Protein AF-0000000068162517 (afdb_homodimer)

Solvent-accessible surface area (backbone atoms only — not comparable to full-atom values): 22727 Å² total; per-residue (Å²): 130,90,80,78,72,78,69,63,31,34,39,36,36,57,84,53,38,77,74,45,39,48,43,52,46,46,35,34,64,70,62,58,68,65,45,76,45,69,50,83,76,88,74,73,44,84,74,35,71,75,41,41,75,31,36,40,37,52,75,92,36,75,35,35,45,42,68,21,42,40,51,46,51,19,59,75,68,69,21,42,52,92,45,73,56,40,34,35,50,40,37,30,50,44,53,53,53,47,53,54,49,50,52,61,63,67,60,48,55,70,66,92,43,52,71,66,54,24,53,50,48,50,50,50,44,41,72,70,44,48,53,60,53,51,50,34,49,51,56,55,41,65,70,35,93,41,95,29,74,51,70,89,46,79,38,56,52,50,48,41,50,38,50,47,52,52,50,44,46,72,77,35,73,66,71,56,70,86,33,63,68,58,51,50,49,41,55,54,55,46,59,36,66,48,40,34,51,41,67,68,61,72,72,58,91,128,89,79,78,74,78,67,64,31,34,39,36,36,56,85,53,38,78,74,45,39,47,42,54,47,46,36,34,64,71,62,59,67,64,45,76,44,69,51,81,73,88,73,70,46,77,84,37,72,74,41,41,74,32,36,39,36,52,76,92,37,74,35,33,44,44,68,23,41,40,51,47,52,18,60,74,67,69,20,43,53,92,44,75,58,39,33,35,51,40,38,30,49,45,54,53,53,48,52,54,48,50,51,61,62,68,62,49,55,69,64,93,45,51,71,66,54,22,52,50,48,48,49,49,44,39,72,71,44,50,51,61,54,51,50,34,49,50,56,56,42,64,71,34,91,41,96,29,74,52,69,88,47,79,38,56,51,51,47,40,50,40,50,49,52,53,50,44,46,70,76,36,73,66,70,56,70,86,35,61,69,57,50,50,50,39,53,52,55,46,60,36,67,46,40,34,51,42,67,68,62,73,73,58,92

Nearest PDB structures (foldseek):
  8bhc-assembly1_D  TM=8.665E-01  e=5.361E-14  Homo sapiens
  1gsd-assembly1_A  TM=8.645E-01  e=1.883E-13  Homo sapiens
  2vct-assembly1_B  TM=8.564E-01  e=2.203E-13  Homo sapiens
  1gse-assembly1_B  TM=8.628E-01  e=1.059E-12  Homo sapiens
  1tw9-assembly3_F  TM=9.022E-01  e=2.578E-11  Heligmosomoides polygyrus

Structure (mmCIF, N/CA/C/O backbone):
data_AF-0000000068162517-model_v1
#
loop_
_entity.id
_entity.type
_entity.pdbx_description
1 polymer 'glutathione transferase'
#
loop_
_atom_site.group_PDB
_atom_site.id
_atom_site.type_symbol
_atom_site.label_atom_id
_atom_site.label_alt_id
_atom_site.label_comp_id
_atom_site.label_asym_id
_atom_site.label_entity_id
_atom_site.label_seq_id
_atom_site.pdbx_PDB_ins_code
_atom_site.Cartn_x
_atom_site.Cartn_y
_atom_site.Cartn_z
_atom_site.occupancy
_atom_site.B_iso_or_equiv
_atom_site.auth_seq_id
_atom_site.auth_comp_id
_atom_site.auth_asym_id
_atom_site.auth_atom_id
_atom_site.pdbx_PDB_model_num
ATOM 1 N N . MET A 1 1 ? -29.281 -5.52 31.781 1 26.06 1 MET A N 1
ATOM 2 C CA . MET A 1 1 ? -28.938 -5.926 30.422 1 26.06 1 MET A CA 1
ATOM 3 C C . MET A 1 1 ? -27.469 -5.688 30.125 1 26.06 1 MET A C 1
ATOM 5 O O . MET A 1 1 ? -26.953 -4.594 30.375 1 26.06 1 MET A O 1
ATOM 9 N N . GLN A 1 2 ? -26.484 -6.551 30.25 1 29.05 2 GLN A N 1
ATOM 10 C CA . GLN A 1 2 ? -25.031 -6.344 30.297 1 29.05 2 GLN A CA 1
ATOM 11 C C . GLN A 1 2 ? -24.547 -5.516 29.125 1 29.05 2 GLN A C 1
ATOM 13 O O . GLN A 1 2 ? -25 -5.715 27.984 1 29.05 2 GLN A O 1
ATOM 18 N N . ASP A 1 3 ? -24.156 -4.09 29.094 1 32.5 3 ASP A N 1
ATOM 19 C CA . ASP A 1 3 ? -23.406 -2.986 28.484 1 32.5 3 ASP A CA 1
ATOM 20 C C . ASP A 1 3 ? -22.141 -3.488 27.797 1 32.5 3 ASP A C 1
ATOM 22 O O . ASP A 1 3 ? -21.219 -3.957 28.453 1 32.5 3 ASP A O 1
ATOM 26 N N . ALA A 1 4 ? -22.125 -4.363 26.781 1 37.72 4 ALA A N 1
ATOM 27 C CA . ALA A 1 4 ? -21.125 -5.172 26.109 1 37.72 4 ALA A CA 1
ATOM 28 C C . ALA A 1 4 ? -19.797 -4.426 26.016 1 37.72 4 ALA A C 1
ATOM 30 O O . ALA A 1 4 ? -19.719 -3.35 25.422 1 37.72 4 ALA A O 1
ATOM 31 N N . GLY A 1 5 ? -18.828 -4.164 26.812 1 41.91 5 GLY A N 1
ATOM 32 C CA . GLY A 1 5 ? -17.625 -3.395 27.125 1 41.91 5 GLY A CA 1
ATOM 33 C C . GLY A 1 5 ? -16.781 -3.1 25.906 1 41.91 5 GLY A C 1
ATOM 34 O O . GLY A 1 5 ? -16.234 -4.016 25.281 1 41.91 5 GLY A O 1
ATOM 35 N N . GLN A 1 6 ? -17.016 -2.16 25.078 1 51.78 6 GLN A N 1
ATOM 36 C CA . GLN A 1 6 ? -16.438 -1.765 23.797 1 51.78 6 GLN A CA 1
ATOM 37 C C . GLN A 1 6 ? -14.922 -1.969 23.797 1 51.78 6 GLN A C 1
ATOM 39 O O . GLN A 1 6 ? -14.211 -1.392 24.625 1 51.78 6 GLN A O 1
ATOM 44 N N . GLN A 1 7 ? -14.398 -3.17 23.578 1 67.06 7 GLN A N 1
ATOM 45 C CA . GLN A 1 7 ? -12.984 -3.52 23.656 1 67.06 7 GLN A CA 1
ATOM 46 C C . GLN A 1 7 ? -12.109 -2.42 23.047 1 67.06 7 GLN A C 1
ATOM 48 O O . GLN A 1 7 ? -12.414 -1.896 21.984 1 67.06 7 GLN A O 1
ATOM 53 N N . VAL A 1 8 ? -11.328 -1.659 23.859 1 87.19 8 VAL A N 1
ATOM 54 C CA . VAL A 1 8 ? -10.383 -0.577 23.594 1 87.19 8 VAL A CA 1
ATOM 55 C C . VAL A 1 8 ? -9.312 -1.052 22.609 1 87.19 8 VAL A C 1
ATOM 57 O O . VAL A 1 8 ? -8.766 -2.145 22.766 1 87.19 8 VAL A O 1
ATOM 60 N N . LEU A 1 9 ? -9.18 -0.346 21.531 1 97.5 9 LEU A N 1
ATOM 61 C CA . LEU A 1 9 ? -8.086 -0.586 20.594 1 97.5 9 LEU A CA 1
ATOM 62 C C . LEU A 1 9 ? -6.746 -0.616 21.312 1 97.5 9 LEU A C 1
ATOM 64 O O . LEU A 1 9 ? -6.523 0.155 22.25 1 97.5 9 LEU A O 1
ATOM 68 N N . GLN A 1 10 ? -5.93 -1.552 20.922 1 97.75 10 GLN A N 1
ATOM 69 C CA . GLN A 1 10 ? -4.559 -1.58 21.422 1 97.75 10 GLN A CA 1
ATOM 70 C C . GLN A 1 10 ? -3.555 -1.455 20.281 1 97.75 10 GLN A C 1
ATOM 72 O O . GLN A 1 10 ? -3.613 -2.215 19.312 1 97.75 10 GLN A O 1
ATOM 77 N N . LEU A 1 11 ? -2.725 -0.487 20.406 1 97.38 11 LEU A N 1
ATOM 78 C CA . LEU A 1 11 ? -1.686 -0.233 19.422 1 97.38 11 LEU A CA 1
ATOM 79 C C . LEU A 1 11 ? -0.302 -0.507 20 1 97.38 11 LEU A C 1
ATOM 81 O O . LEU A 1 11 ? 0.066 0.059 21.031 1 97.38 11 LEU A O 1
ATOM 85 N N . THR A 1 12 ? 0.468 -1.416 19.375 1 96.12 12 THR A N 1
ATOM 86 C CA . THR A 1 12 ? 1.81 -1.769 19.828 1 96.12 12 THR A CA 1
ATOM 87 C C . THR A 1 12 ? 2.857 -1.305 18.812 1 96.12 12 THR A C 1
ATOM 89 O O . THR A 1 12 ? 2.797 -1.663 17.641 1 96.12 12 THR A O 1
ATOM 92 N N . TYR A 1 13 ? 3.766 -0.509 19.266 1 95.31 13 TYR A N 1
ATOM 93 C CA . TYR A 1 13 ? 4.852 -0.036 18.406 1 95.31 13 TYR A CA 1
ATOM 94 C C . TYR A 1 13 ? 6.016 0.475 19.25 1 95.31 13 TYR A C 1
ATOM 96 O O . TYR A 1 13 ? 6.012 0.345 20.469 1 95.31 13 TYR A O 1
ATOM 104 N N . PHE A 1 14 ? 7.074 0.948 18.594 1 93.75 14 PHE A N 1
ATOM 105 C CA . PHE A 1 14 ? 8.227 1.542 19.25 1 93.75 14 PHE A CA 1
ATOM 106 C C . PHE A 1 14 ? 7.945 2.988 19.641 1 93.75 14 PHE A C 1
ATOM 108 O O . PHE A 1 14 ? 7.016 3.607 19.125 1 93.75 14 PHE A O 1
ATOM 115 N N . GLY A 1 15 ? 8.758 3.469 20.469 1 93.25 15 GLY A N 1
ATOM 116 C CA . GLY A 1 15 ? 8.625 4.859 20.891 1 93.25 15 GLY A CA 1
ATOM 117 C C . GLY A 1 15 ? 9.211 5.836 19.891 1 93.25 15 GLY A C 1
ATOM 118 O O . GLY A 1 15 ? 10.07 6.652 20.234 1 93.25 15 GLY A O 1
ATOM 119 N N . VAL A 1 16 ? 8.773 5.785 18.703 1 93.75 16 VAL A N 1
ATOM 120 C CA . VAL A 1 16 ? 9.172 6.664 17.609 1 93.75 16 VAL A CA 1
ATOM 121 C C . VAL A 1 16 ? 7.977 6.945 16.703 1 93.75 16 VAL A C 1
ATOM 123 O O . VAL A 1 16 ? 6.957 6.258 16.781 1 93.75 16 VAL A O 1
ATOM 126 N N . ARG A 1 17 ? 7.977 7.926 15.859 1 94.25 17 ARG A N 1
ATOM 127 C CA . ARG A 1 17 ? 6.926 8.164 14.875 1 94.25 17 ARG A CA 1
ATOM 128 C C . ARG A 1 17 ? 6.875 7.047 13.836 1 94.25 17 ARG A C 1
ATOM 130 O O . ARG A 1 17 ? 5.934 6.254 13.82 1 94.25 17 ARG A O 1
ATOM 137 N N . GLY A 1 18 ? 8.062 6.887 13.102 1 93.31 18 GLY A N 1
ATOM 138 C CA . GLY A 1 18 ? 8.18 5.816 12.125 1 93.31 18 GLY A CA 1
ATOM 139 C C . GLY A 1 18 ? 6.914 5.613 11.312 1 93.31 18 GLY A C 1
ATOM 140 O O . GLY A 1 18 ? 6.18 6.566 11.039 1 93.31 18 GLY A O 1
ATOM 141 N N . SER A 1 19 ? 6.66 4.371 10.938 1 95.5 19 SER A N 1
ATOM 142 C CA . SER A 1 19 ? 5.523 4.039 10.086 1 95.5 19 SER A CA 1
ATOM 143 C C . SER A 1 19 ? 4.211 4.133 10.859 1 95.5 19 SER A C 1
ATOM 145 O O . SER A 1 19 ? 3.133 4.137 10.266 1 95.5 19 SER A O 1
ATOM 147 N N . CYS A 1 20 ? 4.281 4.309 12.125 1 97.12 20 CYS A N 1
ATOM 148 C CA . CYS A 1 20 ? 3.09 4.293 12.961 1 97.12 20 CYS A CA 1
ATOM 149 C C . CYS A 1 20 ? 2.512 5.695 13.109 1 97.12 20 CYS A C 1
ATOM 151 O O . CYS A 1 20 ? 1.407 5.863 13.633 1 97.12 20 CYS A O 1
ATOM 153 N N . ASP A 1 21 ? 3.227 6.711 12.703 1 98.06 21 ASP A N 1
ATOM 154 C CA . ASP A 1 21 ? 2.76 8.086 12.867 1 98.06 21 ASP A CA 1
ATOM 155 C C . ASP A 1 21 ? 1.421 8.297 12.156 1 98.06 21 ASP A C 1
ATOM 157 O O . ASP A 1 21 ? 0.535 8.969 12.688 1 98.06 21 ASP A O 1
ATOM 161 N N . LYS A 1 22 ? 1.293 7.727 11.008 1 98.31 22 LYS A N 1
ATOM 162 C CA . LYS A 1 22 ? 0.046 7.871 10.266 1 98.31 22 LYS A CA 1
ATOM 163 C C . LYS A 1 22 ? -1.114 7.203 10.992 1 98.31 22 LYS A C 1
ATOM 165 O O . LYS A 1 22 ? -2.254 7.664 10.914 1 98.31 22 LYS A O 1
ATOM 170 N N . VAL A 1 23 ? -0.884 6.145 11.68 1 98.62 23 VAL A N 1
ATOM 171 C CA . VAL A 1 23 ? -1.904 5.461 12.469 1 98.62 23 VAL A CA 1
ATOM 172 C C . VAL A 1 23 ? -2.318 6.332 13.648 1 98.62 23 VAL A C 1
ATOM 174 O O . VAL A 1 23 ? -3.51 6.562 13.875 1 98.62 23 VAL A O 1
ATOM 177 N N . ARG A 1 24 ? -1.323 6.859 14.344 1 98.5 24 ARG A N 1
ATOM 178 C CA . ARG A 1 24 ? -1.577 7.699 15.516 1 98.5 24 ARG A CA 1
ATOM 179 C C . ARG A 1 24 ? -2.354 8.953 15.133 1 98.5 24 ARG A C 1
ATOM 181 O O . ARG A 1 24 ? -3.273 9.359 15.844 1 98.5 24 ARG A O 1
ATOM 188 N N . LEU A 1 25 ? -1.968 9.523 14.078 1 98.62 25 LEU A N 1
ATOM 189 C CA . LEU A 1 25 ? -2.635 10.742 13.625 1 98.62 25 LEU A CA 1
ATOM 190 C C . LEU A 1 25 ? -4.082 10.461 13.242 1 98.62 25 LEU A C 1
ATOM 192 O O . LEU A 1 25 ? -4.969 11.281 13.492 1 98.62 25 LEU A O 1
ATOM 196 N N . LEU A 1 26 ? -4.328 9.305 12.602 1 98.62 26 LEU A N 1
ATOM 197 C CA . LEU A 1 26 ? -5.699 8.953 12.258 1 98.62 26 LEU A CA 1
ATOM 198 C C . LEU A 1 26 ? -6.523 8.695 13.516 1 98.62 26 LEU A C 1
ATOM 200 O O . LEU A 1 26 ? -7.688 9.094 13.594 1 98.62 26 LEU A O 1
ATOM 204 N N . LEU A 1 27 ? -5.945 8.039 14.484 1 98.19 27 LEU A N 1
ATOM 205 C CA . LEU A 1 27 ? -6.621 7.824 15.758 1 98.19 27 LEU A CA 1
ATOM 206 C C . LEU A 1 27 ? -6.957 9.156 16.422 1 98.19 27 LEU A C 1
ATOM 208 O O . LEU A 1 27 ? -8.055 9.32 16.969 1 98.19 27 LEU A O 1
ATOM 212 N N . ALA A 1 28 ? -6.027 10.07 16.359 1 98.06 28 ALA A N 1
ATOM 213 C CA . ALA A 1 28 ? -6.273 11.406 16.891 1 98.06 28 ALA A CA 1
ATOM 214 C C . ALA A 1 28 ? -7.418 12.094 16.156 1 98.06 28 ALA A C 1
ATOM 216 O O . ALA A 1 28 ? -8.336 12.625 16.766 1 98.06 28 ALA A O 1
ATOM 217 N N . LEU A 1 29 ? -7.375 12.039 14.828 1 97.31 29 LEU A N 1
ATOM 218 C CA . LEU A 1 29 ? -8.375 12.688 13.992 1 97.31 29 LEU A CA 1
ATOM 219 C C . LEU A 1 29 ? -9.773 12.164 14.32 1 97.31 29 LEU A C 1
ATOM 221 O O . LEU A 1 29 ? -10.727 12.945 14.406 1 97.31 29 LEU A O 1
ATOM 225 N N . THR A 1 30 ? -9.922 10.883 14.531 1 97.06 30 THR A N 1
ATOM 226 C CA . THR A 1 30 ? -11.227 10.234 14.648 1 97.06 30 THR A CA 1
ATOM 227 C C . THR A 1 30 ? -11.688 10.211 16.094 1 97.06 30 THR A C 1
ATOM 229 O O . THR A 1 30 ? -12.859 9.945 16.375 1 97.06 30 THR A O 1
ATOM 232 N N . GLY A 1 31 ? -10.773 10.391 16.969 1 96.19 31 GLY A N 1
ATOM 233 C CA . GLY A 1 31 ? -11.117 10.43 18.391 1 96.19 31 GLY A CA 1
ATOM 234 C C . GLY A 1 31 ? -11.312 9.062 19 1 96.19 31 GLY A C 1
ATOM 235 O O . GLY A 1 31 ? -11.836 8.938 20.109 1 96.19 31 GLY A O 1
ATOM 236 N N . LEU A 1 32 ? -10.906 8.055 18.312 1 96.31 32 LEU A N 1
ATOM 237 C CA . LEU A 1 32 ? -11.008 6.699 18.844 1 96.31 32 LEU A CA 1
ATOM 238 C C . LEU A 1 32 ? -10.078 6.523 20.047 1 96.31 32 LEU A C 1
ATOM 240 O O . LEU A 1 32 ? -8.906 6.922 20 1 96.31 32 LEU A O 1
ATOM 244 N N . GLU A 1 33 ? -10.648 5.965 21.047 1 96 33 GLU A N 1
ATOM 245 C CA . GLU A 1 33 ? -9.828 5.641 22.203 1 96 33 GLU A CA 1
ATOM 246 C C . GLU A 1 33 ? -8.984 4.395 21.953 1 96 33 GLU A C 1
ATOM 248 O O . GLU A 1 33 ? -9.453 3.438 21.328 1 96 33 GLU A O 1
ATOM 253 N N . TYR A 1 34 ? -7.758 4.5 22.453 1 97.12 34 TYR A N 1
ATOM 254 C CA . TYR A 1 34 ? -6.879 3.344 22.328 1 97.12 34 TYR A CA 1
ATOM 255 C C . TYR A 1 34 ? -5.812 3.334 23.406 1 97.12 34 TYR A C 1
ATOM 257 O O . TYR A 1 34 ? -5.5 4.379 23.984 1 97.12 34 TYR A O 1
ATOM 265 N N . ARG A 1 35 ? -5.332 2.146 23.656 1 96.81 35 ARG A N 1
ATOM 266 C CA . ARG A 1 35 ? -4.16 1.954 24.5 1 96.81 35 ARG A CA 1
ATOM 267 C C . ARG A 1 35 ? -2.912 1.698 23.656 1 96.81 35 ARG A C 1
ATOM 269 O O . ARG A 1 35 ? -2.938 0.888 22.734 1 96.81 35 ARG A O 1
ATOM 276 N N . GLU A 1 36 ? -1.86 2.363 24.016 1 96 36 GLU A N 1
ATOM 277 C CA . GLU A 1 36 ? -0.614 2.15 23.281 1 96 36 GLU A CA 1
ATOM 278 C C . GLU A 1 36 ? 0.398 1.385 24.125 1 96 36 GLU A C 1
ATOM 280 O O . GLU A 1 36 ? 0.609 1.71 25.297 1 96 36 GLU A O 1
ATOM 285 N N . ILE A 1 37 ? 0.94 0.38 23.594 1 94.56 37 ILE A N 1
ATOM 286 C CA . ILE A 1 37 ? 2.045 -0.368 24.188 1 94.56 37 ILE A CA 1
ATOM 287 C C . ILE A 1 37 ? 3.344 -0.03 23.453 1 94.56 37 ILE A C 1
ATOM 289 O O . ILE A 1 37 ? 3.502 -0.349 22.281 1 94.56 37 ILE A O 1
ATOM 293 N N . VAL A 1 38 ? 4.215 0.605 24.141 1 94 38 VAL A N 1
ATOM 294 C CA . VAL A 1 38 ? 5.5 0.978 23.562 1 94 38 VAL A CA 1
ATOM 295 C C . VAL A 1 38 ? 6.535 -0.104 23.859 1 94 38 VAL A C 1
ATOM 297 O O . VAL A 1 38 ? 6.816 -0.399 25.031 1 94 38 VAL A O 1
ATOM 300 N N . VAL A 1 39 ? 6.938 -0.693 22.797 1 90.56 39 VAL A N 1
ATOM 301 C CA . VAL A 1 39 ? 7.914 -1.763 22.969 1 90.56 39 VAL A CA 1
ATOM 302 C C . VAL A 1 39 ? 9.328 -1.188 22.906 1 90.56 39 VAL A C 1
ATOM 304 O O . VAL A 1 39 ? 9.586 -0.241 22.156 1 90.56 39 VAL A O 1
ATOM 307 N N . GLN A 1 40 ? 10.18 -1.869 23.844 1 82.94 40 GLN A N 1
ATOM 308 C CA . GLN A 1 40 ? 11.586 -1.5 23.859 1 82.94 40 GLN A CA 1
ATOM 309 C C . GLN A 1 40 ? 12.438 -2.541 23.141 1 82.94 40 GLN A C 1
ATOM 311 O O . GLN A 1 40 ? 12.125 -3.732 23.156 1 82.94 40 GLN A O 1
ATOM 316 N N . GLY A 1 41 ? 13.297 -2.25 22.391 1 69.56 41 GLY A N 1
ATOM 317 C CA . GLY A 1 41 ? 14.281 -3.133 21.797 1 69.56 41 GLY A CA 1
ATOM 318 C C . GLY A 1 41 ? 13.914 -3.551 20.375 1 69.56 41 GLY A C 1
ATOM 319 O O . GLY A 1 41 ? 12.781 -3.348 19.938 1 69.56 41 GLY A O 1
ATOM 320 N N . ARG A 1 42 ? 14.766 -3.883 19.531 1 61.06 42 ARG A N 1
ATOM 321 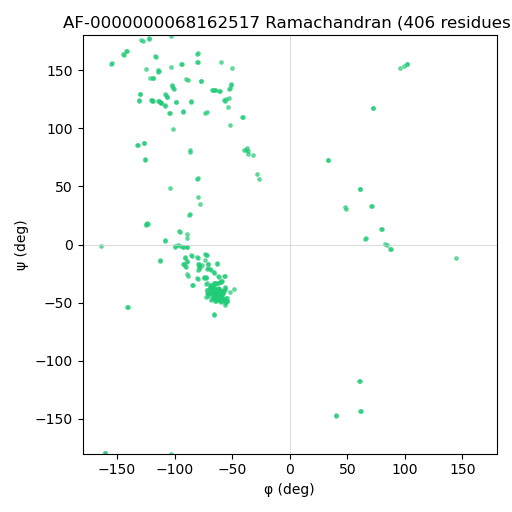C CA . ARG A 1 42 ? 14.633 -4.195 18.109 1 61.06 42 ARG A CA 1
ATOM 322 C C . ARG A 1 42 ? 14.109 -5.613 17.906 1 61.06 42 ARG A C 1
ATOM 324 O O . ARG A 1 42 ? 13.672 -5.973 16.812 1 61.06 42 ARG A O 1
ATOM 331 N N . GLY A 1 43 ? 14.172 -6.512 18.859 1 53.75 43 GLY A N 1
ATOM 332 C CA . GLY A 1 43 ? 14.148 -7.945 18.609 1 53.75 43 GLY A CA 1
ATOM 333 C C . GLY A 1 43 ? 12.742 -8.523 18.594 1 53.75 43 GLY A C 1
ATOM 334 O O . GLY A 1 43 ? 12.57 -9.742 18.688 1 53.75 43 GLY A O 1
ATOM 335 N N . LEU A 1 44 ? 11.711 -7.848 18.609 1 55.88 44 LEU A N 1
ATOM 336 C CA . LEU A 1 44 ? 10.414 -8.461 18.875 1 55.88 44 LEU A CA 1
ATOM 337 C C . LEU A 1 44 ? 9.867 -9.148 17.625 1 55.88 44 LEU A C 1
ATOM 339 O O . LEU A 1 44 ? 8.656 -9.32 17.5 1 55.88 44 LEU A O 1
ATOM 343 N N . LYS A 1 45 ? 10.797 -9.812 16.938 1 56.34 45 LYS A N 1
ATOM 344 C CA . LYS A 1 45 ? 10.391 -10.359 15.641 1 56.34 45 LYS A CA 1
ATOM 345 C C . LYS A 1 45 ? 9.492 -11.586 15.828 1 56.34 45 LYS A C 1
ATOM 347 O O . LYS A 1 45 ? 8.75 -11.961 14.914 1 56.34 45 LYS A O 1
ATOM 352 N N . HIS A 1 46 ? 9.445 -12.133 17.078 1 62.31 46 HIS A N 1
ATOM 353 C CA . HIS A 1 46 ? 8.93 -13.492 17.078 1 62.31 46 HIS A CA 1
ATOM 354 C C . HIS A 1 46 ? 7.488 -13.539 17.578 1 62.31 46 HIS A C 1
ATOM 356 O O . HIS A 1 46 ? 6.801 -14.547 17.422 1 62.31 46 HIS A O 1
ATOM 362 N N . GLY A 1 47 ? 6.594 -12.734 17.109 1 69.5 47 GLY A N 1
ATOM 363 C CA . GLY A 1 47 ? 5.23 -12.961 17.562 1 69.5 47 GLY A CA 1
ATOM 364 C C . GLY A 1 47 ? 4.191 -12.258 16.703 1 69.5 47 GLY A C 1
ATOM 365 O O . GLY A 1 47 ? 2.996 -12.523 16.828 1 69.5 47 GLY A O 1
ATOM 366 N N . TYR A 1 48 ? 4.738 -11.664 15.867 1 80.69 48 TYR A N 1
ATOM 367 C CA . TYR A 1 48 ? 3.77 -10.922 15.062 1 80.69 48 TYR A CA 1
ATOM 368 C C . TYR A 1 48 ? 3.725 -11.453 13.633 1 80.69 48 TYR A C 1
ATOM 370 O O . TYR A 1 48 ? 4.695 -12.039 13.156 1 80.69 48 TYR A O 1
ATOM 378 N N . GLU A 1 49 ? 2.547 -11.305 13.094 1 85.31 49 GLU A N 1
ATOM 379 C CA . GLU A 1 49 ? 2.438 -11.68 11.688 1 85.31 49 GLU A CA 1
ATOM 380 C C . GLU A 1 49 ? 3.512 -10.984 10.852 1 85.31 49 GLU A C 1
ATOM 382 O O . GLU A 1 49 ? 3.744 -9.789 10.992 1 85.31 49 GLU A O 1
ATOM 387 N N . PHE A 1 50 ? 4.277 -11.797 10.102 1 88.75 50 PHE A N 1
ATOM 388 C CA . PHE A 1 50 ? 5.352 -11.375 9.211 1 88.75 50 PHE A CA 1
ATOM 389 C C . PHE A 1 50 ? 6.5 -10.758 10 1 88.75 50 PHE A C 1
ATOM 391 O O . PHE A 1 50 ? 7.398 -10.141 9.422 1 88.75 50 PHE A O 1
ATOM 398 N N . GLY A 1 51 ? 6.352 -10.812 11.375 1 86.06 51 GLY A N 1
ATOM 399 C CA . GLY A 1 51 ? 7.391 -10.25 12.219 1 86.06 51 GLY A CA 1
ATOM 400 C C . GLY A 1 51 ? 7.441 -8.734 12.18 1 86.06 51 GLY A C 1
ATOM 401 O O . GLY A 1 51 ? 8.516 -8.141 12.25 1 86.06 51 GLY A O 1
ATOM 402 N N . GLN A 1 52 ? 6.25 -8.148 12.016 1 88.38 52 GLN A N 1
ATOM 403 C CA . GLN A 1 52 ? 6.238 -6.715 11.758 1 88.38 52 GLN A CA 1
ATOM 404 C C . GLN A 1 52 ? 5.488 -5.965 12.852 1 88.38 52 GLN A C 1
ATOM 406 O O . GLN A 1 52 ? 4.562 -6.508 13.461 1 88.38 52 GLN A O 1
ATOM 411 N N . LEU A 1 53 ? 5.957 -4.84 13.18 1 93.19 53 LEU A N 1
ATOM 412 C CA . LEU A 1 53 ? 5.23 -3.795 13.891 1 93.19 53 LEU A CA 1
ATOM 413 C C . LEU A 1 53 ? 5.023 -2.572 13.008 1 93.19 53 LEU A C 1
ATOM 415 O O . LEU A 1 53 ? 5.812 -2.324 12.094 1 93.19 53 LEU A O 1
ATOM 419 N N . PRO A 1 54 ? 3.922 -1.86 13.234 1 96.38 54 PRO A N 1
ATOM 420 C CA . PRO A 1 54 ? 2.953 -1.805 14.336 1 96.38 54 PRO A CA 1
ATOM 421 C C . PRO A 1 54 ? 1.929 -2.936 14.273 1 96.38 54 PRO A C 1
ATOM 423 O O . PRO A 1 54 ? 1.708 -3.52 13.211 1 96.38 54 PRO A O 1
ATOM 426 N N . LEU A 1 55 ? 1.35 -3.221 15.469 1 96.56 55 LEU A N 1
ATOM 427 C CA . LEU A 1 55 ? 0.235 -4.145 15.648 1 96.56 55 LEU A CA 1
ATOM 428 C C . LEU A 1 55 ? -0.973 -3.434 16.25 1 96.56 55 LEU A C 1
ATOM 430 O O . LEU A 1 55 ? -0.849 -2.736 17.25 1 96.56 55 LEU A O 1
ATOM 434 N N . LEU A 1 56 ? -2.107 -3.5 15.578 1 97.88 56 LEU A N 1
ATOM 435 C CA . LEU A 1 56 ? -3.381 -3.061 16.141 1 97.88 56 LEU A CA 1
ATOM 436 C C . LEU A 1 56 ? -4.258 -4.254 16.5 1 97.88 56 LEU A C 1
ATOM 438 O O . LEU A 1 56 ? -4.441 -5.164 15.688 1 97.88 56 LEU A O 1
ATOM 442 N N . GLU A 1 57 ? -4.707 -4.293 17.656 1 96.88 57 GLU A N 1
ATOM 443 C CA . GLU A 1 57 ? -5.715 -5.258 18.094 1 96.88 57 GLU A CA 1
ATOM 444 C C . GLU A 1 57 ? -7.062 -4.586 18.312 1 96.88 57 GLU A C 1
ATOM 446 O O . GLU A 1 57 ? -7.18 -3.672 19.141 1 96.88 57 GLU A O 1
ATOM 451 N N . ASP A 1 58 ? -8.047 -4.977 17.609 1 97.5 58 ASP A N 1
ATOM 452 C CA . ASP A 1 58 ? -9.43 -4.512 17.672 1 97.5 58 ASP A CA 1
ATOM 453 C C . ASP A 1 58 ? -10.398 -5.68 17.844 1 97.5 58 ASP A C 1
ATOM 455 O O . ASP A 1 58 ? -10.969 -6.172 16.875 1 97.5 58 ASP A O 1
ATOM 459 N N . GLY A 1 59 ? -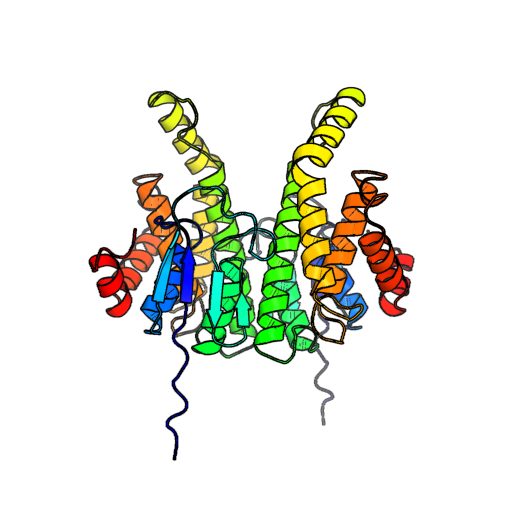10.648 -6.062 19.062 1 94.5 59 GLY A N 1
ATOM 460 C CA . GLY A 1 59 ? -11.406 -7.277 19.312 1 94.5 59 GLY A CA 1
ATOM 461 C C . GLY A 1 59 ? -10.734 -8.523 18.75 1 94.5 59 GLY A C 1
ATOM 462 O O . GLY A 1 59 ? -9.578 -8.812 19.078 1 94.5 59 GLY A O 1
ATOM 463 N N . GLU A 1 60 ? -11.406 -9.133 17.844 1 92.62 60 GLU A N 1
ATOM 464 C CA . GLU A 1 60 ? -10.891 -10.375 17.281 1 92.62 60 GLU A CA 1
ATOM 465 C C . GLU A 1 60 ? -9.992 -10.094 16.078 1 92.62 60 GLU A C 1
ATOM 467 O O . GLU A 1 60 ? -9.367 -11.008 15.531 1 92.62 60 GLU A O 1
ATOM 472 N N . ILE A 1 61 ? -9.883 -8.867 15.758 1 95.31 61 ILE A N 1
ATOM 473 C CA . ILE A 1 61 ? -9.094 -8.508 14.578 1 95.31 61 ILE A CA 1
ATOM 474 C C . ILE A 1 61 ? -7.699 -8.062 15.016 1 95.31 61 ILE A C 1
ATOM 476 O O . ILE A 1 61 ? -7.562 -7.172 15.859 1 95.31 61 ILE A O 1
ATOM 480 N N . ARG A 1 62 ? -6.684 -8.703 14.516 1 95.12 62 ARG A N 1
ATOM 481 C CA . ARG A 1 62 ? -5.277 -8.367 14.695 1 95.12 62 ARG A CA 1
ATOM 482 C C . ARG A 1 62 ? -4.633 -7.957 13.375 1 95.12 62 ARG A C 1
ATOM 484 O O . ARG A 1 62 ? -4.668 -8.711 12.406 1 95.12 62 ARG A O 1
ATOM 491 N N . ILE A 1 63 ? -4.074 -6.777 13.359 1 97.44 63 ILE A N 1
ATOM 492 C CA . ILE A 1 63 ? -3.6 -6.25 12.078 1 97.44 63 ILE A CA 1
ATOM 493 C C . ILE A 1 63 ? -2.172 -5.73 12.242 1 97.44 63 ILE A C 1
ATOM 495 O O . ILE A 1 63 ? -1.9 -4.895 13.109 1 97.44 63 ILE A O 1
ATOM 499 N N . VAL A 1 64 ? -1.299 -6.277 11.398 1 96.06 64 VAL A N 1
ATOM 500 C CA . VAL A 1 64 ? 0.01 -5.656 11.242 1 96.06 64 VAL A CA 1
ATOM 501 C C . VAL A 1 64 ? 0.053 -4.867 9.938 1 96.06 64 VAL A C 1
ATOM 503 O O . VAL A 1 64 ? -0.918 -4.863 9.172 1 96.06 64 VAL A O 1
ATOM 506 N N . GLN A 1 65 ? 1.193 -4.238 9.648 1 96.56 65 GLN A N 1
ATOM 507 C CA . GLN A 1 65 ? 1.342 -3.35 8.508 1 96.56 65 GLN A CA 1
ATOM 508 C C . GLN A 1 65 ? 0.595 -2.037 8.727 1 96.56 65 GLN A C 1
ATOM 510 O O . GLN A 1 65 ? -0.637 -2.016 8.766 1 96.56 65 GLN A O 1
ATOM 515 N N . ALA A 1 66 ? 1.29 -0.99 8.758 1 98.12 66 ALA A N 1
ATOM 516 C CA . ALA A 1 66 ? 0.753 0.315 9.133 1 98.12 66 ALA A CA 1
ATOM 517 C C . ALA A 1 66 ? -0.372 0.736 8.195 1 98.12 66 ALA A C 1
ATOM 519 O O . ALA A 1 66 ? -1.42 1.207 8.641 1 98.12 66 ALA A O 1
ATOM 520 N N . ASN A 1 67 ? -0.194 0.529 6.875 1 98.62 67 ASN A N 1
ATOM 521 C CA . ASN A 1 67 ? -1.22 0.95 5.926 1 98.62 67 ASN A CA 1
ATOM 522 C C . ASN A 1 67 ? -2.488 0.112 6.066 1 98.62 67 ASN A C 1
ATOM 524 O O . ASN A 1 67 ? -3.594 0.612 5.852 1 98.62 67 ASN A O 1
ATOM 528 N N . ALA A 1 68 ? -2.348 -1.186 6.387 1 98.62 68 ALA A N 1
ATOM 529 C CA . ALA A 1 68 ? -3.514 -2.025 6.645 1 98.62 68 ALA A CA 1
ATOM 530 C C . ALA A 1 68 ? -4.285 -1.53 7.867 1 98.62 68 ALA A C 1
ATOM 532 O O . ALA A 1 68 ? -5.52 -1.521 7.867 1 98.62 68 ALA A O 1
ATOM 533 N N . ILE A 1 69 ? -3.531 -1.138 8.883 1 98.75 69 ILE A N 1
ATOM 534 C CA . ILE A 1 69 ? -4.141 -0.599 10.094 1 98.75 69 ILE A CA 1
ATOM 535 C C . ILE A 1 69 ? -4.914 0.674 9.758 1 98.75 69 ILE A C 1
ATOM 537 O O . ILE A 1 69 ? -6.07 0.831 10.164 1 98.75 69 ILE A O 1
ATOM 541 N N . VAL A 1 70 ? -4.309 1.545 9.008 1 98.88 70 VAL A N 1
ATOM 542 C CA . VAL A 1 70 ? -4.938 2.805 8.625 1 98.88 70 VAL A CA 1
ATOM 543 C C . VAL A 1 70 ? -6.234 2.527 7.863 1 98.88 70 VAL A C 1
ATOM 545 O O . VAL A 1 70 ? -7.27 3.137 8.148 1 98.88 70 VAL A O 1
ATOM 548 N N . ARG A 1 71 ? -6.176 1.618 6.93 1 98.75 71 ARG A N 1
ATOM 549 C CA . ARG A 1 71 ? -7.359 1.312 6.133 1 98.75 71 ARG A CA 1
ATOM 550 C C . ARG A 1 71 ? -8.477 0.748 7.004 1 98.75 71 ARG A C 1
ATOM 552 O O . ARG A 1 71 ? -9.648 1.09 6.82 1 98.75 71 ARG A O 1
ATOM 559 N N . HIS A 1 72 ? -8.172 -0.105 7.918 1 98.69 72 HIS A N 1
ATOM 560 C CA . HIS A 1 72 ? -9.156 -0.67 8.836 1 98.69 72 HIS A CA 1
ATOM 561 C C . HIS A 1 72 ? -9.828 0.421 9.656 1 98.69 72 HIS A C 1
ATOM 563 O O . HIS A 1 72 ? -11.062 0.476 9.734 1 98.69 72 HIS A O 1
ATOM 569 N N . LEU A 1 73 ? -9.047 1.293 10.219 1 98.62 73 LEU A N 1
ATOM 570 C CA . LEU A 1 73 ? -9.57 2.385 11.031 1 98.62 73 LEU A CA 1
ATOM 571 C C . LEU A 1 73 ? -10.383 3.352 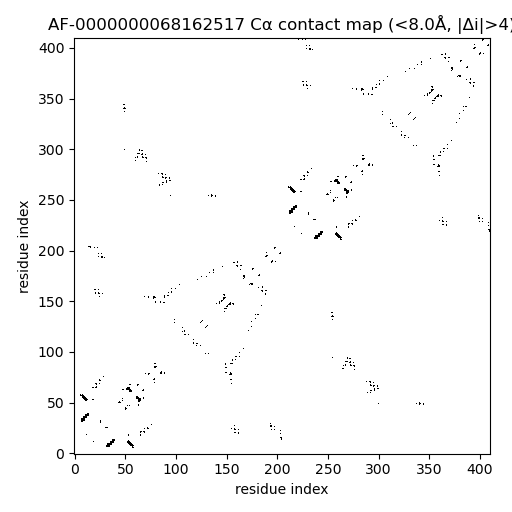10.18 1 98.62 73 LEU A C 1
ATOM 573 O O . LEU A 1 73 ? -11.398 3.881 10.641 1 98.62 73 LEU A O 1
ATOM 577 N N . ALA A 1 74 ? -9.891 3.6 8.977 1 98.69 74 ALA A N 1
ATOM 578 C CA . ALA A 1 74 ? -10.594 4.512 8.078 1 98.69 74 ALA A CA 1
ATOM 579 C C . ALA A 1 74 ? -11.992 3.988 7.758 1 98.69 74 ALA A C 1
ATOM 581 O O . ALA A 1 74 ? -12.953 4.758 7.711 1 98.69 74 ALA A O 1
ATOM 582 N N . ARG A 1 75 ? -12.102 2.662 7.52 1 97.69 75 ARG A N 1
ATOM 583 C CA . ARG A 1 75 ? -13.406 2.057 7.293 1 97.69 75 ARG A CA 1
ATOM 584 C C . ARG A 1 75 ? -14.289 2.162 8.531 1 97.69 75 ARG A C 1
ATOM 586 O O . ARG A 1 75 ? -15.469 2.51 8.438 1 97.69 75 ARG A O 1
ATOM 593 N N . LYS A 1 76 ? -13.703 1.908 9.625 1 96.75 76 LYS A N 1
ATOM 594 C CA . LYS A 1 76 ? -14.414 1.899 10.898 1 96.75 76 LYS A CA 1
ATOM 595 C C . LYS A 1 76 ? -14.984 3.279 11.219 1 96.75 76 LYS A C 1
ATOM 597 O O . LYS A 1 76 ? -16.062 3.391 11.797 1 96.75 76 LYS A O 1
ATOM 602 N N . CYS A 1 77 ? -14.312 4.316 10.812 1 97.44 77 CYS A N 1
ATOM 603 C CA . CYS A 1 77 ? -14.68 5.672 11.211 1 97.44 77 CYS A CA 1
ATOM 604 C C . CYS A 1 77 ? -15.281 6.441 10.039 1 97.44 77 CYS A C 1
ATOM 606 O O . CYS A 1 77 ? -15.508 7.648 10.141 1 97.44 77 CYS A O 1
ATOM 608 N N . ASN A 1 78 ? -15.43 5.785 8.906 1 96.69 78 ASN A N 1
ATOM 609 C CA . ASN A 1 78 ? -16.031 6.363 7.711 1 96.69 78 ASN A CA 1
ATOM 610 C C . ASN A 1 78 ? -15.25 7.566 7.207 1 96.69 78 ASN A C 1
ATOM 612 O O . ASN A 1 78 ? -15.828 8.625 6.938 1 96.69 78 ASN A O 1
ATOM 616 N N . VAL A 1 79 ? -13.945 7.418 7.117 1 98.31 79 VAL A N 1
ATOM 617 C CA . VAL A 1 79 ? -13.078 8.453 6.562 1 98.31 79 VAL A CA 1
ATOM 618 C C . VAL A 1 79 ? -12.266 7.887 5.402 1 98.31 79 VAL A C 1
ATOM 620 O O . VAL A 1 79 ? -11.195 8.406 5.074 1 98.31 79 VAL A O 1
ATOM 623 N N . TYR A 1 80 ? -12.68 6.77 4.848 1 98.38 80 TYR A N 1
ATOM 624 C CA . TYR A 1 80 ? -12.062 6.148 3.688 1 98.38 80 TYR A CA 1
ATOM 625 C C . TYR A 1 80 ? -12.602 6.738 2.393 1 98.38 80 TYR A C 1
ATOM 627 O O . TYR A 1 80 ? -11.961 6.648 1.344 1 98.38 80 TYR A O 1
ATOM 635 N N . GLY A 1 81 ? -13.602 7.504 2.406 1 96.69 81 GLY A N 1
ATOM 636 C CA . GLY A 1 81 ? -14.43 7.879 1.271 1 96.69 81 GLY A CA 1
ATOM 637 C C . GLY A 1 81 ? -15.75 7.129 1.223 1 96.69 81 GLY A C 1
ATOM 638 O O . GLY A 1 81 ? -15.859 6.02 1.747 1 96.69 81 GLY A O 1
ATOM 639 N N . THR A 1 82 ? -16.766 7.711 0.577 1 95.31 82 THR A N 1
ATOM 640 C CA . THR A 1 82 ? -18.094 7.137 0.657 1 95.31 82 THR A CA 1
ATOM 641 C C . THR A 1 82 ? -18.531 6.594 -0.7 1 95.31 82 THR A C 1
ATOM 643 O O . THR A 1 82 ? -19.531 5.879 -0.795 1 95.31 82 THR A O 1
ATOM 646 N N . THR A 1 83 ? -17.859 6.945 -1.713 1 96.94 83 THR A N 1
ATOM 647 C CA . THR A 1 83 ? -18.141 6.449 -3.055 1 96.94 83 THR A CA 1
ATOM 648 C C . THR A 1 83 ? -16.969 5.637 -3.598 1 96.94 83 THR A C 1
ATOM 650 O O . THR A 1 83 ? -15.852 5.742 -3.098 1 96.94 83 THR A O 1
ATOM 653 N N . ALA A 1 84 ? -17.266 4.859 -4.59 1 96.75 84 ALA A N 1
ATOM 654 C CA . ALA A 1 84 ? -16.203 4.094 -5.242 1 96.75 84 ALA A CA 1
ATOM 655 C C . ALA A 1 84 ? -15.094 5.008 -5.746 1 96.75 84 ALA A C 1
ATOM 657 O O . ALA A 1 84 ? -13.914 4.676 -5.648 1 96.75 84 ALA A O 1
ATOM 658 N N . LYS A 1 85 ? -15.484 6.121 -6.262 1 97.19 85 LYS A N 1
ATOM 659 C CA . LYS A 1 85 ? -14.516 7.09 -6.773 1 97.19 85 LYS A CA 1
ATOM 660 C C . LYS A 1 85 ? -13.648 7.641 -5.648 1 97.19 85 LYS A C 1
ATOM 662 O O . LYS A 1 85 ? -12.422 7.688 -5.773 1 97.19 85 LYS A O 1
ATOM 667 N N . GLU A 1 86 ? -14.273 8.016 -4.555 1 97.88 86 GLU A N 1
ATOM 668 C CA . GLU A 1 86 ? -13.523 8.57 -3.428 1 97.88 86 GLU A CA 1
ATOM 669 C C . GLU A 1 86 ? -12.57 7.539 -2.836 1 97.88 86 GLU A C 1
ATOM 671 O O . GLU A 1 86 ? -11.43 7.863 -2.488 1 97.88 86 GLU A O 1
ATOM 676 N N . MET A 1 87 ? -13.023 6.336 -2.752 1 98.38 87 MET A N 1
ATOM 677 C CA . MET A 1 87 ? -12.188 5.277 -2.199 1 98.38 87 MET A CA 1
ATOM 678 C C . MET A 1 87 ? -10.984 5.012 -3.098 1 98.38 87 MET A C 1
ATOM 680 O O . MET A 1 87 ? -9.867 4.836 -2.611 1 98.38 87 MET A O 1
ATOM 684 N N . ALA A 1 88 ? -11.219 5.008 -4.379 1 98.12 88 ALA A N 1
ATOM 685 C CA . ALA A 1 88 ? -10.133 4.816 -5.332 1 98.12 88 ALA A CA 1
ATOM 686 C C . ALA A 1 88 ? -9.117 5.957 -5.246 1 98.12 88 ALA A C 1
ATOM 688 O O . ALA A 1 88 ? -7.91 5.723 -5.285 1 98.12 88 ALA A O 1
ATOM 689 N N . GLU A 1 89 ? -9.617 7.133 -5.125 1 97.56 89 GLU A N 1
ATOM 690 C CA . GLU A 1 89 ? -8.734 8.289 -4.996 1 97.56 89 GLU A CA 1
ATOM 691 C C . GLU A 1 89 ? -7.918 8.219 -3.711 1 97.56 89 GLU A C 1
ATOM 693 O O . GLU A 1 89 ? -6.723 8.516 -3.715 1 97.56 89 GLU A O 1
ATOM 698 N N . CYS A 1 90 ? -8.539 7.809 -2.654 1 98.62 90 CYS A N 1
ATOM 699 C CA . CYS A 1 90 ? -7.82 7.645 -1.398 1 98.62 90 CYS A CA 1
ATOM 700 C C . CYS A 1 90 ? -6.707 6.609 -1.54 1 98.62 90 CYS A C 1
ATOM 702 O O . CYS A 1 90 ? -5.598 6.816 -1.051 1 98.62 90 CYS A O 1
ATOM 704 N N . ASP A 1 91 ? -7.027 5.555 -2.207 1 98.56 91 ASP A N 1
ATOM 705 C CA . ASP A 1 91 ? -6.027 4.512 -2.416 1 98.56 91 ASP A CA 1
ATOM 706 C C . ASP A 1 91 ? -4.855 5.031 -3.248 1 98.56 91 ASP A C 1
ATOM 708 O O . ASP A 1 91 ? -3.695 4.738 -2.951 1 98.56 91 ASP A O 1
ATOM 712 N N . MET A 1 92 ? -5.125 5.805 -4.262 1 97.81 92 MET A N 1
ATOM 713 C CA . MET A 1 92 ? -4.078 6.387 -5.098 1 97.81 92 MET A CA 1
ATOM 714 C C . MET A 1 92 ? -3.176 7.305 -4.273 1 97.81 92 MET A C 1
ATOM 716 O O . MET A 1 92 ? -1.95 7.234 -4.379 1 97.81 92 MET A O 1
ATOM 720 N N . TRP A 1 93 ? -3.791 8.133 -3.494 1 98.31 93 TRP A N 1
ATOM 721 C CA . TRP A 1 93 ? -3.045 9.062 -2.648 1 98.31 93 TRP A CA 1
ATOM 722 C C . TRP A 1 93 ? -2.16 8.305 -1.661 1 98.31 93 TRP A C 1
ATOM 724 O O . TRP A 1 93 ? -0.982 8.633 -1.5 1 98.31 93 TRP A O 1
ATOM 734 N N . MET A 1 94 ? -2.748 7.305 -1.016 1 98.69 94 MET A N 1
ATOM 735 C CA . MET A 1 94 ? -1.952 6.543 -0.057 1 98.69 94 MET A CA 1
ATOM 736 C C . MET A 1 94 ? -0.708 5.965 -0.721 1 98.69 94 MET A C 1
ATOM 738 O O . MET A 1 94 ? 0.394 6.062 -0.177 1 98.69 94 MET A O 1
ATOM 742 N N . GLU A 1 95 ? -0.909 5.355 -1.864 1 98.19 95 GLU A N 1
ATOM 743 C CA . GLU A 1 95 ? 0.226 4.762 -2.566 1 98.19 95 GLU A CA 1
ATOM 744 C C . GLU A 1 95 ? 1.284 5.812 -2.891 1 98.19 95 GLU A C 1
ATOM 746 O O . GLU A 1 95 ? 2.479 5.582 -2.689 1 98.19 95 GLU A O 1
ATOM 751 N N . GLN 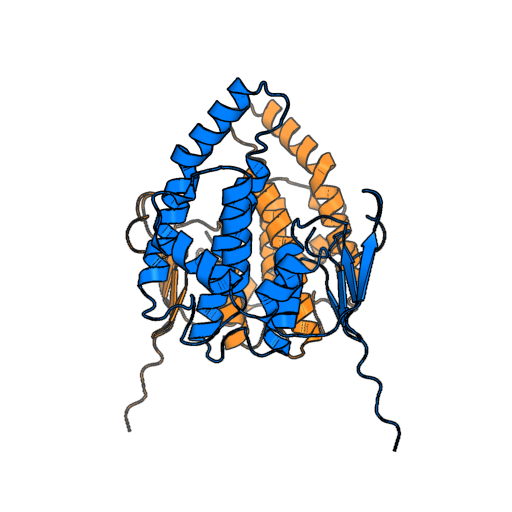A 1 96 ? 0.859 6.926 -3.396 1 97.5 96 GLN A N 1
ATOM 752 C CA . GLN A 1 96 ? 1.791 7.984 -3.77 1 97.5 96 GLN A CA 1
ATOM 753 C C . GLN A 1 96 ? 2.549 8.508 -2.553 1 97.5 96 GLN A C 1
ATOM 755 O O . GLN A 1 96 ? 3.771 8.664 -2.598 1 97.5 96 GLN A O 1
ATOM 760 N N . LEU A 1 97 ? 1.85 8.758 -1.523 1 98.5 97 LEU A N 1
ATOM 761 C CA . LEU A 1 97 ? 2.465 9.312 -0.32 1 98.5 97 LEU A CA 1
ATOM 762 C C . LEU A 1 97 ? 3.432 8.312 0.302 1 98.5 97 LEU A C 1
ATOM 764 O O . LEU A 1 97 ? 4.492 8.695 0.801 1 98.5 97 LEU A O 1
ATOM 768 N N . GLU A 1 98 ? 3.057 7.051 0.246 1 97.88 98 GLU A N 1
ATOM 769 C CA . GLU A 1 98 ? 3.939 6.008 0.753 1 97.88 98 GLU A CA 1
ATOM 770 C C . GLU A 1 98 ? 5.23 5.93 -0.061 1 97.88 98 GLU A C 1
ATOM 772 O O . GLU A 1 98 ? 6.309 5.715 0.494 1 97.88 98 GLU A O 1
ATOM 777 N N . GLU A 1 99 ? 5.09 6.051 -1.352 1 96.69 99 GLU A N 1
ATOM 778 C CA . GLU A 1 99 ? 6.27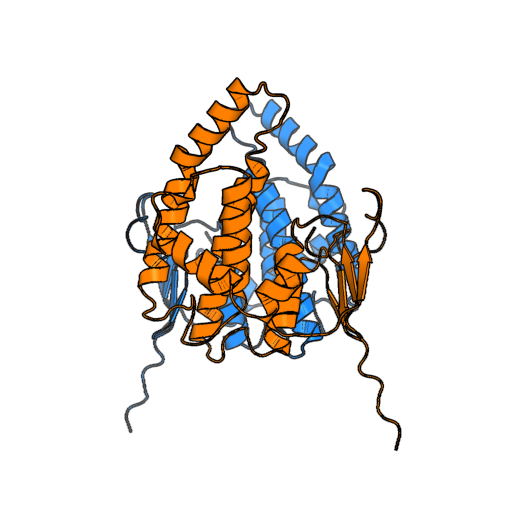3 6.023 -2.201 1 96.69 99 GLU A CA 1
ATOM 779 C C . GLU A 1 99 ? 7.242 7.145 -1.833 1 96.69 99 GLU A C 1
ATOM 781 O O . GLU A 1 99 ? 8.453 6.922 -1.733 1 96.69 99 GLU A O 1
ATOM 786 N N . VAL A 1 100 ? 6.762 8.328 -1.609 1 97.31 100 VAL A N 1
ATOM 787 C CA . VAL A 1 100 ? 7.602 9.469 -1.26 1 97.31 100 VAL A CA 1
ATOM 788 C C . VAL A 1 100 ? 8.211 9.258 0.126 1 97.31 100 VAL A C 1
ATOM 790 O O . VAL A 1 100 ? 9.391 9.523 0.338 1 97.31 100 VAL A O 1
ATOM 793 N N . GLN A 1 101 ? 7.402 8.758 1.062 1 97.31 101 GLN A N 1
ATOM 794 C CA . GLN A 1 101 ? 7.879 8.5 2.418 1 97.31 101 GLN A CA 1
ATOM 795 C C . GLN A 1 101 ? 9.008 7.477 2.422 1 97.31 101 GLN A C 1
ATOM 797 O O . GLN A 1 101 ? 10.016 7.652 3.111 1 97.31 101 GLN A O 1
ATOM 802 N N . GLN A 1 102 ? 8.805 6.449 1.675 1 95.38 102 GLN A N 1
ATOM 803 C CA . GLN A 1 102 ? 9.828 5.414 1.598 1 95.38 102 GLN A CA 1
ATOM 804 C C . GLN A 1 102 ? 11.109 5.953 0.968 1 95.38 102 GLN A C 1
ATOM 806 O O . GLN A 1 102 ? 12.211 5.602 1.394 1 95.38 102 GLN A O 1
ATOM 811 N N . ALA A 1 103 ? 10.977 6.746 -0.066 1 95.06 103 ALA A N 1
ATOM 812 C CA . ALA A 1 103 ? 12.148 7.371 -0.677 1 95.06 103 ALA A CA 1
ATOM 813 C C . ALA A 1 103 ? 12.906 8.234 0.333 1 95.06 103 ALA A C 1
ATOM 815 O O . ALA A 1 103 ? 14.141 8.227 0.367 1 95.06 103 ALA A O 1
ATOM 816 N N . LEU A 1 104 ? 12.211 8.938 1.142 1 94.94 104 LEU A N 1
ATOM 817 C CA . LEU A 1 104 ? 12.789 9.781 2.182 1 94.94 104 LEU A CA 1
ATOM 818 C C . LEU A 1 104 ? 13.562 8.938 3.193 1 94.94 104 LEU A C 1
ATOM 820 O O . LEU A 1 104 ? 14.695 9.273 3.549 1 94.94 104 LEU A O 1
ATOM 824 N N . TRP A 1 105 ? 13.016 7.82 3.59 1 92.31 105 TRP A N 1
ATOM 825 C CA . TRP A 1 105 ? 13.641 6.938 4.566 1 92.31 105 TRP A CA 1
ATOM 826 C C . TRP A 1 105 ? 14.883 6.27 3.98 1 92.31 105 TRP A C 1
ATOM 828 O O . TRP A 1 105 ? 15.891 6.113 4.668 1 92.31 105 TRP A O 1
ATOM 838 N N . ASN A 1 106 ? 14.836 5.93 2.744 1 90.06 106 ASN A N 1
ATOM 839 C CA . ASN A 1 106 ? 15.922 5.191 2.096 1 90.06 106 ASN A CA 1
ATOM 840 C C . ASN A 1 106 ? 17.078 6.109 1.715 1 90.06 106 ASN A C 1
ATOM 842 O O . ASN A 1 106 ? 18.188 5.645 1.47 1 90.06 106 ASN A O 1
ATOM 846 N N . ALA A 1 107 ? 16.844 7.359 1.585 1 88.06 107 ALA A N 1
ATOM 847 C CA . ALA A 1 107 ? 17.906 8.305 1.261 1 88.06 107 ALA A CA 1
ATOM 848 C C . ALA A 1 107 ? 18.953 8.352 2.367 1 88.06 107 ALA A C 1
ATOM 850 O O . ALA A 1 107 ? 20.125 8.68 2.117 1 88.06 107 ALA A O 1
ATOM 851 N N . ASP A 1 108 ? 18.688 7.852 3.545 1 76.5 108 ASP A N 1
ATOM 852 C CA . ASP A 1 108 ? 19.609 7.652 4.664 1 76.5 108 ASP A CA 1
ATOM 853 C C . ASP A 1 108 ? 20.672 8.742 4.695 1 76.5 108 ASP A C 1
ATOM 855 O O . ASP A 1 108 ? 21.859 8.453 4.531 1 76.5 108 ASP A O 1
ATOM 859 N N . PHE A 1 109 ? 20.359 9.938 5.059 1 77.38 109 PHE A N 1
ATOM 860 C CA . PHE A 1 109 ? 21.219 11.102 4.969 1 77.38 109 PHE A CA 1
ATOM 861 C C . PHE A 1 109 ? 22.344 11.023 6 1 77.38 109 PHE A C 1
ATOM 863 O O . PHE A 1 109 ? 23.375 11.688 5.863 1 77.38 109 PHE A O 1
ATOM 870 N N . MET A 1 110 ? 22.078 10.211 6.984 1 67.94 110 MET A N 1
ATOM 871 C CA . MET A 1 110 ? 23.047 10.203 8.078 1 67.94 110 MET A CA 1
ATOM 872 C C . MET A 1 110 ? 24.062 9.094 7.895 1 67.94 110 MET A C 1
ATOM 874 O O . MET A 1 110 ? 25.047 9.008 8.648 1 67.94 110 MET A O 1
ATOM 878 N N . LYS A 1 111 ? 23.938 8.453 7.016 1 64.88 111 LYS A N 1
ATOM 879 C CA . LYS A 1 111 ? 24.859 7.324 6.957 1 64.88 111 LYS A CA 1
ATOM 880 C C . LYS A 1 111 ? 26.266 7.785 6.598 1 64.88 111 LYS A C 1
ATOM 882 O O . LYS A 1 111 ? 26.5 8.32 5.508 1 64.88 111 LYS A O 1
ATOM 887 N N . ASP A 1 112 ? 27.094 7.586 7.648 1 61.34 112 ASP A N 1
ATOM 888 C CA . ASP A 1 112 ? 28.547 7.664 7.699 1 61.34 112 ASP A CA 1
ATOM 889 C C . ASP A 1 112 ? 29.047 8.961 7.062 1 61.34 112 ASP A C 1
ATOM 891 O O . ASP A 1 112 ? 30.078 8.969 6.387 1 61.34 112 ASP A O 1
ATOM 895 N N . CYS A 1 113 ? 28.281 9.961 7.137 1 66.44 113 CYS A N 1
ATOM 896 C CA . CYS A 1 113 ? 28.828 11.031 6.32 1 66.44 113 CYS A CA 1
ATOM 897 C C . CYS A 1 113 ? 29.094 12.273 7.164 1 66.44 113 CYS A C 1
ATOM 899 O O . CYS A 1 113 ? 28.531 12.422 8.25 1 66.44 113 CYS A O 1
ATOM 901 N N . SER A 1 114 ? 30.047 12.867 6.879 1 76 114 SER A N 1
ATOM 902 C CA . SER A 1 114 ? 30.297 14.234 7.324 1 76 114 SER A CA 1
ATOM 903 C C . SER A 1 114 ? 29.094 15.133 7.051 1 76 114 SER A C 1
ATOM 905 O O . SER A 1 114 ? 28.234 14.797 6.234 1 76 114 SER A O 1
ATOM 907 N N . GLU A 1 115 ? 29.031 16.094 7.875 1 77.69 115 GLU A N 1
ATOM 908 C CA . GLU A 1 115 ? 27.984 17.078 7.688 1 77.69 115 GLU A CA 1
ATOM 909 C C . GLU A 1 115 ? 27.922 17.562 6.242 1 77.69 115 GLU A C 1
ATOM 911 O O . GLU A 1 115 ? 26.828 17.766 5.695 1 77.69 115 GLU A O 1
ATOM 916 N N . PHE A 1 116 ? 29.062 17.688 5.738 1 79.44 116 PHE A N 1
ATOM 917 C CA . PHE A 1 116 ? 29.141 18.156 4.355 1 79.44 116 PHE A CA 1
ATOM 918 C C . PHE A 1 116 ? 28.547 17.125 3.408 1 79.44 116 PHE A C 1
ATOM 920 O O . PHE A 1 116 ? 27.75 17.469 2.535 1 79.44 116 PHE A O 1
ATOM 927 N N . LYS A 1 117 ? 28.875 15.977 3.566 1 82.12 117 LYS A N 1
ATOM 928 C CA . LYS A 1 117 ? 28.344 14.914 2.721 1 82.12 117 LYS A CA 1
ATOM 929 C C . LYS A 1 117 ? 26.844 14.75 2.918 1 82.12 117 LYS A C 1
ATOM 931 O O . LYS A 1 117 ? 26.109 14.484 1.962 1 82.12 117 LYS A O 1
ATOM 936 N N . GLU A 1 118 ? 26.469 14.992 4.133 1 86.88 118 GLU A N 1
ATOM 937 C CA . GLU A 1 118 ? 25.031 14.953 4.43 1 86.88 118 GLU A CA 1
ATOM 938 C C . GLU A 1 118 ? 24.281 16.016 3.648 1 86.88 118 GLU A C 1
ATOM 940 O O . GLU A 1 118 ? 23.234 15.742 3.055 1 86.88 118 GLU A O 1
ATOM 945 N N . ALA A 1 119 ? 24.812 17.172 3.678 1 87.25 119 ALA A N 1
ATOM 946 C CA . ALA A 1 119 ? 24.188 18.297 2.977 1 87.25 119 ALA A CA 1
ATOM 947 C C . ALA A 1 119 ? 24.109 18.031 1.476 1 87.25 119 ALA A C 1
ATOM 949 O O . ALA A 1 119 ? 23.125 18.359 0.825 1 87.25 119 ALA A O 1
ATOM 950 N N . GLN A 1 120 ? 25.109 17.438 0.952 1 87.44 120 GLN A N 1
ATOM 951 C CA . GLN A 1 120 ? 25.156 17.125 -0.472 1 87.44 120 GLN A CA 1
ATOM 952 C C . GLN A 1 120 ? 24.125 16.062 -0.83 1 87.44 120 GLN A C 1
ATOM 954 O O . GLN A 1 120 ? 23.469 16.156 -1.871 1 87.44 120 GLN A O 1
ATOM 959 N N . LEU A 1 121 ? 24.016 15.141 0.019 1 88.94 121 LEU A N 1
ATOM 960 C CA . LEU A 1 121 ? 23.047 14.078 -0.208 1 88.94 121 LEU A CA 1
ATOM 961 C C . LEU A 1 121 ? 21.625 14.617 -0.155 1 88.94 121 LEU A C 1
ATOM 963 O O . LEU A 1 121 ? 20.781 14.234 -0.972 1 88.94 121 LEU A O 1
ATOM 967 N N . LYS A 1 122 ? 21.453 15.469 0.767 1 92.06 122 LYS A N 1
ATOM 968 C CA . LYS A 1 122 ? 20.141 16.094 0.909 1 92.06 122 LYS A CA 1
ATOM 969 C C . LYS A 1 122 ? 19.781 16.922 -0.32 1 92.06 122 LYS A C 1
ATOM 971 O O . LYS A 1 122 ? 18.672 16.844 -0.829 1 92.06 122 LYS A O 1
ATOM 976 N N . ASP A 1 123 ? 20.719 17.656 -0.777 1 91.75 123 ASP A N 1
ATOM 977 C CA . ASP A 1 123 ? 20.5 18.484 -1.961 1 91.75 123 ASP A CA 1
ATOM 978 C C . ASP A 1 123 ? 20.234 17.609 -3.191 1 91.75 123 ASP A C 1
ATOM 980 O O . ASP A 1 123 ? 19.344 17.922 -3.99 1 91.75 123 ASP A O 1
ATOM 984 N N . LYS A 1 124 ? 21.016 16.594 -3.303 1 91.69 124 LYS A N 1
ATOM 985 C CA . LYS A 1 124 ? 20.844 15.688 -4.426 1 91.69 124 LYS A CA 1
ATOM 986 C C . LYS A 1 124 ? 19.453 15.031 -4.391 1 91.69 124 LYS A C 1
ATOM 988 O O . LYS A 1 124 ? 18.797 14.898 -5.426 1 91.69 124 LYS A O 1
ATOM 993 N N . PHE A 1 125 ? 19.062 14.656 -3.244 1 95 125 PHE A N 1
ATOM 994 C CA . PHE A 1 125 ? 17.766 14.039 -3.086 1 95 125 PHE A CA 1
ATOM 995 C C . PHE A 1 125 ? 16.641 15.031 -3.402 1 95 125 PHE A C 1
ATOM 997 O O . PHE A 1 125 ? 15.688 14.695 -4.109 1 95 125 PHE A O 1
ATOM 1004 N N . LEU A 1 126 ? 16.781 16.234 -2.895 1 94 126 LEU A N 1
ATOM 1005 C CA . LEU A 1 126 ? 15.789 17.281 -3.117 1 94 126 LEU A CA 1
ATOM 1006 C C . LEU A 1 126 ? 15.648 17.578 -4.602 1 94 126 LEU A C 1
ATOM 1008 O O . LEU A 1 126 ? 14.539 17.531 -5.148 1 94 126 LEU A O 1
ATOM 1012 N N . ARG A 1 127 ? 16.688 17.75 -5.289 1 92.5 127 ARG A N 1
ATOM 1013 C CA . ARG A 1 127 ? 16.672 18.172 -6.688 1 92.5 127 ARG A CA 1
ATOM 1014 C C . ARG A 1 127 ? 16.391 16.984 -7.609 1 92.5 127 ARG A C 1
ATOM 1016 O O . ARG A 1 127 ? 15.797 17.156 -8.672 1 92.5 127 ARG A O 1
ATOM 1023 N N . GLY A 1 128 ? 16.766 15.914 -7.191 1 91.5 128 GLY A N 1
ATOM 1024 C CA . GLY A 1 128 ? 16.703 14.758 -8.062 1 91.5 128 GLY A CA 1
ATOM 1025 C C . GLY A 1 128 ? 15.375 14.023 -7.984 1 91.5 128 GLY A C 1
ATOM 1026 O O . GLY A 1 128 ? 15 13.312 -8.922 1 91.5 128 GLY A O 1
ATOM 1027 N N . TYR A 1 129 ? 14.711 14.156 -6.871 1 94.56 129 TYR A N 1
ATOM 1028 C CA . TYR A 1 129 ? 13.516 13.344 -6.719 1 94.56 129 TYR A CA 1
ATOM 1029 C C . TYR A 1 129 ? 12.406 14.125 -6.027 1 94.56 129 TYR A C 1
ATOM 1031 O O . TYR A 1 129 ? 11.305 14.266 -6.562 1 94.56 129 TYR A O 1
ATOM 1039 N N . LEU A 1 130 ? 12.711 14.672 -4.891 1 97.12 130 LEU A N 1
ATOM 1040 C CA . LEU A 1 130 ? 11.672 15.156 -3.986 1 97.12 130 LEU A CA 1
ATOM 1041 C C . LEU A 1 130 ? 10.906 16.312 -4.609 1 97.12 130 LEU A C 1
ATOM 1043 O O . LEU A 1 130 ? 9.672 16.375 -4.516 1 97.12 130 LEU A O 1
ATOM 1047 N N . ALA A 1 131 ? 11.594 17.203 -5.242 1 96.44 131 ALA A N 1
ATOM 1048 C CA . ALA A 1 131 ? 10.953 18.375 -5.84 1 96.44 131 ALA A CA 1
ATOM 1049 C C . ALA A 1 131 ? 9.906 17.953 -6.871 1 96.44 131 ALA A C 1
ATOM 1051 O O . ALA A 1 131 ? 8.773 18.438 -6.852 1 96.44 131 ALA A O 1
ATOM 1052 N N . SER A 1 132 ? 10.297 17.047 -7.73 1 94.81 132 SER A N 1
ATOM 1053 C CA . SER A 1 132 ? 9.367 16.578 -8.75 1 94.81 132 SER A CA 1
ATOM 1054 C C . SER A 1 132 ? 8.18 15.844 -8.133 1 94.81 132 SER A C 1
ATOM 1056 O O . SER A 1 132 ? 7.051 15.977 -8.602 1 94.81 132 SER A O 1
ATOM 1058 N N . ALA A 1 133 ? 8.438 15.078 -7.141 1 96.12 133 ALA A N 1
ATOM 1059 C CA . ALA A 1 133 ? 7.363 14.359 -6.449 1 96.12 133 ALA A CA 1
ATOM 1060 C C . ALA A 1 133 ? 6.375 15.336 -5.812 1 96.12 133 ALA A C 1
ATOM 1062 O O . ALA A 1 133 ? 5.16 15.148 -5.906 1 96.12 133 ALA A O 1
ATOM 1063 N N . LEU A 1 134 ? 6.875 16.375 -5.199 1 97.38 134 LEU A N 1
ATOM 1064 C CA . LEU A 1 134 ? 6.035 17.375 -4.559 1 97.38 134 LEU A CA 1
ATOM 1065 C C . LEU A 1 134 ? 5.25 18.172 -5.598 1 97.38 134 LEU A C 1
ATOM 1067 O O . LEU A 1 134 ? 4.09 18.531 -5.367 1 97.38 134 LEU A O 1
ATOM 1071 N N . GLU A 1 135 ? 5.855 18.406 -6.707 1 95.38 135 GLU A N 1
ATOM 1072 C CA . GLU A 1 135 ? 5.141 19.062 -7.801 1 95.38 135 GLU A CA 1
ATOM 1073 C C . GLU A 1 135 ? 3.959 18.219 -8.266 1 95.38 135 GLU A C 1
ATOM 1075 O O . GLU A 1 135 ? 2.871 18.75 -8.516 1 95.38 135 GLU A O 1
ATOM 1080 N N . GLY A 1 136 ? 4.242 16.969 -8.414 1 93.19 136 GLY A N 1
ATOM 1081 C CA . GLY A 1 136 ? 3.166 16.062 -8.781 1 93.19 136 GLY A CA 1
ATOM 1082 C C . GLY A 1 136 ? 2.027 16.047 -7.781 1 93.19 136 GLY A C 1
ATOM 1083 O O . GLY A 1 136 ? 0.855 16.047 -8.164 1 93.19 136 GLY A O 1
ATOM 1084 N N . ILE A 1 137 ? 2.322 16.062 -6.52 1 96.31 137 ILE A N 1
ATOM 1085 C CA . ILE A 1 137 ? 1.333 16.094 -5.449 1 96.31 137 ILE A CA 1
ATOM 1086 C C . ILE A 1 137 ? 0.504 17.375 -5.547 1 96.31 137 ILE A C 1
ATOM 1088 O O . ILE A 1 137 ? -0.728 17.328 -5.496 1 96.31 137 ILE A O 1
ATOM 1092 N N . CYS A 1 138 ? 1.179 18.469 -5.754 1 96.06 138 CYS A N 1
ATOM 1093 C CA . CYS A 1 138 ? 0.5 19.766 -5.875 1 96.06 138 CYS A CA 1
ATOM 1094 C C . CYS A 1 138 ? -0.436 19.766 -7.078 1 96.06 138 CYS A C 1
ATOM 1096 O O . CYS A 1 138 ? -1.556 20.281 -6.992 1 96.06 138 CYS A O 1
ATOM 1098 N N . ARG A 1 139 ? 0 19.172 -8.141 1 93.25 139 ARG A N 1
ATOM 1099 C CA . ARG A 1 139 ? -0.803 19.141 -9.359 1 93.25 139 ARG A CA 1
ATOM 1100 C C . ARG A 1 139 ? -2.098 18.359 -9.141 1 93.25 139 ARG A C 1
ATOM 1102 O O . ARG A 1 139 ? -3.168 18.797 -9.57 1 93.25 139 ARG A O 1
ATOM 1109 N N . VAL A 1 140 ? -1.983 17.281 -8.508 1 93.06 140 VAL A N 1
ATOM 1110 C CA . VAL A 1 140 ? -3.166 16.469 -8.266 1 93.06 140 VAL A CA 1
ATOM 1111 C C . VAL A 1 140 ? -4.062 17.141 -7.227 1 93.06 140 VAL A C 1
ATOM 1113 O O . VAL A 1 140 ? -5.285 17.172 -7.379 1 93.06 140 VAL A O 1
ATOM 1116 N N . MET A 1 141 ? -3.445 17.672 -6.195 1 94.94 141 MET A N 1
ATOM 1117 C CA . MET A 1 141 ? -4.172 18.375 -5.145 1 94.94 141 MET A CA 1
ATOM 1118 C C . MET A 1 141 ? -4.996 19.516 -5.727 1 94.94 141 MET A C 1
ATOM 1120 O O . MET A 1 141 ? -6.121 19.766 -5.289 1 94.94 141 MET A O 1
ATOM 1124 N N . ALA A 1 142 ? -4.48 20.156 -6.703 1 91.94 142 ALA A N 1
ATOM 1125 C CA . ALA A 1 142 ? -5.105 21.344 -7.289 1 91.94 142 ALA A CA 1
ATOM 1126 C C . ALA A 1 142 ? -6.355 20.969 -8.078 1 91.94 142 ALA A C 1
ATOM 1128 O O . ALA A 1 142 ? -7.199 21.828 -8.359 1 91.94 142 ALA A O 1
ATOM 1129 N N . LYS A 1 143 ? -6.469 19.719 -8.391 1 89.44 143 LYS A N 1
ATOM 1130 C CA . LYS A 1 143 ? -7.625 19.266 -9.156 1 89.44 143 LYS A CA 1
ATOM 1131 C C . LYS A 1 143 ? -8.875 19.219 -8.289 1 89.44 143 LYS A C 1
ATOM 1133 O O . LYS A 1 143 ? -10 19.266 -8.797 1 89.44 143 LYS A O 1
ATOM 1138 N N . ASN A 1 144 ? -8.562 19 -7.012 1 88.44 144 ASN A N 1
ATOM 1139 C CA . ASN A 1 144 ? -9.688 19 -6.086 1 88.44 144 ASN A CA 1
ATOM 1140 C C . ASN A 1 144 ? -10.031 20.406 -5.609 1 88.44 144 ASN A C 1
ATOM 1142 O O . ASN A 1 144 ? -9.141 21.156 -5.191 1 88.44 144 ASN A O 1
ATOM 1146 N N . ARG A 1 145 ? -11.094 20.922 -5.742 1 86.38 145 ARG A N 1
ATOM 1147 C CA . ARG A 1 145 ? -11.5 22.297 -5.465 1 86.38 145 ARG A CA 1
ATOM 1148 C C . ARG A 1 145 ? -11.914 22.469 -4.008 1 86.38 145 ARG A C 1
ATOM 1150 O O . ARG A 1 145 ? -12.844 23.219 -3.703 1 86.38 145 ARG A O 1
ATOM 1157 N N . THR A 1 146 ? -11.414 21.688 -3.197 1 89.81 146 THR A N 1
ATOM 1158 C CA . THR A 1 146 ? -11.617 21.812 -1.757 1 89.81 146 THR A CA 1
ATOM 1159 C C . THR A 1 146 ? -10.281 21.781 -1.021 1 89.81 146 THR A C 1
ATOM 1161 O O . THR A 1 146 ? -9.227 21.625 -1.641 1 89.81 146 THR A O 1
ATOM 1164 N N . MET A 1 147 ? -10.359 21.953 0.194 1 88.19 147 MET A N 1
ATOM 1165 C CA . MET A 1 147 ? -9.133 21.953 0.989 1 88.19 147 MET A CA 1
ATOM 1166 C C . MET A 1 147 ? -8.68 20.531 1.278 1 88.19 147 MET A C 1
ATOM 1168 O O . MET A 1 147 ? -7.57 20.312 1.771 1 88.19 147 MET A O 1
ATOM 1172 N N . TYR A 1 148 ? -9.547 19.578 0.977 1 95.44 148 TYR A N 1
ATOM 1173 C CA . TYR A 1 148 ? -9.242 18.172 1.25 1 95.44 148 TYR A CA 1
ATOM 1174 C C . TYR A 1 148 ? -8.633 17.5 0.027 1 95.44 148 TYR A C 1
ATOM 1176 O O . TYR A 1 148 ? -8.789 17.984 -1.097 1 95.44 148 TYR A O 1
ATOM 1184 N N . LEU A 1 149 ? -7.898 16.469 0.263 1 97.75 149 LEU A N 1
ATOM 1185 C CA . LEU A 1 149 ? -7.277 15.758 -0.845 1 97.75 149 LEU A CA 1
ATOM 1186 C C . LEU A 1 149 ? -8.328 15.039 -1.682 1 97.75 149 LEU A C 1
ATOM 1188 O O . LEU A 1 149 ? -8.18 14.914 -2.9 1 97.75 149 LEU A O 1
ATOM 1192 N N . VAL A 1 150 ? -9.367 14.531 -0.968 1 97.88 150 VAL A N 1
ATOM 1193 C CA . VAL A 1 150 ? -10.406 13.766 -1.651 1 97.88 150 VAL A CA 1
ATOM 1194 C C . VAL A 1 150 ? -11.781 14.297 -1.25 1 97.88 150 VAL A C 1
ATOM 1196 O O . VAL A 1 150 ? -12.094 14.406 -0.06 1 97.88 150 VAL A O 1
ATOM 1199 N N . GLY A 1 151 ? -12.586 14.57 -2.211 1 96.12 151 GLY A N 1
ATOM 1200 C CA . GLY A 1 151 ? -13.953 14.992 -1.945 1 96.12 151 GLY A CA 1
ATOM 1201 C C . GLY A 1 151 ? -14.031 16.297 -1.169 1 96.12 151 GLY A C 1
ATOM 1202 O O . GLY A 1 151 ? -13.273 17.219 -1.43 1 96.12 151 GLY A O 1
ATOM 1203 N N . ASP A 1 152 ? -15.031 16.375 -0.272 1 96.19 152 ASP A N 1
ATOM 1204 C CA . ASP A 1 152 ? -15.289 17.641 0.425 1 96.19 152 ASP A CA 1
ATOM 1205 C C . ASP A 1 152 ? -15.258 17.438 1.939 1 96.19 152 ASP A C 1
ATOM 1207 O O . ASP A 1 152 ? -15.789 18.266 2.688 1 96.19 152 ASP A O 1
ATOM 1211 N N . LYS A 1 153 ? -14.703 16.375 2.326 1 96.25 153 LYS A N 1
ATOM 1212 C CA . LYS A 1 153 ? -14.547 16.094 3.75 1 96.25 153 LYS A CA 1
ATOM 1213 C C . LYS A 1 153 ? -13.203 15.43 4.035 1 96.25 153 LYS A C 1
ATOM 1215 O O . LYS A 1 153 ? -12.539 14.945 3.117 1 96.25 153 LYS A O 1
ATOM 1220 N N . LEU A 1 154 ? -12.852 15.398 5.312 1 97.31 154 LEU A N 1
ATOM 1221 C CA . LEU A 1 154 ? -11.594 14.781 5.738 1 97.31 154 LEU A CA 1
ATOM 1222 C C . LEU A 1 154 ? -11.602 13.289 5.457 1 97.31 154 LEU A C 1
ATOM 1224 O O . LEU A 1 154 ? -12.602 12.602 5.703 1 97.31 154 LEU A O 1
ATOM 1228 N N . THR A 1 155 ? -10.547 12.828 4.895 1 98.5 155 THR A N 1
ATOM 1229 C CA . THR A 1 155 ? -10.266 11.398 4.773 1 98.5 155 THR A CA 1
ATOM 1230 C C . THR A 1 155 ? -8.93 11.055 5.426 1 98.5 155 THR A C 1
ATOM 1232 O O . THR A 1 155 ? -8.203 11.945 5.863 1 98.5 155 THR A O 1
ATOM 1235 N N . PHE A 1 156 ? -8.578 9.766 5.434 1 98.75 156 PHE A N 1
ATOM 1236 C CA . PHE A 1 156 ? -7.371 9.32 6.113 1 98.75 156 PHE A CA 1
ATOM 1237 C C . PHE A 1 156 ? -6.129 9.812 5.387 1 98.75 156 PHE A C 1
ATOM 1239 O O . PHE A 1 156 ? -5.059 9.938 5.992 1 98.75 156 PHE A O 1
ATOM 1246 N N . VAL A 1 157 ? -6.242 10.164 4.113 1 98.81 157 VAL A N 1
ATOM 1247 C CA . VAL A 1 157 ? -5.047 10.523 3.361 1 98.81 157 VAL A CA 1
ATOM 1248 C C . VAL A 1 157 ? -4.637 11.961 3.699 1 98.81 157 VAL A C 1
ATOM 1250 O O . VAL A 1 157 ? -3.502 12.367 3.443 1 98.81 157 VAL A O 1
ATOM 1253 N N . ASP A 1 158 ? -5.523 12.742 4.277 1 98.75 158 ASP A N 1
ATOM 1254 C CA . ASP A 1 158 ? -5.152 14.086 4.695 1 98.75 158 ASP A CA 1
ATOM 1255 C C . ASP A 1 158 ? -4.121 14.055 5.82 1 98.75 158 ASP A C 1
ATOM 1257 O O . ASP A 1 158 ? -3.139 14.797 5.793 1 98.75 158 ASP A O 1
ATOM 1261 N N . THR A 1 159 ? -4.34 13.156 6.777 1 98.31 159 THR A N 1
ATOM 1262 C CA . THR A 1 159 ? -3.383 13.062 7.875 1 98.31 159 THR A CA 1
ATOM 1263 C C . THR A 1 159 ? -2.082 12.422 7.41 1 98.31 159 THR A C 1
ATOM 1265 O O . THR A 1 159 ? -1.009 12.727 7.934 1 98.31 159 THR A O 1
ATOM 1268 N N . MET A 1 160 ? -2.189 11.57 6.406 1 98.75 160 MET A N 1
ATOM 1269 C CA . MET A 1 160 ? -0.975 10.961 5.867 1 98.75 160 MET A CA 1
ATOM 1270 C C . MET A 1 160 ? -0.095 12.008 5.195 1 98.75 160 MET A C 1
ATOM 1272 O O . MET A 1 160 ? 1.125 12.008 5.371 1 98.75 160 MET A O 1
ATOM 1276 N N . LEU A 1 161 ? -0.745 12.852 4.402 1 98.75 161 LEU A N 1
ATOM 1277 C CA . LEU A 1 161 ? 0.045 13.914 3.787 1 98.75 161 LEU A CA 1
ATOM 1278 C C . LEU A 1 161 ? 0.625 14.844 4.848 1 98.75 161 LEU A C 1
ATOM 1280 O O . LEU A 1 161 ? 1.782 15.258 4.75 1 98.75 161 LEU A O 1
ATOM 1284 N N . PHE A 1 162 ? -0.168 15.133 5.828 1 98.75 162 PHE A N 1
ATOM 1285 C CA . PHE A 1 162 ? 0.32 15.953 6.934 1 98.75 162 PHE A CA 1
ATOM 1286 C C . PHE A 1 162 ? 1.573 15.344 7.547 1 98.75 162 PHE A C 1
ATOM 1288 O O . PHE A 1 162 ? 2.584 16.031 7.719 1 98.75 162 PHE A O 1
ATOM 1295 N N . SER A 1 163 ? 1.536 14.07 7.848 1 98.56 163 SER A N 1
ATOM 1296 C CA . SER A 1 163 ? 2.666 13.352 8.43 1 98.56 163 SER A CA 1
ATOM 1297 C C . SER A 1 163 ? 3.895 13.43 7.527 1 98.56 163 SER A C 1
ATOM 1299 O O . SER A 1 163 ? 5 13.695 8 1 98.56 163 SER A O 1
ATOM 1301 N N . LEU A 1 164 ? 3.721 13.211 6.258 1 98.56 164 LEU A N 1
ATOM 1302 C CA . LEU A 1 164 ? 4.812 13.242 5.293 1 98.56 164 LEU A CA 1
ATOM 1303 C C . LEU A 1 164 ? 5.457 14.625 5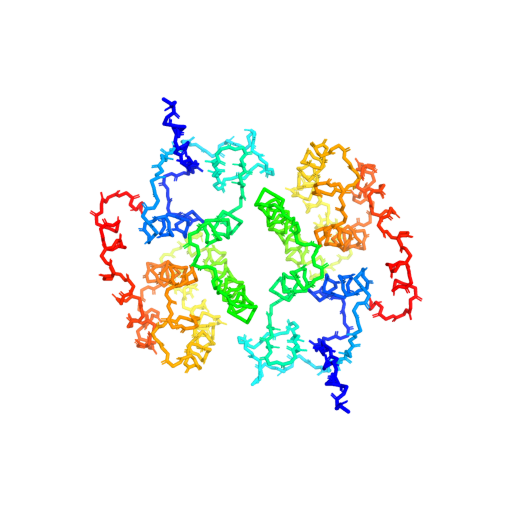.242 1 98.56 164 LEU A C 1
ATOM 1305 O O . LEU A 1 164 ? 6.684 14.742 5.25 1 98.56 164 LEU A O 1
ATOM 1309 N N . LEU A 1 165 ? 4.605 15.633 5.195 1 98.5 165 LEU A N 1
ATOM 1310 C CA . LEU A 1 165 ? 5.117 17 5.102 1 98.5 165 LEU A CA 1
ATOM 1311 C C . LEU A 1 165 ? 5.918 17.359 6.348 1 98.5 165 LEU A C 1
ATOM 1313 O O . LEU A 1 165 ? 6.945 18.031 6.254 1 98.5 165 LEU A O 1
ATOM 1317 N N . GLU A 1 166 ? 5.457 16.922 7.48 1 97.44 166 GLU A N 1
ATOM 1318 C CA . GLU A 1 166 ? 6.215 17.156 8.703 1 97.44 166 GLU A CA 1
ATOM 1319 C C . GLU A 1 166 ? 7.555 16.438 8.672 1 97.44 166 GLU A C 1
ATOM 1321 O O . GLU A 1 166 ? 8.57 16.969 9.133 1 97.44 166 GLU A O 1
ATOM 1326 N N . ALA A 1 167 ? 7.559 15.25 8.18 1 96.56 167 ALA A N 1
ATOM 1327 C CA . ALA A 1 167 ? 8.805 14.492 8.062 1 96.56 167 ALA A CA 1
ATOM 1328 C C . ALA A 1 167 ? 9.781 15.188 7.117 1 96.56 167 ALA A C 1
ATOM 1330 O O . ALA A 1 167 ? 10.977 15.273 7.402 1 96.56 167 ALA A O 1
ATOM 1331 N N . ILE A 1 168 ? 9.281 15.648 6.008 1 97.19 168 ILE A N 1
ATOM 1332 C CA . ILE A 1 168 ? 10.109 16.344 5.031 1 97.19 168 ILE A CA 1
ATOM 1333 C C . ILE A 1 168 ? 10.703 17.609 5.664 1 97.19 168 ILE A C 1
ATOM 1335 O O . ILE A 1 168 ? 11.898 17.875 5.516 1 97.19 168 ILE A O 1
ATOM 1339 N N . ASP A 1 169 ? 9.883 18.297 6.395 1 95.5 169 ASP A N 1
ATOM 1340 C CA . ASP A 1 169 ? 10.352 19.516 7.051 1 95.5 169 ASP A CA 1
ATOM 1341 C C . ASP A 1 169 ? 11.461 19.203 8.047 1 95.5 169 ASP A C 1
ATOM 1343 O O . ASP A 1 169 ? 12.422 19.969 8.172 1 95.5 169 ASP A O 1
ATOM 1347 N N . ARG A 1 170 ? 11.367 18.156 8.711 1 92.94 170 ARG A N 1
ATOM 1348 C CA . ARG A 1 170 ? 12.367 17.75 9.703 1 92.94 170 ARG A CA 1
ATOM 1349 C C . ARG A 1 170 ? 13.664 17.328 9.031 1 92.94 170 ARG A C 1
ATOM 1351 O O . ARG A 1 170 ? 14.75 17.703 9.484 1 92.94 170 ARG A O 1
ATOM 1358 N N . GLU A 1 171 ? 13.57 16.578 7.957 1 92.94 171 GLU A N 1
ATOM 1359 C CA . GLU A 1 171 ? 14.742 16 7.312 1 92.94 171 GLU A CA 1
ATOM 1360 C C . GLU A 1 171 ? 15.391 16.984 6.348 1 92.94 171 GLU A C 1
ATOM 1362 O O . GLU A 1 171 ? 16.609 16.953 6.145 1 92.94 171 GLU A O 1
ATOM 1367 N N . LEU A 1 172 ? 14.602 17.75 5.73 1 94.5 172 LEU A N 1
ATOM 1368 C CA . LEU A 1 172 ? 15.047 18.734 4.734 1 94.5 172 LEU A CA 1
ATOM 1369 C C . LEU A 1 172 ? 14.422 20.094 4.988 1 94.5 172 LEU A C 1
ATOM 1371 O O . LEU A 1 172 ? 13.523 20.516 4.254 1 94.5 172 LEU A O 1
ATOM 1375 N N . PRO A 1 173 ? 15.156 20.734 5.863 1 91.31 173 PRO A N 1
ATOM 1376 C CA . PRO A 1 173 ? 14.594 22.062 6.16 1 91.31 173 PRO A CA 1
ATOM 1377 C C . PRO A 1 173 ? 14.516 22.953 4.93 1 91.31 173 PRO A C 1
ATOM 1379 O O . PRO A 1 173 ? 15.406 22.938 4.082 1 91.31 173 PRO A O 1
ATOM 1382 N N . GLN A 1 174 ? 13.422 23.594 4.676 1 91.81 174 GLN A N 1
ATOM 1383 C CA . GLN A 1 174 ? 13.172 24.578 3.633 1 91.81 174 GLN A CA 1
ATOM 1384 C C . GLN A 1 174 ? 12.742 23.922 2.332 1 91.81 174 GLN A C 1
ATOM 1386 O O . GLN A 1 174 ? 12.5 24.594 1.33 1 91.81 174 GLN A O 1
ATOM 1391 N N . ALA A 1 175 ? 12.727 22.578 2.312 1 96 175 ALA A N 1
ATOM 1392 C CA . ALA A 1 175 ? 12.328 21.891 1.096 1 96 175 ALA A CA 1
ATOM 1393 C C . ALA A 1 175 ? 10.938 22.312 0.643 1 96 175 ALA A C 1
ATOM 1395 O O . ALA A 1 175 ? 10.633 22.312 -0.553 1 96 175 ALA A O 1
ATOM 1396 N N . LEU A 1 176 ? 10.117 22.734 1.58 1 97.5 176 LEU A N 1
ATOM 1397 C CA . LEU A 1 176 ? 8.727 23.062 1.271 1 97.5 176 LEU A CA 1
ATOM 1398 C C . LEU A 1 176 ? 8.57 24.531 0.942 1 97.5 176 LEU A C 1
ATOM 1400 O O . LEU A 1 176 ? 7.477 24.984 0.572 1 97.5 176 LEU A O 1
ATOM 1404 N N . ALA A 1 177 ? 9.625 25.312 1.011 1 96.62 177 ALA A N 1
ATOM 1405 C CA . ALA A 1 177 ? 9.57 26.781 0.896 1 96.62 177 ALA A CA 1
ATOM 1406 C C . ALA A 1 177 ? 8.977 27.188 -0.447 1 96.62 177 ALA A C 1
ATOM 1408 O O . ALA A 1 177 ? 8.312 28.234 -0.543 1 96.62 177 ALA A O 1
ATOM 1409 N N . THR A 1 178 ? 9.164 26.438 -1.507 1 95.81 178 THR A N 1
ATOM 1410 C CA . THR A 1 178 ? 8.695 26.797 -2.84 1 95.81 178 THR A CA 1
ATOM 1411 C C . THR A 1 178 ? 7.348 26.141 -3.133 1 95.81 178 THR A C 1
ATOM 1413 O O . THR A 1 178 ? 6.879 26.156 -4.273 1 95.81 178 THR A O 1
ATOM 1416 N N . PHE A 1 179 ? 6.703 25.578 -2.135 1 97.62 179 PHE A N 1
ATOM 1417 C CA . PHE A 1 179 ? 5.41 24.922 -2.281 1 97.62 179 PHE A CA 1
ATOM 1418 C C . PHE A 1 179 ? 4.398 25.5 -1.298 1 97.62 179 PHE A C 1
ATOM 1420 O O . PHE A 1 179 ? 3.936 24.797 -0.392 1 97.62 179 PHE A O 1
ATOM 1427 N N . PRO A 1 180 ? 3.91 26.703 -1.536 1 96.62 180 PRO A N 1
ATOM 1428 C CA . PRO A 1 180 ? 3.002 27.359 -0.589 1 96.62 180 PRO A CA 1
ATOM 1429 C C . PRO A 1 180 ? 1.719 26.562 -0.362 1 96.62 180 PRO A C 1
ATOM 1431 O O . PRO A 1 180 ? 1.152 26.594 0.733 1 96.62 180 PRO A O 1
ATOM 1434 N N . LEU A 1 181 ? 1.262 25.859 -1.37 1 96.5 181 LEU A N 1
ATOM 1435 C CA . LEU A 1 181 ? 0.061 25.047 -1.238 1 96.5 181 LEU A CA 1
ATOM 1436 C C . LEU A 1 181 ? 0.251 23.969 -0.174 1 96.5 181 LEU A C 1
ATOM 1438 O O . LEU A 1 181 ? -0.651 23.719 0.628 1 96.5 181 LEU A O 1
ATOM 1442 N N . LEU A 1 182 ? 1.362 23.375 -0.179 1 98.06 182 LEU A N 1
ATOM 1443 C CA . LEU A 1 182 ? 1.64 22.312 0.774 1 98.06 182 LEU A CA 1
ATOM 1444 C C . LEU A 1 182 ? 1.834 22.875 2.18 1 98.06 182 LEU A C 1
ATOM 1446 O O . LEU A 1 182 ? 1.426 22.25 3.162 1 98.06 182 LEU A O 1
ATOM 1450 N N . ILE A 1 183 ? 2.492 24 2.254 1 97.44 183 ILE A N 1
ATOM 1451 C CA . ILE A 1 183 ? 2.656 24.672 3.545 1 97.44 183 ILE A CA 1
ATOM 1452 C C . ILE A 1 183 ? 1.288 25.016 4.125 1 97.44 183 ILE A C 1
ATOM 1454 O O . ILE A 1 183 ? 1.016 24.734 5.297 1 97.44 183 ILE A O 1
ATOM 1458 N N . TYR A 1 184 ? 0.483 25.547 3.307 1 96.88 184 TYR A N 1
ATOM 1459 C CA . TYR A 1 184 ? -0.867 25.906 3.729 1 96.88 184 TYR A CA 1
ATOM 1460 C C . TYR A 1 184 ? -1.632 24.672 4.199 1 96.88 184 TYR A C 1
ATOM 1462 O O . TYR A 1 184 ? -2.277 24.688 5.25 1 96.88 184 TYR A O 1
ATOM 1470 N N . PHE A 1 185 ? -1.613 23.625 3.424 1 97.94 185 PHE A N 1
ATOM 1471 C CA . PHE A 1 185 ? -2.291 22.375 3.76 1 97.94 185 PHE A CA 1
ATOM 1472 C C . PHE A 1 185 ? -1.813 21.859 5.109 1 97.94 185 PHE A C 1
ATOM 1474 O O . PHE A 1 185 ? -2.627 21.547 5.984 1 97.94 185 PHE A O 1
ATOM 1481 N N . ARG A 1 186 ? -0.497 21.766 5.25 1 97.94 186 ARG A N 1
ATOM 1482 C CA . ARG A 1 186 ? 0.101 21.281 6.488 1 97.94 186 ARG A CA 1
ATOM 1483 C C . ARG A 1 186 ? -0.389 22.078 7.688 1 97.94 186 ARG A C 1
ATOM 1485 O O . ARG A 1 186 ? -0.803 21.5 8.695 1 97.94 186 ARG A O 1
ATOM 1492 N N . ASP A 1 187 ? -0.359 23.391 7.582 1 97.69 187 ASP A N 1
ATOM 1493 C CA . ASP A 1 187 ? -0.75 24.266 8.688 1 97.69 187 ASP A CA 1
ATOM 1494 C C . ASP A 1 187 ? -2.24 24.125 8.992 1 97.69 187 ASP A C 1
ATOM 1496 O O . ASP A 1 187 ? -2.652 24.219 10.148 1 97.69 187 ASP A O 1
ATOM 1500 N N . THR A 1 188 ? -3.029 23.953 7.984 1 97.44 188 THR A N 1
ATOM 1501 C CA . THR A 1 188 ? -4.469 23.766 8.141 1 97.44 188 THR A CA 1
ATOM 1502 C C . THR A 1 188 ? -4.777 22.484 8.906 1 97.44 188 THR A C 1
ATOM 1504 O O . THR A 1 188 ? -5.574 22.5 9.852 1 97.44 188 THR A O 1
ATOM 1507 N N . ILE A 1 189 ? -4.168 21.391 8.523 1 98.06 189 ILE A N 1
ATOM 1508 C CA . ILE A 1 189 ? -4.406 20.125 9.195 1 98.06 189 ILE A CA 1
ATOM 1509 C C . ILE A 1 189 ? -3.9 20.188 10.633 1 98.06 189 ILE A C 1
ATOM 1511 O O . ILE A 1 189 ? -4.547 19.688 11.555 1 98.06 189 ILE A O 1
ATOM 1515 N N . LYS A 1 190 ? -2.789 20.859 10.844 1 97.62 190 LYS A N 1
ATOM 1516 C CA . LYS A 1 190 ? -2.189 20.984 12.172 1 97.62 190 LYS A CA 1
ATOM 1517 C C . LYS A 1 190 ? -3.123 21.719 13.125 1 97.62 190 LYS A C 1
ATOM 1519 O O . LYS A 1 190 ? -3.1 21.469 14.336 1 97.62 190 LYS A O 1
ATOM 1524 N N . ARG A 1 191 ? -3.924 22.516 12.609 1 97.5 191 ARG A N 1
ATOM 1525 C CA . ARG A 1 191 ? -4.77 23.375 13.438 1 97.5 191 ARG A CA 1
ATOM 1526 C C . ARG A 1 191 ? -6.086 22.688 13.773 1 97.5 191 ARG A C 1
ATOM 1528 O O . ARG A 1 191 ? -6.848 23.172 14.617 1 97.5 191 ARG A O 1
ATOM 1535 N N . LEU A 1 192 ? -6.395 21.609 13.062 1 97.75 192 LEU A N 1
ATOM 1536 C CA . LEU A 1 192 ? -7.586 20.875 13.477 1 97.75 192 LEU A CA 1
ATOM 1537 C C . LEU A 1 192 ? -7.531 20.547 14.961 1 97.75 192 LEU A C 1
ATOM 1539 O O . LEU A 1 192 ? -6.512 20.062 15.453 1 97.75 192 LEU A O 1
ATOM 1543 N N . PRO A 1 193 ? -8.578 20.734 15.68 1 97.69 193 PRO A N 1
ATOM 1544 C CA . PRO A 1 193 ? -8.539 20.656 17.141 1 97.69 193 PRO A CA 1
ATOM 1545 C C . PRO A 1 193 ? -7.969 19.328 17.641 1 97.69 193 PRO A C 1
ATOM 1547 O O . PRO A 1 193 ? -7.074 19.328 18.5 1 97.69 193 PRO A O 1
ATOM 1550 N N . ARG A 1 194 ? -8.391 18.25 17.109 1 97.56 194 ARG A N 1
ATOM 1551 C CA . ARG A 1 194 ? -7.953 16.953 17.609 1 97.56 194 ARG A CA 1
ATOM 1552 C C . ARG A 1 194 ? -6.5 16.688 17.219 1 97.56 194 ARG A C 1
ATOM 1554 O O . ARG A 1 194 ? -5.762 16.047 17.969 1 97.56 194 ARG A O 1
ATOM 1561 N N . ILE A 1 195 ? -6.086 17.156 16.078 1 98.25 195 ILE A N 1
ATOM 1562 C CA . ILE A 1 195 ? -4.707 17 15.625 1 98.25 195 ILE A CA 1
ATOM 1563 C C . ILE A 1 195 ? -3.787 17.891 16.453 1 98.25 195 ILE A C 1
ATOM 1565 O O . ILE A 1 195 ? -2.732 17.453 16.906 1 98.25 195 ILE A O 1
ATOM 1569 N N . ALA A 1 196 ? -4.23 19.094 16.656 1 98.06 196 ALA A N 1
ATOM 1570 C CA . ALA A 1 196 ? -3.463 20.031 17.469 1 98.06 196 ALA A CA 1
ATOM 1571 C C . ALA A 1 196 ? -3.268 19.5 18.891 1 98.06 196 ALA A C 1
ATOM 1573 O O . ALA A 1 196 ? -2.16 19.547 19.422 1 98.06 196 ALA A O 1
ATOM 1574 N N . ALA A 1 197 ? -4.336 19 19.453 1 97.69 197 ALA A N 1
ATOM 1575 C CA . ALA A 1 197 ? -4.266 18.438 20.797 1 97.69 197 ALA A CA 1
ATOM 1576 C C . ALA A 1 197 ? -3.27 17.281 20.859 1 97.69 197 ALA A C 1
ATOM 1578 O O . ALA A 1 197 ? -2.469 17.188 21.781 1 97.69 197 ALA A O 1
ATOM 1579 N N . PHE A 1 198 ? -3.32 16.422 19.875 1 97.88 198 PHE A N 1
ATOM 1580 C CA . PHE A 1 198 ? -2.42 15.281 19.828 1 97.88 198 PHE A CA 1
ATOM 1581 C C . PHE A 1 198 ? -0.971 15.734 19.703 1 97.88 198 PHE A C 1
ATOM 1583 O O . PHE A 1 198 ? -0.091 15.25 20.406 1 97.88 198 PHE A O 1
ATOM 1590 N N . CYS A 1 199 ? -0.735 16.703 18.812 1 96.88 199 CYS A N 1
ATOM 1591 C CA . CYS A 1 199 ? 0.614 17.188 18.547 1 96.88 199 CYS A CA 1
ATOM 1592 C C . CYS A 1 199 ? 1.192 17.891 19.766 1 96.88 199 CYS A C 1
ATOM 1594 O O . CYS A 1 199 ? 2.408 17.891 19.984 1 96.88 199 CYS A O 1
ATOM 1596 N N . ASN A 1 200 ? 0.342 18.375 20.594 1 95.62 200 ASN A N 1
ATOM 1597 C CA . ASN A 1 200 ? 0.789 19.125 21.781 1 95.62 200 ASN A CA 1
ATOM 1598 C C . ASN A 1 200 ? 0.766 18.25 23.031 1 95.62 200 ASN A C 1
ATOM 1600 O O . ASN A 1 200 ? 1.131 18.703 24.109 1 95.62 200 ASN A O 1
ATOM 1604 N N . SER A 1 201 ? 0.361 17.062 22.922 1 93.75 201 SER A N 1
ATOM 1605 C CA . SER A 1 201 ? 0.129 16.188 24.062 1 93.75 201 SER A CA 1
ATOM 1606 C C . SER A 1 201 ? 1.438 15.609 24.594 1 93.75 201 SER A C 1
ATOM 1608 O O . SER A 1 201 ? 1.488 15.102 25.719 1 93.75 201 SER A O 1
ATOM 1610 N N . GLY A 1 202 ? 2.535 15.609 23.859 1 90.25 202 GLY A N 1
ATOM 1611 C CA . GLY A 1 202 ? 3.771 14.922 24.203 1 90.25 202 GLY A CA 1
ATOM 1612 C C . GLY A 1 202 ? 3.768 13.453 23.828 1 90.25 202 GLY A C 1
ATOM 1613 O O . GLY A 1 202 ? 4.773 12.766 23.984 1 90.25 202 GLY A O 1
ATOM 1614 N N . ARG A 1 203 ? 2.67 13.062 23.266 1 88.44 203 ARG A N 1
ATOM 1615 C CA . ARG A 1 203 ? 2.51 11.648 22.922 1 88.44 203 ARG A CA 1
ATOM 1616 C C . ARG A 1 203 ? 2.969 11.375 21.5 1 88.44 203 ARG A C 1
ATOM 1618 O O . ARG A 1 203 ? 3.115 10.219 21.094 1 88.44 203 ARG A O 1
ATOM 1625 N N . ARG A 1 204 ? 3.072 12.469 20.797 1 91.25 204 ARG A N 1
ATOM 1626 C CA . ARG A 1 204 ? 3.529 12.266 19.422 1 91.25 204 ARG A CA 1
ATOM 1627 C C . ARG A 1 204 ? 5.051 12.25 19.359 1 91.25 204 ARG A C 1
ATOM 1629 O O . ARG A 1 204 ? 5.711 13.203 19.781 1 91.25 204 ARG A O 1
ATOM 1636 N N . PHE A 1 205 ? 5.621 11.227 19.641 1 86.88 205 PHE A N 1
ATOM 1637 C CA . PHE A 1 205 ? 7.055 10.977 19.578 1 86.88 205 PHE A CA 1
ATOM 1638 C C . PHE A 1 205 ? 7.746 12 18.688 1 86.88 205 PHE A C 1
ATOM 1640 O O . PHE A 1 205 ? 7.27 12.297 17.594 1 86.88 205 PHE A O 1
ATOM 1647 N N . MET B 1 1 ? -36.281 1.079 -24.516 1 25.8 1 MET B N 1
ATOM 1648 C CA . MET B 1 1 ? -35.688 1.62 -23.297 1 25.8 1 MET B CA 1
ATOM 1649 C C . MET B 1 1 ? -34.188 1.515 -23.344 1 25.8 1 MET B C 1
ATOM 1651 O O . MET B 1 1 ? -33.625 0.441 -23.609 1 25.8 1 MET B O 1
ATOM 1655 N N . GLN B 1 2 ? -33.312 2.42 -23.734 1 28.59 2 GLN B N 1
ATOM 1656 C CA . GLN B 1 2 ? -31.906 2.248 -24.125 1 28.59 2 GLN B CA 1
ATOM 1657 C C . GLN B 1 2 ? -31.109 1.505 -23.047 1 28.59 2 GLN B C 1
ATOM 1659 O O . GLN B 1 2 ? -31.406 1.63 -21.859 1 28.59 2 GLN B O 1
ATOM 1664 N N . ASP B 1 3 ? -30.422 0.176 -23.234 1 31.36 3 ASP B N 1
ATOM 1665 C CA . ASP B 1 3 ? -29.328 -0.747 -22.922 1 31.36 3 ASP B CA 1
ATOM 1666 C C . ASP B 1 3 ? -28.078 0.008 -22.5 1 31.36 3 ASP B C 1
ATOM 1668 O O . ASP B 1 3 ? -27.438 0.671 -23.328 1 31.36 3 ASP B O 1
ATOM 1672 N N . ALA B 1 4 ? -28.047 0.855 -21.516 1 37.41 4 ALA B N 1
ATOM 1673 C CA . ALA B 1 4 ? -27.016 1.78 -21.031 1 37.41 4 ALA B CA 1
ATOM 1674 C C . ALA B 1 4 ? -25.625 1.222 -21.266 1 37.41 4 ALA B C 1
ATOM 1676 O O . ALA B 1 4 ? -25.266 0.174 -20.734 1 37.41 4 ALA B O 1
ATOM 1677 N N . GLY B 1 5 ? -24.844 1.102 -22.281 1 41.66 5 GLY B N 1
ATOM 1678 C CA . GLY B 1 5 ? -23.656 0.49 -22.844 1 41.66 5 GLY B CA 1
ATOM 1679 C C . GLY B 1 5 ? -22.531 0.333 -21.828 1 41.66 5 GLY B C 1
ATOM 1680 O O . GLY B 1 5 ? -21.984 1.324 -21.344 1 41.66 5 GLY B O 1
ATOM 1681 N N . GLN B 1 6 ? -22.422 -0.62 -21 1 51.56 6 GLN B N 1
ATOM 1682 C CA . GLN B 1 6 ? -21.547 -0.925 -19.875 1 51.56 6 GLN B CA 1
ATOM 1683 C C . GLN B 1 6 ? -20.109 -0.517 -20.172 1 51.56 6 GLN B C 1
ATOM 1685 O O . GLN B 1 6 ? -19.516 -1 -21.141 1 51.56 6 GLN B O 1
ATOM 1690 N N . GLN B 1 7 ? -19.719 0.739 -20.031 1 66.75 7 GLN B N 1
ATOM 1691 C CA . GLN B 1 7 ? -18.422 1.271 -20.406 1 66.75 7 GLN B CA 1
ATOM 1692 C C . GLN B 1 7 ? -17.297 0.3 -20.031 1 66.75 7 GLN B C 1
ATOM 1694 O O . GLN B 1 7 ? -17.297 -0.254 -18.938 1 66.75 7 GLN B O 1
ATOM 1699 N N . VAL B 1 8 ? -16.625 -0.356 -21 1 87.25 8 VAL B N 1
ATOM 1700 C CA . VAL B 1 8 ? -15.523 -1.312 -20.969 1 87.25 8 VAL B CA 1
ATOM 1701 C C . VAL B 1 8 ? -14.32 -0.699 -20.25 1 87.25 8 VAL B C 1
ATOM 1703 O O . VAL B 1 8 ? -13.961 0.453 -20.516 1 87.25 8 VAL B O 1
ATOM 1706 N N . LEU B 1 9 ? -13.852 -1.374 -19.234 1 97.5 9 LEU B N 1
ATOM 1707 C CA . LEU B 1 9 ? -12.609 -0.991 -18.578 1 97.5 9 LEU B CA 1
ATOM 1708 C C . LEU B 1 9 ? -11.492 -0.805 -19.578 1 97.5 9 LEU B C 1
ATOM 1710 O O . LEU B 1 9 ? -11.398 -1.554 -20.562 1 97.5 9 LEU B O 1
ATOM 1714 N N . GLN B 1 10 ? -10.734 0.242 -19.375 1 97.69 10 GLN B N 1
ATOM 1715 C CA . GLN B 1 10 ? -9.523 0.435 -20.172 1 97.69 10 GLN B CA 1
ATOM 1716 C C . GLN B 1 10 ? -8.281 0.454 -19.297 1 97.69 10 GLN B C 1
ATOM 1718 O O . GLN B 1 10 ? -8.203 1.217 -18.328 1 97.69 10 GLN B O 1
ATOM 1723 N N . LEU B 1 11 ? -7.395 -0.414 -19.625 1 97.38 11 LEU B N 1
ATOM 1724 C CA . LEU B 1 11 ? -6.133 -0.522 -18.906 1 97.38 11 LEU B CA 1
ATOM 1725 C C . LEU B 1 11 ? -4.961 -0.087 -19.781 1 97.38 11 LEU B C 1
ATOM 1727 O O . LEU B 1 11 ? -4.773 -0.617 -20.875 1 97.38 11 LEU B O 1
ATOM 1731 N N . THR B 1 12 ? -4.195 0.925 -19.328 1 96.12 12 THR B N 1
ATOM 1732 C CA . THR B 1 12 ? -3.049 1.437 -20.078 1 96.12 12 THR B CA 1
ATOM 1733 C C . THR B 1 12 ? -1.748 1.124 -19.344 1 96.12 12 THR B C 1
ATOM 1735 O O . THR B 1 12 ? -1.586 1.483 -18.172 1 96.12 12 THR B O 1
ATOM 1738 N N . TYR B 1 13 ? -0.871 0.446 -19.984 1 95.44 13 TYR B N 1
ATOM 1739 C CA . TYR B 1 13 ? 0.431 0.128 -19.422 1 95.44 13 TYR B CA 1
ATOM 1740 C C . TYR B 1 13 ? 1.431 -0.245 -20.5 1 95.44 13 TYR B C 1
ATOM 1742 O O . TYR B 1 13 ? 1.13 -0.136 -21.703 1 95.44 13 TYR B O 1
ATOM 1750 N N . PHE B 1 14 ? 2.654 -0.566 -20.109 1 93.75 14 PHE B N 1
ATOM 1751 C CA . PHE B 1 14 ? 3.693 -1.021 -21.031 1 93.75 14 PHE B CA 1
ATOM 1752 C C . PHE B 1 14 ? 3.512 -2.496 -21.359 1 93.75 14 PHE B C 1
ATOM 1754 O O . PHE B 1 14 ? 2.814 -3.221 -20.641 1 93.75 14 PHE B O 1
ATOM 1761 N N . GLY B 1 15 ? 4.164 -2.881 -22.375 1 93.31 15 GLY B N 1
ATOM 1762 C CA . GLY B 1 15 ? 4.113 -4.281 -22.766 1 93.31 15 GLY B CA 1
ATOM 1763 C C . GLY B 1 15 ? 5.031 -5.164 -21.938 1 93.31 15 GLY B C 1
ATOM 1764 O O . GLY B 1 15 ? 5.879 -5.871 -22.484 1 93.31 15 GLY B O 1
ATOM 1765 N N . VAL B 1 16 ? 4.867 -5.16 -20.672 1 93.81 16 VAL B N 1
ATOM 1766 C CA . VAL B 1 16 ? 5.617 -5.969 -19.719 1 93.81 16 VAL B CA 1
ATOM 1767 C C . VAL B 1 16 ? 4.707 -6.383 -18.578 1 93.81 16 VAL B C 1
ATOM 1769 O O . VAL B 1 16 ? 3.617 -5.832 -18.406 1 93.81 16 VAL B O 1
ATOM 1772 N N . ARG B 1 17 ? 5.02 -7.34 -17.766 1 94.38 17 ARG B N 1
ATOM 1773 C CA . ARG B 1 17 ? 4.266 -7.695 -16.562 1 94.38 17 ARG B CA 1
ATOM 1774 C C . ARG B 1 17 ? 4.324 -6.578 -15.523 1 94.38 17 ARG B C 1
ATOM 1776 O O . ARG B 1 17 ? 3.332 -5.883 -15.297 1 94.38 17 ARG B O 1
ATOM 1783 N N . GLY B 1 18 ? 5.625 -6.27 -15.07 1 93.44 18 GLY B N 1
ATOM 1784 C CA . GLY B 1 18 ? 5.828 -5.184 -14.133 1 93.44 18 GLY B CA 1
ATOM 1785 C C . GLY B 1 18 ? 4.762 -5.121 -13.055 1 93.44 18 GLY B C 1
ATOM 1786 O O . GLY B 1 18 ? 4.234 -6.152 -12.633 1 93.44 18 GLY B O 1
ATOM 1787 N N . SER B 1 19 ? 4.449 -3.918 -12.617 1 95.56 19 SER B N 1
ATOM 1788 C CA . SER B 1 19 ? 3.498 -3.713 -11.531 1 95.56 19 SER B CA 1
ATOM 1789 C C . SER B 1 19 ? 2.068 -3.982 -11.984 1 95.56 19 SER B C 1
ATOM 1791 O O . SER B 1 19 ? 1.162 -4.105 -11.156 1 95.56 19 SER B O 1
ATOM 1793 N N . CYS B 1 20 ? 1.869 -4.164 -13.234 1 97.12 20 CYS B N 1
ATOM 1794 C CA . CYS B 1 20 ? 0.525 -4.309 -13.781 1 97.12 20 CYS B CA 1
ATOM 1795 C C . CYS B 1 20 ? 0.107 -5.773 -13.82 1 97.12 20 CYS B C 1
ATOM 1797 O O . CYS B 1 20 ? -1.058 -6.086 -14.07 1 97.12 20 CYS B O 1
ATOM 1799 N N . ASP B 1 21 ? 1.021 -6.684 -13.594 1 98.06 21 ASP B N 1
ATOM 1800 C CA . ASP B 1 21 ? 0.706 -8.109 -13.672 1 98.06 21 ASP B CA 1
ATOM 1801 C C . ASP B 1 21 ? -0.398 -8.477 -12.68 1 98.06 21 ASP B C 1
ATOM 1803 O O . ASP B 1 21 ? -1.29 -9.266 -13.008 1 98.06 21 ASP B O 1
ATOM 1807 N N . LYS B 1 22 ? -0.333 -7.918 -11.516 1 98.31 22 LYS B N 1
ATOM 1808 C CA . LYS B 1 22 ? -1.347 -8.211 -10.508 1 98.31 22 LYS B CA 1
ATOM 1809 C C . LYS B 1 22 ? -2.719 -7.703 -10.945 1 98.31 22 LYS B C 1
ATOM 1811 O O . LYS B 1 22 ? -3.742 -8.305 -10.617 1 98.31 22 LYS B O 1
ATOM 1816 N N . VAL B 1 23 ? -2.785 -6.629 -11.648 1 98.62 23 VAL B N 1
ATOM 1817 C CA . VAL B 1 23 ? -4.039 -6.09 -12.172 1 98.62 23 VAL B CA 1
ATOM 1818 C C . VAL B 1 23 ? -4.602 -7.023 -13.242 1 98.62 23 VAL B C 1
ATOM 1820 O O . VAL B 1 23 ? -5.773 -7.402 -13.188 1 98.62 23 VAL B O 1
ATOM 1823 N N . ARG B 1 24 ? -3.74 -7.434 -14.156 1 98.5 24 ARG B N 1
ATOM 1824 C CA . ARG B 1 24 ? -4.148 -8.312 -15.25 1 98.5 24 ARG B CA 1
ATOM 1825 C C . ARG B 1 24 ? -4.652 -9.648 -14.719 1 98.5 24 ARG B C 1
ATOM 1827 O O . ARG B 1 24 ? -5.652 -10.18 -15.203 1 98.5 24 ARG B O 1
ATOM 1834 N N . LEU B 1 25 ? -3.965 -10.164 -13.781 1 98.62 25 LEU B N 1
ATOM 1835 C CA . LEU B 1 25 ? -4.352 -11.445 -13.211 1 98.62 25 LEU B CA 1
ATOM 1836 C C . LEU B 1 25 ? -5.699 -11.336 -12.5 1 98.62 25 LEU B C 1
ATOM 1838 O O . LEU B 1 25 ? -6.508 -12.273 -12.555 1 98.62 25 LEU B O 1
ATOM 1842 N N . LEU B 1 26 ? -5.93 -10.211 -11.805 1 98.62 26 LEU B N 1
ATOM 1843 C CA . LEU B 1 26 ? -7.219 -10.031 -11.148 1 98.62 26 LEU B CA 1
ATOM 1844 C C . LEU B 1 26 ? -8.336 -9.898 -12.18 1 98.62 26 LEU B C 1
ATOM 1846 O O . LEU B 1 26 ? -9.43 -10.445 -11.992 1 98.62 26 LEU B O 1
ATOM 1850 N N . LEU B 1 27 ? -8.078 -9.18 -13.242 1 98.25 27 LEU B N 1
ATOM 1851 C CA . LEU B 1 27 ? -9.055 -9.07 -14.32 1 98.25 27 LEU B CA 1
ATOM 1852 C C . LEU B 1 27 ? -9.367 -10.445 -14.906 1 98.25 27 LEU B C 1
ATOM 1854 O O . LEU B 1 27 ? -10.523 -10.758 -15.188 1 98.25 27 LEU B O 1
ATOM 1858 N N . ALA B 1 28 ? -8.336 -11.242 -15.07 1 98.06 28 ALA B N 1
ATOM 1859 C CA . ALA B 1 28 ? -8.531 -12.602 -15.562 1 98.06 28 ALA B CA 1
ATOM 1860 C C . ALA B 1 28 ? -9.375 -13.414 -14.586 1 98.06 28 ALA B C 1
ATOM 1862 O O . ALA B 1 28 ? -10.344 -14.07 -14.984 1 98.06 28 ALA B O 1
ATOM 1863 N N . LEU B 1 29 ? -9.039 -13.336 -13.312 1 97.38 29 LEU B N 1
ATOM 1864 C CA . LEU B 1 29 ? -9.734 -14.094 -12.273 1 97.38 29 LEU B CA 1
ATOM 1865 C C . LEU B 1 29 ? -11.219 -13.758 -12.266 1 97.38 29 LEU B C 1
ATOM 1867 O O . LEU B 1 29 ? -12.062 -14.648 -12.141 1 97.38 29 LEU B O 1
ATOM 1871 N N . THR B 1 30 ? -11.578 -12.508 -12.406 1 97.06 30 THR B N 1
ATOM 1872 C CA . THR B 1 30 ? -12.938 -12.031 -12.219 1 97.06 30 THR B CA 1
ATOM 1873 C C . THR B 1 30 ? -13.727 -12.086 -13.523 1 97.06 30 THR B C 1
ATOM 1875 O O . THR B 1 30 ? -14.953 -11.977 -13.523 1 97.06 30 THR B O 1
ATOM 1878 N N . GLY B 1 31 ? -13.008 -12.156 -14.594 1 96.25 31 GLY B N 1
ATOM 1879 C CA . GLY B 1 31 ? -13.656 -12.266 -15.891 1 96.25 31 GLY B CA 1
ATOM 1880 C C . GLY B 1 31 ? -14.164 -10.93 -16.422 1 96.25 31 GLY B C 1
ATOM 1881 O O . GLY B 1 31 ? -14.938 -10.891 -17.375 1 96.25 31 GLY B O 1
ATOM 1882 N N . LEU B 1 32 ? -13.734 -9.875 -15.828 1 96.31 32 LEU B N 1
ATOM 1883 C CA . LEU B 1 32 ? -14.125 -8.555 -16.312 1 96.31 32 LEU B CA 1
ATOM 1884 C C . LEU B 1 32 ? -13.523 -8.273 -17.688 1 96.31 32 LEU B C 1
ATOM 1886 O O . LEU B 1 32 ? -12.336 -8.531 -17.906 1 96.31 32 LEU B O 1
ATOM 1890 N N . GLU B 1 33 ? -14.375 -7.809 -18.516 1 95.94 33 GLU B N 1
ATOM 1891 C CA . GLU B 1 33 ? -13.891 -7.398 -19.844 1 95.94 33 GLU B CA 1
ATOM 1892 C C . GLU B 1 33 ? -13.18 -6.051 -19.766 1 95.94 33 GLU B C 1
ATOM 1894 O O . GLU B 1 33 ? -13.609 -5.152 -19.047 1 95.94 33 GLU B O 1
ATOM 1899 N N . TYR B 1 34 ? -12.094 -6.012 -20.547 1 97.12 34 TYR B N 1
ATOM 1900 C CA . TYR B 1 34 ? -11.359 -4.75 -20.594 1 97.12 34 TYR B CA 1
ATOM 1901 C C . TYR B 1 34 ? -10.578 -4.625 -21.891 1 97.12 34 TYR B C 1
ATOM 1903 O O . TYR B 1 34 ? -10.273 -5.629 -22.547 1 97.12 34 TYR B O 1
ATOM 1911 N N . ARG B 1 35 ? -10.328 -3.391 -22.234 1 96.75 35 ARG B N 1
ATOM 1912 C CA . ARG B 1 35 ? -9.422 -3.062 -23.328 1 96.75 35 ARG B CA 1
ATOM 1913 C C . ARG B 1 35 ? -8.055 -2.643 -22.797 1 96.75 35 ARG B C 1
ATOM 1915 O O . ARG B 1 35 ? -7.965 -1.825 -21.875 1 96.75 35 ARG B O 1
ATOM 1922 N N . GLU B 1 36 ? -7.023 -3.18 -23.375 1 95.94 36 GLU B N 1
ATOM 1923 C CA . GLU B 1 36 ? -5.68 -2.805 -22.953 1 95.94 36 GLU B CA 1
ATOM 1924 C C . GLU B 1 36 ? -4.992 -1.926 -23.984 1 95.94 36 GLU B C 1
ATOM 1926 O O . GLU B 1 36 ? -5.016 -2.232 -25.188 1 95.94 36 GLU B O 1
ATOM 1931 N N . ILE B 1 37 ? -4.484 -0.843 -23.578 1 94.56 37 ILE B N 1
ATOM 1932 C CA . ILE B 1 37 ? -3.65 0.033 -24.391 1 94.56 37 ILE B CA 1
ATOM 1933 C C . ILE B 1 37 ? -2.186 -0.127 -23.984 1 94.56 37 ILE B C 1
ATOM 1935 O O . ILE B 1 37 ? -1.805 0.226 -22.875 1 94.56 37 ILE B O 1
ATOM 1939 N N . VAL B 1 38 ? -1.415 -0.655 -24.859 1 94.06 38 VAL B N 1
ATOM 1940 C CA . VAL B 1 38 ? 0.005 -0.855 -24.594 1 94.06 38 VAL B CA 1
ATOM 1941 C C . VAL B 1 38 ? 0.801 0.345 -25.094 1 94.06 38 VAL B C 1
ATOM 1943 O O . VAL B 1 38 ? 0.773 0.657 -26.281 1 94.06 38 VAL B O 1
ATOM 1946 N N . VAL B 1 39 ? 1.353 0.995 -24.156 1 90.56 39 VAL B N 1
ATOM 1947 C CA . VAL B 1 39 ? 2.127 2.178 -24.516 1 90.56 39 VAL B CA 1
ATOM 1948 C C . VAL B 1 39 ? 3.572 1.778 -24.812 1 90.56 39 VAL B C 1
ATOM 1950 O O . VAL B 1 39 ? 4.121 0.888 -24.156 1 90.56 39 VAL B O 1
ATOM 1953 N N . GLN B 1 40 ? 4.074 2.527 -25.906 1 82.69 40 GLN B N 1
ATOM 1954 C CA . GLN B 1 40 ? 5.473 2.332 -26.281 1 82.69 40 GLN B CA 1
ATOM 1955 C C . GLN B 1 40 ? 6.34 3.479 -25.766 1 82.69 40 GLN B C 1
ATOM 1957 O O . GLN B 1 40 ? 5.895 4.625 -25.703 1 82.69 40 GLN B O 1
ATOM 1962 N N . GLY B 1 41 ? 7.387 3.303 -25.281 1 69.5 41 GLY B N 1
ATOM 1963 C CA . GLY B 1 41 ? 8.367 4.309 -24.906 1 69.5 41 GLY B CA 1
ATOM 1964 C C . GLY B 1 41 ? 8.297 4.715 -23.453 1 69.5 41 GLY B C 1
ATOM 1965 O O . GLY B 1 41 ? 7.332 4.391 -22.766 1 69.5 41 GLY B O 1
ATOM 1966 N N . ARG B 1 42 ? 9.297 5.145 -22.797 1 60.84 42 ARG B N 1
ATOM 1967 C CA . ARG B 1 42 ? 9.469 5.473 -21.391 1 60.84 42 ARG B CA 1
ATOM 1968 C C . ARG B 1 42 ? 8.828 6.816 -21.062 1 60.84 42 ARG B C 1
ATOM 1970 O O . ARG B 1 42 ? 8.625 7.137 -19.891 1 60.84 42 ARG B O 1
ATOM 1977 N N . GLY B 1 43 ? 8.523 7.664 -22.016 1 54 43 GLY B N 1
ATOM 1978 C CA . GLY B 1 43 ? 8.367 9.086 -21.766 1 54 43 GLY B CA 1
ATOM 1979 C C . GLY B 1 43 ? 6.945 9.469 -21.391 1 54 43 GLY B C 1
ATOM 1980 O O . GLY B 1 43 ? 6.598 10.656 -21.391 1 54 43 GLY B O 1
ATOM 1981 N N . LEU B 1 44 ? 6.059 8.625 -21.219 1 55.22 44 LEU B N 1
ATOM 1982 C CA . LEU B 1 44 ? 4.66 9.039 -21.156 1 55.22 44 LEU B CA 1
ATOM 1983 C C . LEU B 1 44 ? 4.332 9.641 -19.797 1 55.22 44 LEU B C 1
ATOM 1985 O O . LEU B 1 44 ? 3.164 9.688 -19.391 1 55.22 44 LEU B O 1
ATOM 1989 N N . LYS B 1 45 ? 5.336 10.32 -19.281 1 55.72 45 LYS B N 1
ATOM 1990 C CA . LYS B 1 45 ? 5.148 10.805 -17.906 1 55.72 45 LYS B CA 1
ATOM 1991 C C . LYS B 1 45 ? 4.137 11.945 -17.859 1 55.72 45 LYS B C 1
ATOM 1993 O O . LYS B 1 45 ? 3.643 12.305 -16.797 1 55.72 45 LYS B O 1
ATOM 1998 N N . HIS B 1 46 ? 3.729 12.445 -19.219 1 62.16 46 HIS B N 1
ATOM 1999 C CA . HIS B 1 46 ? 2.945 13.672 -19.156 1 62.16 46 HIS B CA 1
ATOM 2000 C C . HIS B 1 46 ? 1.46 13.391 -19.344 1 62.16 46 HIS B C 1
ATOM 2002 O O . HIS B 1 46 ? 1.087 12.484 -20.109 1 62.16 46 HIS B O 1
ATOM 2008 N N . GLY B 1 47 ? 0.622 13.32 -18.203 1 69.5 47 GLY B N 1
ATOM 2009 C CA . GLY B 1 47 ? -0.827 13.336 -18.312 1 69.5 47 GLY B CA 1
ATOM 2010 C C . GLY B 1 47 ? -1.521 12.469 -17.281 1 69.5 47 GLY B C 1
ATOM 2011 O O . GLY B 1 47 ? -2.738 12.555 -17.109 1 69.5 47 GLY B O 1
ATOM 2012 N N . TYR B 1 48 ? -0.609 11.766 -16.734 1 80.56 48 TYR B N 1
ATOM 2013 C CA . TYR B 1 48 ? -1.261 10.914 -15.75 1 80.56 48 TYR B CA 1
ATOM 2014 C C . TYR B 1 48 ? -1.042 11.445 -14.344 1 80.56 48 TYR B C 1
ATOM 2016 O O . TYR B 1 48 ? -0.07 12.164 -14.086 1 80.56 48 TYR B O 1
ATOM 2024 N N . GLU B 1 49 ? -2.006 11.094 -13.555 1 85.31 49 GLU B N 1
ATOM 2025 C CA . GLU B 1 49 ? -1.836 11.477 -12.156 1 85.31 49 GLU B CA 1
ATOM 2026 C C . GLU B 1 49 ? -0.522 10.938 -11.594 1 85.31 49 GLU B C 1
ATOM 2028 O O . GLU B 1 49 ? -0.184 9.773 -11.797 1 85.31 49 GLU B O 1
ATOM 2033 N N . PHE B 1 50 ? 0.3 11.836 -11.039 1 88.75 50 PHE B N 1
ATOM 2034 C CA . PHE B 1 50 ? 1.596 11.57 -10.43 1 88.75 50 PHE B CA 1
ATOM 2035 C C . PHE B 1 50 ? 2.6 11.086 -11.469 1 88.75 50 PHE B C 1
ATOM 2037 O O . PHE B 1 50 ? 3.676 10.594 -11.117 1 88.75 50 PHE B O 1
ATOM 2044 N N . GLY B 1 51 ? 2.143 11.109 -12.781 1 86.12 51 GLY B N 1
ATOM 2045 C CA . GLY B 1 51 ? 3.023 10.664 -13.844 1 86.12 51 GLY B CA 1
ATOM 2046 C C . GLY B 1 51 ? 3.27 9.172 -13.836 1 86.12 51 GLY B C 1
ATOM 2047 O O . GLY B 1 51 ? 4.367 8.711 -14.172 1 86.12 51 GLY B O 1
ATOM 2048 N N . GLN B 1 52 ? 2.229 8.438 -13.406 1 88.5 52 GLN B N 1
ATOM 2049 C CA . GLN B 1 52 ? 2.457 7.02 -13.172 1 88.5 52 GLN B CA 1
ATOM 2050 C C . GLN B 1 52 ? 1.575 6.164 -14.078 1 88.5 52 GLN B C 1
ATOM 2052 O O . GLN B 1 52 ? 0.472 6.574 -14.445 1 88.5 52 GLN B O 1
ATOM 2057 N N . LEU B 1 53 ? 2.094 5.109 -14.516 1 93.31 53 LEU B N 1
ATOM 2058 C CA . LEU B 1 53 ? 1.361 3.971 -15.062 1 93.31 53 LEU B CA 1
ATOM 2059 C C . LEU B 1 53 ? 1.521 2.742 -14.172 1 93.31 53 LEU B C 1
ATOM 2061 O O . LEU B 1 53 ? 2.529 2.605 -13.469 1 93.31 53 LEU B O 1
ATOM 2065 N N . PRO B 1 54 ? 0.496 1.896 -14.141 1 96.38 54 PRO B 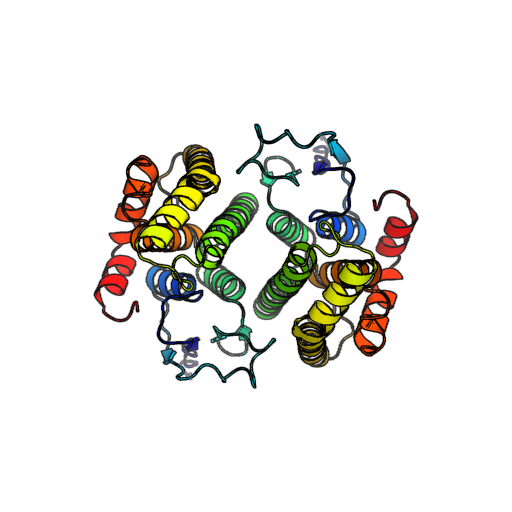N 1
ATOM 2066 C CA . PRO B 1 54 ? -0.684 1.704 -14.992 1 96.38 54 PRO B CA 1
ATOM 2067 C C . PRO B 1 54 ? -1.8 2.699 -14.68 1 96.38 54 PRO B C 1
ATOM 2069 O O . PRO B 1 54 ? -1.841 3.266 -13.586 1 96.38 54 PRO B O 1
ATOM 2072 N N . LEU B 1 55 ? -2.672 2.889 -15.711 1 96.56 55 LEU B N 1
ATOM 2073 C CA . LEU B 1 55 ? -3.904 3.662 -15.609 1 96.56 55 LEU B CA 1
ATOM 2074 C C . LEU B 1 55 ? -5.117 2.797 -15.93 1 96.56 55 LEU B C 1
ATOM 2076 O O . LEU B 1 55 ? -5.141 2.107 -16.953 1 96.56 55 LEU B O 1
ATOM 2080 N N . LEU B 1 56 ? -6.066 2.729 -15.016 1 97.88 56 LEU B N 1
ATOM 2081 C CA . LEU B 1 56 ? -7.367 2.125 -15.273 1 97.88 56 LEU B CA 1
ATOM 2082 C C . LEU B 1 56 ? -8.445 3.195 -15.406 1 97.88 56 LEU B C 1
ATOM 2084 O O . LEU B 1 56 ? -8.547 4.086 -14.562 1 97.88 56 LEU B O 1
ATOM 2088 N N . GLU B 1 57 ? -9.148 3.162 -16.438 1 96.88 57 GLU B N 1
ATOM 2089 C CA . GLU B 1 57 ? -10.336 3.99 -16.609 1 96.88 57 GLU B CA 1
ATOM 2090 C C . GLU B 1 57 ? -11.609 3.15 -16.531 1 96.88 57 GLU B C 1
ATOM 2092 O O . GLU B 1 57 ? -11.797 2.221 -17.328 1 96.88 57 GLU B O 1
ATOM 2097 N N . ASP B 1 58 ? -12.453 3.424 -15.625 1 97.44 58 ASP B N 1
ATOM 2098 C CA . ASP B 1 58 ? -13.742 2.789 -15.367 1 97.44 58 ASP B CA 1
ATOM 2099 C C . ASP B 1 58 ? -14.859 3.826 -15.305 1 97.44 58 ASP B C 1
ATOM 2101 O O . ASP B 1 58 ? -15.25 4.266 -14.219 1 97.44 58 ASP B O 1
ATOM 2105 N N . GLY B 1 59 ? -15.438 4.156 -16.422 1 94.5 59 GLY B N 1
ATOM 2106 C CA . GLY B 1 59 ? -16.375 5.266 -16.469 1 94.5 59 GLY B CA 1
ATOM 2107 C C . GLY B 1 59 ? -15.758 6.59 -16.062 1 94.5 59 GLY B C 1
ATOM 2108 O O . GLY B 1 59 ? -14.75 7.016 -16.625 1 94.5 59 GLY B O 1
ATOM 2109 N N . GLU B 1 60 ? -16.266 7.125 -15.008 1 92.56 60 GLU B N 1
ATOM 2110 C CA . GLU B 1 60 ? -15.789 8.43 -14.555 1 92.56 60 GLU B CA 1
ATOM 2111 C C . GLU B 1 60 ? -14.609 8.281 -13.594 1 92.56 60 GLU B C 1
ATOM 2113 O O . GLU B 1 60 ? -14 9.273 -13.195 1 92.56 60 GLU B O 1
ATOM 2118 N N . ILE B 1 61 ? -14.281 7.074 -13.336 1 95.31 61 ILE B N 1
ATOM 2119 C CA . ILE B 1 61 ? -13.203 6.84 -12.375 1 95.31 61 ILE B CA 1
ATOM 2120 C C . ILE B 1 61 ? -11.898 6.562 -13.125 1 95.31 61 ILE B C 1
ATOM 2122 O O . ILE B 1 61 ? -11.852 5.68 -13.992 1 95.31 61 ILE B O 1
ATOM 2126 N N . ARG B 1 62 ? -10.883 7.348 -12.875 1 95.06 62 ARG B N 1
ATOM 2127 C CA . ARG B 1 62 ? -9.523 7.18 -13.383 1 95.06 62 ARG B CA 1
ATOM 2128 C C . ARG B 1 62 ? -8.555 6.875 -12.25 1 95.06 62 ARG B C 1
ATOM 2130 O O . ARG B 1 62 ? -8.445 7.645 -11.289 1 95.06 62 ARG B O 1
ATOM 2137 N N . ILE B 1 63 ? -7.863 5.762 -12.367 1 97.38 63 ILE B N 1
ATOM 2138 C CA . ILE B 1 63 ? -7.047 5.316 -11.242 1 97.38 63 ILE B CA 1
ATOM 2139 C C . ILE B 1 63 ? -5.637 4.977 -11.727 1 97.38 63 ILE B C 1
ATOM 2141 O O . ILE B 1 63 ? -5.469 4.168 -12.641 1 97.38 63 ILE B O 1
ATOM 2145 N N . VAL B 1 64 ? -4.68 5.656 -11.102 1 96.06 64 VAL B N 1
ATOM 2146 C CA . VAL B 1 64 ? -3.301 5.203 -11.258 1 96.06 64 VAL B CA 1
ATOM 2147 C C . VAL B 1 64 ? -2.861 4.449 -10 1 96.06 64 VAL B C 1
ATOM 2149 O O . VAL B 1 64 ? -3.621 4.344 -9.039 1 96.06 64 VAL B O 1
ATOM 2152 N N . GLN B 1 65 ? -1.624 3.965 -9.992 1 96.62 65 GLN B N 1
ATOM 2153 C CA . GLN B 1 65 ? -1.104 3.117 -8.93 1 96.62 65 GLN B CA 1
ATOM 2154 C C . GLN B 1 65 ? -1.709 1.718 -8.992 1 96.62 65 GLN B C 1
ATOM 2156 O O . GLN B 1 65 ? -2.906 1.541 -8.758 1 96.62 65 GLN B O 1
ATOM 2161 N N . ALA B 1 66 ? -0.912 0.762 -9.195 1 98.12 66 ALA B N 1
ATOM 2162 C CA . ALA B 1 66 ? -1.353 -0.605 -9.453 1 98.12 66 ALA B CA 1
ATOM 2163 C C . ALA B 1 66 ? -2.17 -1.151 -8.289 1 98.12 66 ALA B C 1
ATOM 2165 O O . ALA B 1 66 ? -3.223 -1.762 -8.492 1 98.12 66 ALA B O 1
ATOM 2166 N N . ASN B 1 67 ? -1.723 -0.896 -7.043 1 98.62 67 ASN B N 1
ATOM 2167 C CA . ASN B 1 67 ? -2.445 -1.428 -5.891 1 98.62 67 ASN B CA 1
ATOM 2168 C C . ASN B 1 67 ? -3.807 -0.758 -5.727 1 98.62 67 ASN B C 1
ATOM 2170 O O . ASN B 1 67 ? -4.762 -1.39 -5.273 1 98.62 67 ASN B O 1
ATOM 2174 N N . ALA B 1 68 ? -3.902 0.542 -6.051 1 98.62 68 ALA B N 1
ATOM 2175 C CA . ALA B 1 68 ? -5.195 1.225 -6.023 1 98.62 68 ALA B CA 1
ATOM 2176 C C . ALA B 1 68 ? -6.156 0.619 -7.043 1 98.62 68 ALA B C 1
ATOM 2178 O O . ALA B 1 68 ? -7.344 0.455 -6.762 1 98.62 68 ALA B O 1
ATOM 2179 N N . ILE B 1 69 ? -5.613 0.297 -8.203 1 98.75 69 ILE B N 1
ATOM 2180 C CA . ILE B 1 69 ? -6.414 -0.332 -9.25 1 98.75 69 ILE B CA 1
ATOM 2181 C C . ILE B 1 69 ? -6.926 -1.687 -8.766 1 98.75 69 ILE B C 1
ATOM 2183 O O . ILE B 1 69 ? -8.109 -1.992 -8.898 1 98.75 69 ILE B O 1
ATOM 2187 N N . VAL B 1 70 ? -6.055 -2.459 -8.188 1 98.88 70 VAL B N 1
ATOM 2188 C CA . VAL B 1 70 ? -6.414 -3.783 -7.688 1 98.88 70 VAL B CA 1
ATOM 2189 C C . VAL B 1 70 ? -7.527 -3.66 -6.648 1 98.88 70 VAL B C 1
ATOM 2191 O O . VAL B 1 70 ? -8.516 -4.398 -6.695 1 98.88 70 VAL B O 1
ATOM 2194 N N . ARG B 1 71 ? -7.375 -2.74 -5.742 1 98.75 71 ARG B N 1
ATOM 2195 C CA . ARG B 1 71 ? -8.375 -2.572 -4.691 1 98.75 71 ARG B CA 1
ATOM 2196 C C . ARG B 1 71 ? -9.719 -2.166 -5.281 1 98.75 71 ARG B C 1
ATOM 2198 O O . ARG B 1 71 ? -10.766 -2.652 -4.84 1 98.75 71 ARG B O 1
ATOM 2205 N N . HIS B 1 72 ? -9.742 -1.287 -6.223 1 98.69 72 HIS B N 1
ATOM 2206 C CA . HIS B 1 72 ? -10.977 -0.864 -6.883 1 98.69 72 HIS B CA 1
ATOM 2207 C C . HIS B 1 72 ? -11.68 -2.045 -7.547 1 98.69 72 HIS B C 1
ATOM 2209 O O . HIS B 1 72 ? -12.875 -2.254 -7.34 1 98.69 72 HIS B O 1
ATOM 2215 N N . LEU B 1 73 ? -10.938 -2.82 -8.281 1 98.62 73 LEU B N 1
ATOM 2216 C CA . LEU B 1 73 ? -11.492 -3.982 -8.969 1 98.62 73 LEU B CA 1
ATOM 2217 C C . LEU B 1 73 ? -11.961 -5.031 -7.969 1 98.62 73 LEU B C 1
ATOM 2219 O O . LEU B 1 73 ? -12.984 -5.691 -8.188 1 98.62 73 LEU B O 1
ATOM 2223 N N . ALA B 1 74 ? -11.18 -5.191 -6.914 1 98.69 74 ALA B N 1
ATOM 2224 C CA . ALA B 1 74 ? -11.539 -6.172 -5.895 1 98.69 74 ALA B CA 1
ATOM 2225 C C . ALA B 1 74 ? -12.883 -5.828 -5.254 1 98.69 74 ALA B C 1
ATOM 2227 O O . ALA B 1 74 ? -13.703 -6.715 -5 1 98.69 74 ALA B O 1
ATOM 2228 N N . ARG B 1 75 ? -13.109 -4.531 -4.973 1 97.75 75 ARG B N 1
ATOM 2229 C CA . ARG B 1 75 ? -14.391 -4.09 -4.441 1 97.75 75 ARG B CA 1
ATOM 2230 C C . ARG B 1 75 ? -15.508 -4.324 -5.453 1 97.75 75 ARG B C 1
ATOM 2232 O O . ARG B 1 75 ? -16.578 -4.816 -5.098 1 97.75 75 ARG B O 1
ATOM 2239 N N . LYS B 1 76 ? -15.227 -4.012 -6.648 1 96.75 76 LYS B N 1
ATOM 2240 C CA . LYS B 1 76 ? -16.203 -4.113 -7.727 1 96.75 76 LYS B CA 1
ATOM 2241 C C . LYS B 1 76 ? -16.656 -5.559 -7.93 1 96.75 76 LYS B C 1
ATOM 2243 O O . LYS B 1 76 ? -17.812 -5.816 -8.25 1 96.75 76 LYS B O 1
ATOM 2248 N N . CYS B 1 77 ? -15.781 -6.504 -7.707 1 97.5 77 CYS B N 1
ATOM 2249 C CA . CYS B 1 77 ? -16.062 -7.902 -8.031 1 97.5 77 CYS B CA 1
ATOM 2250 C C . CYS B 1 77 ? -16.266 -8.727 -6.766 1 97.5 77 CYS B C 1
ATOM 2252 O O . CYS B 1 77 ? -16.359 -9.953 -6.828 1 97.5 77 CYS B O 1
ATOM 2254 N N . ASN B 1 78 ? -16.234 -8.07 -5.617 1 96.69 78 ASN B N 1
ATOM 2255 C CA . ASN B 1 78 ? -16.469 -8.703 -4.328 1 96.69 78 ASN B CA 1
ATOM 2256 C C . ASN B 1 78 ? -15.445 -9.789 -4.035 1 96.69 78 ASN B C 1
ATOM 2258 O O . ASN B 1 78 ? -15.805 -10.914 -3.664 1 96.69 78 ASN B O 1
ATOM 2262 N N . VAL B 1 79 ? -14.188 -9.469 -4.242 1 98.31 79 VAL B N 1
ATOM 2263 C CA . VAL B 1 79 ? -13.094 -10.383 -3.916 1 98.31 79 VAL B CA 1
ATOM 2264 C C . VAL B 1 79 ? -12.117 -9.703 -2.963 1 98.31 79 VAL B C 1
ATOM 2266 O O . VAL B 1 79 ? -10.945 -10.07 -2.904 1 98.31 79 VAL B O 1
ATOM 2269 N N . TYR B 1 80 ? -12.531 -8.641 -2.307 1 98.44 80 TYR B N 1
ATOM 2270 C CA . TYR B 1 80 ? -11.742 -7.926 -1.31 1 98.44 80 TYR B CA 1
ATOM 2271 C C . TYR B 1 80 ? -11.898 -8.562 0.067 1 98.44 80 TYR B C 1
ATOM 2273 O O . TYR B 1 80 ? -11.055 -8.375 0.944 1 98.44 80 TYR B O 1
ATOM 2281 N N . GLY B 1 81 ? -12.758 -9.453 0.273 1 96.69 81 GLY B N 1
ATOM 2282 C CA . GLY B 1 81 ? -13.25 -9.914 1.562 1 96.69 81 GLY B CA 1
ATOM 2283 C C . GLY B 1 81 ? -14.609 -9.336 1.924 1 96.69 81 GLY B C 1
ATOM 2284 O O . GLY B 1 81 ? -14.969 -8.25 1.465 1 96.69 81 GLY B O 1
ATOM 2285 N N . THR B 1 82 ? -15.359 -10.031 2.77 1 95.31 82 THR B N 1
ATOM 2286 C CA . THR B 1 82 ? -16.734 -9.633 3.006 1 95.31 82 THR B CA 1
ATOM 2287 C C . THR B 1 82 ? -16.922 -9.133 4.438 1 95.31 82 THR B C 1
ATOM 2289 O O . THR B 1 82 ? -17.953 -8.539 4.77 1 95.31 82 THR B O 1
ATOM 2292 N N . THR B 1 83 ? -15.992 -9.375 5.258 1 96.88 83 THR B N 1
ATOM 2293 C CA . T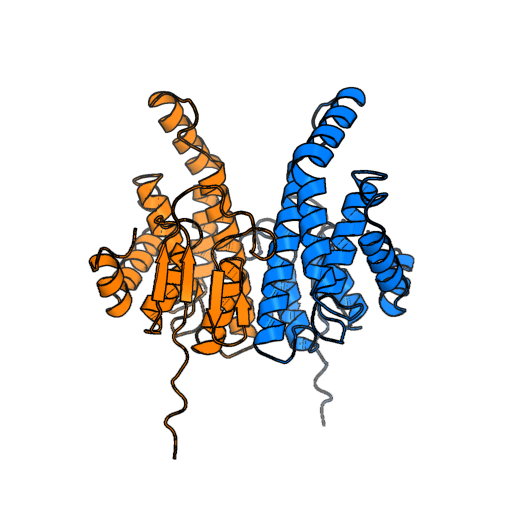HR B 1 83 ? -16.031 -8.898 6.637 1 96.88 83 THR B CA 1
ATOM 2294 C C . THR B 1 83 ? -14.875 -7.938 6.91 1 96.88 83 THR B C 1
ATOM 2296 O O . THR B 1 83 ? -13.891 -7.91 6.164 1 96.88 83 THR B O 1
ATOM 2299 N N . ALA B 1 84 ? -15.023 -7.191 7.957 1 96.69 84 ALA B N 1
ATOM 2300 C CA . ALA B 1 84 ? -13.953 -6.285 8.359 1 96.69 84 ALA B CA 1
ATOM 2301 C C . ALA B 1 84 ? -12.648 -7.047 8.586 1 96.69 84 ALA B C 1
ATOM 2303 O O . ALA B 1 84 ? -11.57 -6.566 8.219 1 96.69 84 ALA B O 1
ATOM 2304 N N . LYS B 1 85 ? -12.766 -8.195 9.156 1 97.19 85 LYS B N 1
ATOM 2305 C CA . LYS B 1 85 ? -11.594 -9.023 9.414 1 97.19 85 LYS B CA 1
ATOM 2306 C C . LYS B 1 85 ? -10.938 -9.477 8.117 1 97.19 85 LYS B C 1
ATOM 2308 O O . LYS B 1 85 ? -9.727 -9.367 7.953 1 97.19 85 LYS B O 1
ATOM 2313 N N . GLU B 1 86 ? -11.75 -9.945 7.188 1 97.88 86 GLU B N 1
ATOM 2314 C CA . GLU B 1 86 ? -11.219 -10.414 5.914 1 97.88 86 GLU B CA 1
ATOM 2315 C C . GLU B 1 86 ? -10.562 -9.273 5.133 1 97.88 86 GLU B C 1
ATOM 2317 O O . GLU B 1 86 ? -9.508 -9.461 4.527 1 97.88 86 GLU B O 1
ATOM 2322 N N . MET B 1 87 ? -11.18 -8.141 5.172 1 98.38 87 MET B N 1
ATOM 2323 C CA . MET B 1 87 ? -10.625 -6.996 4.461 1 98.38 87 MET B CA 1
ATOM 2324 C C . MET B 1 87 ? -9.297 -6.562 5.066 1 98.38 87 MET B C 1
ATOM 2326 O O . MET B 1 87 ? -8.352 -6.258 4.34 1 98.38 87 MET B O 1
ATOM 2330 N N . ALA B 1 88 ? -9.227 -6.57 6.363 1 98.12 88 ALA B N 1
ATOM 2331 C CA . ALA B 1 88 ? -7.977 -6.23 7.047 1 98.12 88 ALA B CA 1
ATOM 2332 C C . ALA B 1 88 ? -6.879 -7.234 6.711 1 98.12 88 ALA B C 1
ATOM 2334 O O . ALA B 1 88 ? -5.73 -6.848 6.477 1 98.12 88 ALA B O 1
ATOM 2335 N N . GLU B 1 89 ? -7.23 -8.469 6.684 1 97.56 89 GLU B N 1
ATOM 2336 C CA . GLU B 1 89 ? -6.262 -9.508 6.34 1 97.56 89 GLU B CA 1
ATOM 2337 C C . GLU B 1 89 ? -5.773 -9.352 4.902 1 97.56 89 GLU B C 1
ATOM 2339 O O . GLU B 1 89 ? -4.582 -9.492 4.629 1 97.56 89 GLU B O 1
ATOM 2344 N N . CYS B 1 90 ? -6.672 -9.039 4.031 1 98.62 90 CYS B N 1
ATOM 2345 C CA . CYS B 1 90 ? -6.281 -8.805 2.645 1 98.62 90 CYS B CA 1
ATOM 2346 C C . CYS B 1 90 ? -5.309 -7.633 2.543 1 98.62 90 CYS B C 1
ATOM 2348 O O . CYS B 1 90 ? -4.324 -7.703 1.809 1 98.62 90 CYS B O 1
ATOM 2350 N N . ASP B 1 91 ? -5.605 -6.617 3.289 1 98.62 91 ASP B N 1
ATOM 2351 C CA . ASP B 1 91 ? -4.723 -5.453 3.279 1 98.62 91 ASP B CA 1
ATOM 2352 C C . ASP B 1 91 ? -3.338 -5.812 3.812 1 98.62 91 ASP B C 1
ATOM 2354 O O . ASP B 1 91 ? -2.324 -5.375 3.264 1 98.62 91 ASP B O 1
ATOM 2358 N N . MET B 1 92 ? -3.266 -6.598 4.844 1 97.81 92 MET B N 1
ATOM 2359 C CA . MET B 1 92 ? -1.989 -7.035 5.402 1 97.81 92 MET B CA 1
ATOM 2360 C C . MET B 1 92 ? -1.194 -7.844 4.383 1 97.81 92 MET B C 1
ATOM 2362 O O . MET B 1 92 ? 0.004 -7.617 4.203 1 97.81 92 MET B O 1
ATOM 2366 N N . TRP B 1 93 ? -1.864 -8.75 3.758 1 98.31 93 TRP B N 1
ATOM 2367 C CA . TRP B 1 93 ? -1.223 -9.586 2.748 1 98.31 93 TRP B CA 1
ATOM 2368 C C . TRP B 1 93 ? -0.689 -8.742 1.598 1 98.31 93 TRP B C 1
ATOM 2370 O O . TRP B 1 93 ? 0.45 -8.922 1.162 1 98.31 93 TRP B O 1
ATOM 2380 N N . MET B 1 94 ? -1.526 -7.828 1.114 1 98.69 94 MET B N 1
ATOM 2381 C CA . MET B 1 94 ? -1.077 -6.984 0.013 1 98.69 94 MET B CA 1
ATOM 2382 C C . MET B 1 94 ? 0.206 -6.246 0.382 1 98.69 94 MET B C 1
ATOM 2384 O O . MET B 1 94 ? 1.155 -6.211 -0.403 1 98.69 94 MET B O 1
ATOM 2388 N N . GLU B 1 95 ? 0.198 -5.648 1.558 1 98.19 95 GLU B N 1
ATOM 2389 C CA . GLU B 1 95 ? 1.38 -4.906 1.989 1 98.19 95 GLU B CA 1
ATOM 2390 C C . GLU B 1 95 ? 2.607 -5.812 2.049 1 98.19 95 GLU B C 1
ATOM 2392 O O . GLU B 1 95 ? 3.686 -5.438 1.584 1 98.19 95 GLU B O 1
ATOM 2397 N N . GLN B 1 96 ? 2.449 -6.961 2.619 1 97.5 96 GLN B N 1
ATOM 2398 C CA . GLN B 1 96 ? 3.566 -7.891 2.756 1 97.5 96 GLN B CA 1
ATOM 2399 C C . GLN B 1 96 ? 4.09 -8.328 1.39 1 97.5 96 GLN B C 1
ATOM 2401 O O . GLN B 1 96 ? 5.297 -8.336 1.154 1 97.5 96 GLN B O 1
ATOM 2406 N N . LEU B 1 97 ? 3.209 -8.688 0.544 1 98.5 97 LEU B N 1
ATOM 2407 C CA . LEU B 1 97 ? 3.598 -9.164 -0.776 1 98.5 97 LEU B CA 1
ATOM 2408 C C . LEU B 1 97 ? 4.266 -8.062 -1.585 1 98.5 97 LEU B C 1
ATOM 2410 O O . LEU B 1 97 ? 5.227 -8.312 -2.316 1 98.5 97 LEU B O 1
ATOM 2414 N N . GLU B 1 98 ? 3.754 -6.859 -1.43 1 97.88 98 GLU B N 1
ATOM 2415 C CA . GLU B 1 98 ? 4.363 -5.715 -2.107 1 97.88 98 GLU B CA 1
ATOM 2416 C C . GLU B 1 98 ? 5.781 -5.469 -1.604 1 97.88 98 GLU B C 1
ATOM 2418 O O . GLU B 1 98 ? 6.672 -5.125 -2.387 1 97.88 98 GLU B O 1
ATOM 2423 N N . GLU B 1 99 ? 5.957 -5.59 -0.322 1 96.69 99 GLU B N 1
ATOM 2424 C CA . GLU B 1 99 ? 7.293 -5.402 0.236 1 96.69 99 GLU B CA 1
ATOM 2425 C C . GLU B 1 99 ? 8.289 -6.398 -0.36 1 96.69 99 GLU B C 1
ATOM 2427 O O . GLU B 1 99 ? 9.398 -6.027 -0.729 1 96.69 99 GLU B O 1
ATOM 2432 N N . VAL B 1 100 ? 7.918 -7.633 -0.488 1 97.38 100 VAL B N 1
ATOM 2433 C CA . VAL B 1 100 ? 8.797 -8.664 -1.039 1 97.38 100 VAL B CA 1
ATOM 2434 C C . VAL B 1 100 ? 9.031 -8.398 -2.523 1 97.38 100 VAL B C 1
ATOM 2436 O O . VAL B 1 100 ? 10.164 -8.516 -3.006 1 97.38 100 VAL B O 1
ATOM 2439 N N . GLN B 1 101 ? 7.977 -8.016 -3.24 1 97.38 101 GLN B N 1
ATOM 2440 C CA . GLN B 1 101 ? 8.094 -7.719 -4.664 1 97.38 101 GLN B CA 1
ATOM 2441 C C . GLN B 1 101 ? 9.055 -6.559 -4.91 1 97.38 101 GLN B C 1
ATOM 2443 O O . GLN B 1 101 ? 9.891 -6.617 -5.816 1 97.38 101 GLN B O 1
ATOM 2448 N N . GLN B 1 102 ? 8.891 -5.555 -4.109 1 95.38 102 GLN B N 1
ATOM 2449 C CA . GLN B 1 102 ? 9.766 -4.395 -4.25 1 95.38 102 GLN B CA 1
ATOM 2450 C C . GLN B 1 102 ? 11.219 -4.762 -3.939 1 95.38 102 GLN B C 1
ATOM 2452 O O . GLN B 1 102 ? 12.141 -4.277 -4.598 1 95.38 102 GLN B O 1
ATOM 2457 N N . ALA B 1 103 ? 11.43 -5.555 -2.918 1 95 103 ALA B N 1
ATOM 2458 C CA . ALA B 1 103 ? 12.781 -6.016 -2.602 1 95 103 ALA B CA 1
ATOM 2459 C C . ALA B 1 103 ? 13.383 -6.789 -3.771 1 95 103 ALA B C 1
ATOM 2461 O O . ALA B 1 103 ? 14.562 -6.625 -4.086 1 95 103 ALA B O 1
ATOM 2462 N N . LEU B 1 104 ? 12.625 -7.594 -4.41 1 95.06 104 LEU B N 1
ATOM 2463 C CA . LEU B 1 104 ? 13.055 -8.367 -5.57 1 95.06 104 LEU B CA 1
ATOM 2464 C C . LEU B 1 104 ? 13.461 -7.449 -6.719 1 95.06 104 LEU B C 1
ATOM 2466 O O . LEU B 1 104 ? 14.508 -7.641 -7.332 1 95.06 104 LEU B O 1
ATOM 2470 N N . TRP B 1 105 ? 12.695 -6.414 -6.953 1 92.44 105 TRP B N 1
ATOM 2471 C CA . TRP B 1 105 ? 12.961 -5.473 -8.031 1 92.44 105 TRP B CA 1
ATOM 2472 C C . TRP B 1 105 ? 14.211 -4.648 -7.738 1 92.44 105 TRP B C 1
ATOM 2474 O O . TRP B 1 105 ? 15.016 -4.375 -8.633 1 92.44 105 TRP B O 1
ATOM 2484 N N . ASN B 1 106 ? 14.398 -4.297 -6.523 1 90.25 106 ASN B N 1
ATOM 2485 C CA . ASN B 1 106 ? 15.492 -3.422 -6.129 1 90.25 106 ASN B CA 1
ATOM 2486 C C . ASN B 1 106 ? 16.812 -4.188 -6.043 1 90.25 106 ASN B C 1
ATOM 2488 O O . ASN B 1 106 ? 17.891 -3.582 -6.051 1 90.25 106 ASN B O 1
ATOM 2492 N N . ALA B 1 107 ? 16.781 -5.453 -5.895 1 88.25 107 ALA B N 1
ATOM 2493 C CA . ALA B 1 107 ? 18 -6.258 -5.844 1 88.25 107 ALA B CA 1
ATOM 2494 C C . ALA B 1 107 ? 18.766 -6.176 -7.164 1 88.25 107 ALA B C 1
ATOM 2496 O O . ALA B 1 107 ? 19.984 -6.352 -7.195 1 88.25 107 ALA B O 1
ATOM 2497 N N . ASP B 1 108 ? 18.156 -5.727 -8.234 1 77.06 108 ASP B N 1
ATOM 2498 C CA . ASP B 1 108 ? 18.766 -5.434 -9.523 1 77.06 108 ASP B CA 1
ATOM 2499 C C . ASP B 1 108 ? 19.922 -6.379 -9.82 1 77.06 108 ASP B C 1
ATOM 2501 O O . ASP B 1 108 ? 21.078 -5.945 -9.914 1 77.06 108 ASP B O 1
ATOM 2505 N N . PHE B 1 109 ? 19.703 -7.617 -10.133 1 77.5 109 PHE B N 1
ATOM 2506 C CA . PHE B 1 109 ? 20.719 -8.664 -10.258 1 77.5 109 PHE B CA 1
ATOM 2507 C C . PHE B 1 109 ? 21.562 -8.461 -11.508 1 77.5 109 PHE B C 1
ATOM 2509 O O . PHE B 1 109 ? 22.672 -8.984 -11.602 1 77.5 109 PHE B O 1
ATOM 2516 N N . MET B 1 110 ? 20.984 -7.715 -12.414 1 68.81 110 MET B N 1
ATOM 2517 C CA . MET B 1 110 ? 21.672 -7.625 -13.703 1 68.81 110 MET B CA 1
ATOM 2518 C C . MET B 1 110 ? 22.516 -6.359 -13.773 1 68.81 110 MET B C 1
ATOM 2520 O O . MET B 1 110 ? 23.25 -6.152 -14.75 1 68.81 110 MET B O 1
ATOM 2524 N N . LYS B 1 111 ? 22.469 -5.715 -12.844 1 65.56 111 LYS B N 1
ATOM 2525 C CA . LYS B 1 111 ? 23.188 -4.449 -13 1 65.56 111 LYS B CA 1
ATOM 2526 C C . LYS B 1 111 ? 24.688 -4.664 -13.008 1 65.56 111 LYS B C 1
ATOM 2528 O O . LYS B 1 111 ? 25.266 -5.102 -12.008 1 65.56 111 LYS B O 1
ATOM 2533 N N . ASP B 1 112 ? 25.188 -4.355 -14.227 1 61.62 112 ASP B N 1
ATOM 2534 C CA . ASP B 1 112 ? 26.578 -4.191 -14.617 1 61.62 112 ASP B CA 1
ATOM 2535 C C . ASP B 1 112 ? 27.422 -5.355 -14.109 1 61.62 112 ASP B C 1
ATOM 2537 O O . ASP B 1 112 ? 28.578 -5.168 -13.719 1 61.62 112 ASP B O 1
ATOM 2541 N N . CYS B 1 113 ? 26.797 -6.504 -14.047 1 68.69 113 CYS B N 1
ATOM 2542 C CA . CYS B 1 113 ? 27.672 -7.473 -13.398 1 68.69 113 CYS B CA 1
ATOM 2543 C C . CYS B 1 113 ? 27.859 -8.703 -14.273 1 68.69 113 CYS B C 1
ATOM 2545 O O . CYS B 1 113 ? 27.094 -8.945 -15.195 1 68.69 113 CYS B O 1
ATOM 2547 N N . SER B 1 114 ? 28.906 -9.25 -14.125 1 76.19 114 SER B N 1
ATOM 2548 C CA . SER B 1 114 ? 29.203 -10.562 -14.68 1 76.19 114 SER B CA 1
ATOM 2549 C C . SER B 1 114 ? 28.234 -11.617 -14.148 1 76.19 114 SER B C 1
ATOM 2551 O O . SER B 1 114 ? 27.562 -11.398 -13.148 1 76.19 114 SER B O 1
ATOM 2553 N N . GLU B 1 115 ? 28.172 -12.617 -14.961 1 77.12 115 GLU B N 1
ATOM 2554 C CA . GLU B 1 115 ? 27.328 -13.734 -14.562 1 77.12 115 GLU B CA 1
ATOM 2555 C C . GLU B 1 115 ? 27.672 -14.211 -13.156 1 77.12 115 GLU B C 1
ATOM 2557 O O . GLU B 1 115 ? 26.781 -14.562 -12.375 1 77.12 115 GLU B O 1
ATOM 2562 N N . PHE B 1 116 ? 28.922 -14.227 -12.93 1 78.56 116 PHE B N 1
ATOM 2563 C CA . PHE B 1 116 ? 29.375 -14.664 -11.609 1 78.56 116 PHE B CA 1
ATOM 2564 C C . PHE B 1 116 ? 28.906 -13.711 -10.523 1 78.56 116 PHE B C 1
ATOM 2566 O O . PHE B 1 116 ? 28.391 -14.141 -9.5 1 78.56 116 PHE B O 1
ATOM 2573 N N . LYS B 1 117 ? 29.047 -12.539 -10.727 1 82.12 117 LYS B N 1
ATOM 2574 C CA . LYS B 1 117 ? 28.609 -11.531 -9.766 1 82.12 117 LYS B CA 1
ATOM 2575 C C . LYS B 1 117 ? 27.094 -11.555 -9.609 1 82.12 117 LYS B C 1
ATOM 2577 O O . LYS B 1 117 ? 26.562 -11.367 -8.5 1 82.12 117 LYS B O 1
ATOM 2582 N N . GLU B 1 118 ? 26.469 -11.867 -10.695 1 87.19 118 GLU B N 1
ATOM 2583 C CA . GLU B 1 118 ? 25.016 -12.008 -10.648 1 87.19 118 GLU B CA 1
ATOM 2584 C C . GLU B 1 118 ? 24.609 -13.156 -9.742 1 87.19 118 GLU B C 1
ATOM 2586 O O . GLU B 1 118 ? 23.703 -13.008 -8.914 1 87.19 118 GLU B O 1
ATOM 2591 N N . ALA B 1 119 ? 25.25 -14.234 -9.914 1 87.38 119 ALA B N 1
ATOM 2592 C CA . ALA B 1 119 ? 24.938 -15.414 -9.109 1 87.38 119 ALA B CA 1
ATOM 2593 C C . ALA B 1 119 ? 25.188 -15.141 -7.625 1 87.38 119 ALA B C 1
ATOM 2595 O O . ALA B 1 119 ? 24.422 -15.586 -6.77 1 87.38 119 ALA B O 1
ATOM 2596 N N . GLN B 1 120 ? 26.203 -14.438 -7.336 1 87.94 120 GLN B N 1
ATOM 2597 C CA . GLN B 1 120 ? 26.531 -14.102 -5.953 1 87.94 120 GLN B CA 1
ATOM 2598 C C . GLN B 1 120 ? 25.484 -13.164 -5.352 1 87.94 120 GLN B C 1
ATOM 2600 O O . GLN B 1 120 ? 25.109 -13.32 -4.188 1 87.94 120 GLN B O 1
ATOM 2605 N N . LEU B 1 121 ? 25.094 -12.281 -6.148 1 89.25 121 LEU B N 1
ATOM 2606 C CA . LEU B 1 121 ? 24.078 -11.336 -5.691 1 89.25 121 LEU B CA 1
ATOM 2607 C C . LEU B 1 121 ? 22.75 -12.047 -5.426 1 89.25 121 LEU B C 1
ATOM 2609 O O . LEU B 1 121 ? 22.078 -11.766 -4.434 1 89.25 121 LEU B O 1
ATOM 2613 N N . LYS B 1 122 ? 22.484 -12.93 -6.293 1 92.12 122 LYS B N 1
ATOM 2614 C CA . LYS B 1 122 ? 21.266 -13.703 -6.137 1 92.12 122 LYS B CA 1
ATOM 2615 C C . LYS B 1 122 ? 21.297 -14.555 -4.875 1 92.12 122 LYS B C 1
ATOM 2617 O O . LYS B 1 122 ? 20.328 -14.609 -4.121 1 92.12 122 LYS B O 1
ATOM 2622 N N . ASP B 1 123 ? 22.391 -15.164 -4.656 1 91.94 123 ASP B N 1
ATOM 2623 C CA . ASP B 1 123 ? 22.562 -15.992 -3.467 1 91.94 123 ASP B CA 1
ATOM 2624 C C . ASP B 1 123 ? 22.484 -15.148 -2.193 1 91.94 123 ASP B C 1
ATOM 2626 O O . ASP B 1 123 ? 21.844 -15.555 -1.217 1 91.94 123 ASP B O 1
ATOM 2630 N N . LYS B 1 124 ? 23.125 -14.047 -2.242 1 91.75 124 LYS B N 1
ATOM 2631 C CA . LYS B 1 124 ? 23.094 -13.141 -1.097 1 91.75 124 LYS B CA 1
ATOM 2632 C C . LYS B 1 124 ? 21.672 -12.656 -0.807 1 91.75 124 LYS B C 1
ATOM 2634 O O . LYS B 1 124 ? 21.266 -12.594 0.353 1 91.75 124 LYS B O 1
ATOM 2639 N N . PHE B 1 125 ? 20.984 -12.352 -1.825 1 94.88 125 PHE B N 1
ATOM 2640 C CA . PHE B 1 125 ? 19.609 -11.898 -1.67 1 94.88 125 PHE B CA 1
ATOM 2641 C C . PHE B 1 125 ? 18.734 -13.016 -1.121 1 94.88 125 PHE B C 1
ATOM 2643 O O . PHE B 1 125 ? 17.938 -12.797 -0.21 1 94.88 125 PHE B O 1
ATOM 2650 N N . LEU B 1 126 ? 18.906 -14.203 -1.662 1 93.75 126 LEU B N 1
ATOM 2651 C CA . LEU B 1 126 ? 18.125 -15.352 -1.233 1 93.75 126 LEU B CA 1
ATOM 2652 C C . LEU B 1 126 ? 18.359 -15.656 0.242 1 93.75 126 LEU B C 1
ATOM 2654 O O . LEU B 1 126 ? 17.422 -15.742 1.025 1 93.75 126 LEU B O 1
ATOM 2658 N N . ARG B 1 127 ? 19.547 -15.688 0.658 1 92.25 127 ARG B N 1
ATOM 2659 C CA . ARG B 1 127 ? 19.906 -16.078 2.016 1 92.25 127 ARG B CA 1
ATOM 2660 C C . ARG B 1 127 ? 19.688 -14.93 2.994 1 92.25 127 ARG B C 1
ATOM 2662 O O . ARG B 1 127 ? 19.391 -15.156 4.168 1 92.25 127 ARG B O 1
ATOM 2669 N N . GLY B 1 128 ? 19.812 -13.836 2.531 1 91.38 128 GLY B N 1
ATOM 2670 C CA . GLY B 1 128 ? 19.797 -12.672 3.412 1 91.38 128 GLY B CA 1
ATOM 2671 C C . GLY B 1 128 ? 18.406 -12.117 3.65 1 91.38 128 GLY B C 1
ATOM 2672 O O . GLY B 1 128 ? 18.172 -11.445 4.656 1 91.38 128 GLY B O 1
ATOM 2673 N N . TYR B 1 129 ? 17.531 -12.328 2.719 1 94.44 129 TYR B N 1
ATOM 2674 C CA . TYR B 1 129 ? 16.234 -11.68 2.857 1 94.44 129 TYR B CA 1
ATOM 2675 C C . TYR B 1 129 ? 15.117 -12.609 2.428 1 94.44 129 TYR B C 1
ATOM 2677 O O . TYR B 1 129 ? 14.195 -12.883 3.201 1 94.44 129 TYR B O 1
ATOM 2685 N N . LEU B 1 130 ? 15.219 -13.141 1.236 1 97.12 130 LEU B N 1
ATOM 2686 C CA . LEU B 1 130 ? 14.07 -13.766 0.586 1 97.12 130 LEU B CA 1
ATOM 2687 C C . LEU B 1 130 ? 13.617 -15 1.351 1 97.12 130 LEU B C 1
ATOM 2689 O O . LEU B 1 130 ? 12.414 -15.219 1.538 1 97.12 130 LEU B O 1
ATOM 2693 N N . ALA B 1 131 ? 14.539 -15.789 1.795 1 96.44 131 ALA B N 1
ATOM 2694 C CA . ALA B 1 131 ? 14.195 -17.016 2.506 1 96.44 131 ALA B CA 1
ATOM 2695 C C . ALA B 1 131 ? 13.375 -16.719 3.756 1 96.44 131 ALA B C 1
ATOM 2697 O O . ALA B 1 131 ? 12.344 -17.344 3.992 1 96.44 131 ALA B O 1
ATOM 2698 N N . SER B 1 132 ? 13.836 -15.773 4.516 1 94.75 132 SER B N 1
ATOM 2699 C CA . SER B 1 132 ? 13.117 -15.398 5.734 1 94.75 132 SER B CA 1
ATOM 2700 C C . SER B 1 132 ? 11.742 -14.828 5.414 1 94.75 132 SER B C 1
ATOM 2702 O O . SER B 1 132 ? 10.773 -15.102 6.125 1 94.75 132 SER B O 1
ATOM 2704 N N . ALA B 1 133 ? 11.664 -14.047 4.406 1 96.12 133 ALA B N 1
ATOM 2705 C CA . ALA B 1 133 ? 10.383 -13.484 3.992 1 96.12 133 ALA B CA 1
ATOM 2706 C C . ALA B 1 133 ? 9.398 -14.578 3.586 1 96.12 133 ALA B C 1
ATOM 2708 O O . ALA B 1 133 ? 8.227 -14.547 3.959 1 96.12 133 ALA B O 1
ATOM 2709 N N . LEU B 1 134 ? 9.875 -15.555 2.854 1 97.38 134 LEU B N 1
ATOM 2710 C CA . LEU B 1 134 ? 9.039 -16.656 2.406 1 97.38 134 LEU B CA 1
ATOM 2711 C C . LEU B 1 134 ? 8.617 -17.531 3.584 1 97.38 134 LEU B C 1
ATOM 2713 O O . LEU B 1 134 ? 7.492 -18.031 3.621 1 97.38 134 LEU B O 1
ATOM 2717 N N . GLU B 1 135 ? 9.484 -17.688 4.52 1 95.31 135 GLU B N 1
ATOM 2718 C CA . GLU B 1 135 ? 9.125 -18.406 5.738 1 95.31 135 GLU B CA 1
ATOM 2719 C C . GLU B 1 135 ? 7.992 -17.703 6.48 1 95.31 135 GLU B C 1
ATOM 2721 O O . GLU B 1 135 ? 7.062 -18.359 6.961 1 95.31 135 GLU B O 1
ATOM 2726 N N . GLY B 1 136 ? 8.141 -16.422 6.578 1 93.19 136 GLY B N 1
ATOM 2727 C CA . GLY B 1 136 ? 7.074 -15.656 7.195 1 93.19 136 GLY B CA 1
ATOM 2728 C C . GLY B 1 136 ? 5.742 -15.805 6.484 1 93.19 136 GLY B C 1
ATOM 2729 O O . GLY B 1 136 ? 4.699 -15.945 7.129 1 93.19 136 GLY B O 1
ATOM 2730 N N . ILE B 1 137 ? 5.734 -15.797 5.195 1 96.25 137 ILE B N 1
ATOM 2731 C CA . ILE B 1 137 ? 4.535 -15.961 4.383 1 96.25 137 ILE B CA 1
ATOM 2732 C C . ILE B 1 137 ? 3.914 -17.328 4.645 1 96.25 137 ILE B C 1
ATOM 2734 O O . ILE B 1 137 ? 2.709 -17.438 4.883 1 96.25 137 ILE B O 1
ATOM 2738 N N . CYS B 1 138 ? 4.754 -18.344 4.672 1 96.06 138 CYS B N 1
ATOM 2739 C CA . CYS B 1 138 ? 4.281 -19.703 4.922 1 96.06 138 CYS B CA 1
ATOM 2740 C C . CYS B 1 138 ? 3.66 -19.812 6.309 1 96.06 138 CYS B C 1
ATOM 2742 O O . CYS B 1 138 ? 2.625 -20.453 6.477 1 96.06 138 CYS B O 1
ATOM 2744 N N . ARG B 1 139 ? 4.258 -19.156 7.254 1 93.19 139 ARG B N 1
ATOM 2745 C CA . ARG B 1 139 ? 3.758 -19.203 8.625 1 93.19 139 ARG B CA 1
ATOM 2746 C C . ARG B 1 139 ? 2.359 -18.594 8.719 1 93.19 139 ARG B C 1
ATOM 2748 O O . ARG B 1 139 ? 1.479 -19.156 9.375 1 93.19 139 ARG B O 1
ATOM 2755 N N . VAL B 1 140 ? 2.188 -17.516 8.102 1 93.12 140 VAL B N 1
ATOM 2756 C CA . VAL B 1 140 ? 0.886 -16.859 8.148 1 93.12 140 VAL B CA 1
ATOM 2757 C C . VAL B 1 140 ? -0.128 -17.656 7.332 1 93.12 140 VAL B C 1
ATOM 2759 O O . VAL B 1 140 ? -1.27 -17.844 7.762 1 93.12 140 VAL B O 1
ATOM 2762 N N . MET B 1 141 ? 0.286 -18.125 6.18 1 94.88 141 MET B N 1
ATOM 2763 C CA . MET B 1 141 ? -0.565 -18.938 5.312 1 94.88 141 MET B CA 1
ATOM 2764 C C . MET B 1 141 ? -1.081 -20.156 6.051 1 94.88 141 MET B C 1
ATOM 2766 O O . MET B 1 141 ? -2.236 -20.562 5.879 1 94.88 141 MET B O 1
ATOM 2770 N N . ALA B 1 142 ? -0.272 -20.703 6.867 1 91.94 142 ALA B N 1
ATOM 2771 C CA . ALA B 1 142 ? -0.588 -21.953 7.559 1 91.94 142 ALA B CA 1
ATOM 2772 C C . ALA B 1 142 ? -1.66 -21.734 8.625 1 91.94 142 ALA B C 1
ATOM 2774 O O . ALA B 1 142 ? -2.301 -22.688 9.07 1 91.94 142 ALA B O 1
ATOM 2775 N N . LYS B 1 143 ? -1.853 -20.516 8.977 1 89.25 143 LYS B N 1
ATOM 2776 C CA . LYS B 1 143 ? -2.854 -20.203 9.992 1 89.25 143 LYS B CA 1
ATOM 2777 C C . LYS B 1 143 ? -4.266 -20.328 9.43 1 89.25 143 LYS B C 1
ATOM 2779 O O . LYS B 1 143 ? -5.227 -20.531 10.18 1 89.25 143 LYS B O 1
ATOM 2784 N N . ASN B 1 144 ? -4.297 -20.078 8.133 1 88.12 144 ASN B N 1
ATOM 2785 C CA . ASN B 1 144 ? -5.594 -20.234 7.484 1 88.12 144 ASN B CA 1
ATOM 2786 C C . ASN B 1 144 ? -5.836 -21.688 7.062 1 88.12 144 ASN B C 1
ATOM 2788 O O . ASN B 1 144 ? -4.984 -22.297 6.418 1 88.12 144 ASN B O 1
ATOM 2792 N N . ARG B 1 145 ? -6.781 -22.328 7.422 1 86.19 145 ARG B N 1
ATOM 2793 C CA . ARG B 1 145 ? -7.043 -23.75 7.211 1 86.19 145 ARG B CA 1
ATOM 2794 C C . ARG B 1 145 ? -7.746 -23.984 5.883 1 86.19 145 ARG B C 1
ATOM 2796 O O . ARG B 1 145 ? -8.586 -24.891 5.77 1 86.19 145 ARG B O 1
ATOM 2803 N N . THR B 1 146 ? -7.578 -23.156 5.02 1 89.56 146 THR B N 1
ATOM 2804 C CA . THR B 1 146 ? -8.094 -23.312 3.664 1 89.56 146 THR B CA 1
ATOM 2805 C C . THR B 1 146 ? -6.973 -23.125 2.641 1 89.56 146 THR B C 1
ATOM 2807 O O . THR B 1 146 ? -5.832 -22.844 3.002 1 89.56 146 THR B O 1
ATOM 2810 N N . MET B 1 147 ? -7.309 -23.344 1.469 1 87.94 147 MET B N 1
ATOM 2811 C CA . MET B 1 147 ? -6.312 -23.203 0.412 1 87.94 147 MET B CA 1
ATOM 2812 C C . MET B 1 147 ? -6.117 -21.734 0.046 1 87.94 147 MET B C 1
ATOM 2814 O O . MET B 1 147 ? -5.184 -21.391 -0.679 1 87.94 147 MET B O 1
ATOM 2818 N N . TYR B 1 148 ? -7.004 -20.891 0.544 1 95.31 148 TYR B N 1
ATOM 2819 C CA . TYR B 1 148 ? -6.945 -19.469 0.227 1 95.31 148 TYR B CA 1
ATOM 2820 C C . TYR B 1 148 ? -6.168 -18.703 1.29 1 95.31 148 TYR B C 1
ATOM 2822 O O . TYR B 1 148 ? -6 -19.188 2.412 1 95.31 148 TYR B O 1
ATOM 2830 N N . LEU B 1 149 ? -5.641 -17.609 0.912 1 97.69 149 LEU B N 1
ATOM 2831 C CA . LEU B 1 149 ? -4.879 -16.797 1.859 1 97.69 149 LEU B CA 1
ATOM 2832 C C . LEU B 1 149 ? -5.793 -16.203 2.924 1 97.69 149 LEU B C 1
ATOM 2834 O O . LEU B 1 149 ? -5.387 -16.047 4.078 1 97.69 149 LEU B O 1
ATOM 2838 N N . VAL B 1 150 ? -7.02 -15.828 2.48 1 97.81 150 VAL B N 1
ATOM 2839 C CA . VAL B 1 150 ? -7.961 -15.188 3.396 1 97.81 150 VAL B CA 1
ATOM 2840 C C . VAL B 1 150 ? -9.312 -15.883 3.314 1 97.81 150 VAL B C 1
ATOM 2842 O O . VAL B 1 150 ? -9.875 -16.047 2.227 1 97.81 150 VAL B O 1
ATOM 2845 N N . GLY B 1 151 ? -9.836 -16.234 4.422 1 96.06 151 GLY B N 1
ATOM 2846 C CA . GLY B 1 151 ? -11.164 -16.844 4.473 1 96.06 151 GLY B CA 1
ATOM 2847 C C . GLY B 1 151 ? -11.258 -18.156 3.721 1 96.06 151 GLY B C 1
ATOM 2848 O O . GLY B 1 151 ? -10.344 -18.969 3.787 1 96.06 151 GLY B O 1
ATOM 2849 N N . ASP B 1 152 ? -12.406 -18.375 3.078 1 96.12 152 ASP B N 1
ATOM 2850 C CA . ASP B 1 152 ? -12.656 -19.656 2.443 1 96.12 152 ASP B CA 1
ATOM 2851 C C . ASP B 1 152 ? -13 -19.484 0.964 1 96.12 152 ASP B C 1
ATOM 2853 O O . ASP B 1 152 ? -13.578 -20.391 0.347 1 96.12 152 ASP B O 1
ATOM 2857 N N . LYS B 1 153 ? -12.688 -18.375 0.474 1 96.19 153 LYS B N 1
ATOM 2858 C CA . LYS B 1 153 ? -12.898 -18.094 -0.945 1 96.19 153 LYS B CA 1
ATOM 2859 C C . LYS B 1 153 ? -11.758 -17.266 -1.522 1 96.19 153 LYS B C 1
ATOM 2861 O O . LYS B 1 153 ? -10.969 -16.688 -0.776 1 96.19 153 LYS B O 1
ATOM 2866 N N . LEU B 1 154 ? -11.719 -17.203 -2.846 1 97.25 154 LEU B N 1
ATOM 2867 C CA . LEU B 1 154 ? -10.688 -16.453 -3.543 1 97.25 154 LEU B CA 1
ATOM 2868 C C . LEU B 1 154 ? -10.812 -14.961 -3.242 1 97.25 154 LEU B C 1
ATOM 2870 O O . LEU B 1 154 ? -11.914 -14.414 -3.24 1 97.25 154 LEU B O 1
ATOM 2874 N N . THR B 1 155 ? -9.719 -14.367 -2.93 1 98.5 155 THR B N 1
ATOM 2875 C CA . THR B 1 155 ? -9.594 -12.914 -2.855 1 98.5 155 THR B CA 1
ATOM 2876 C C . THR B 1 155 ? -8.5 -12.414 -3.791 1 98.5 155 THR B C 1
ATOM 2878 O O . THR B 1 155 ? -7.781 -13.211 -4.398 1 98.5 155 THR B O 1
ATOM 2881 N N . PHE B 1 156 ? -8.328 -11.102 -3.863 1 98.75 156 PHE B N 1
ATOM 2882 C CA . PHE B 1 156 ? -7.379 -10.516 -4.797 1 98.75 156 PHE B CA 1
ATOM 2883 C C . PHE B 1 156 ? -5.945 -10.844 -4.387 1 98.75 156 PHE B C 1
ATOM 2885 O O . PHE B 1 156 ? -5.039 -10.844 -5.223 1 98.75 156 PHE B O 1
ATOM 2892 N N . VAL B 1 157 ? -5.715 -11.18 -3.119 1 98.81 157 VAL B N 1
ATOM 2893 C CA . VAL B 1 157 ? -4.344 -11.383 -2.672 1 98.81 157 VAL B CA 1
ATOM 2894 C C . VAL B 1 157 ? -3.848 -12.758 -3.117 1 98.81 157 VAL B C 1
ATOM 2896 O O . VAL B 1 157 ? -2.643 -13.016 -3.135 1 98.81 157 VAL B O 1
ATOM 2899 N N . ASP B 1 158 ? -4.738 -13.648 -3.488 1 98.69 158 ASP B N 1
ATOM 2900 C CA . ASP B 1 158 ? -4.309 -14.945 -4.004 1 98.69 158 ASP B CA 1
ATOM 2901 C C . ASP B 1 158 ? -3.574 -14.797 -5.332 1 98.69 158 ASP B C 1
ATOM 2903 O O . ASP B 1 158 ? -2.525 -15.406 -5.543 1 98.69 158 ASP B O 1
ATOM 2907 N N . THR B 1 159 ? -4.121 -13.945 -6.195 1 98.38 159 THR B N 1
ATOM 2908 C CA . THR B 1 159 ? -3.461 -13.75 -7.484 1 98.38 159 THR B CA 1
ATOM 2909 C C . THR B 1 159 ? -2.178 -12.938 -7.316 1 98.38 159 THR B C 1
ATOM 2911 O O . THR B 1 159 ? -1.222 -13.117 -8.078 1 98.38 159 THR B O 1
ATOM 2914 N N . MET B 1 160 ? -2.154 -12.094 -6.297 1 98.75 160 MET B N 1
ATOM 2915 C CA . MET B 1 160 ? -0.937 -11.328 -6.039 1 98.75 160 MET B CA 1
ATOM 2916 C C . MET B 1 160 ? 0.2 -12.25 -5.605 1 98.75 160 MET B C 1
ATOM 2918 O O . MET B 1 160 ? 1.337 -12.094 -6.055 1 98.75 160 MET B O 1
ATOM 2922 N N . LEU B 1 161 ? -0.136 -13.156 -4.699 1 98.75 161 LEU B N 1
ATOM 2923 C CA . LEU B 1 161 ? 0.901 -14.102 -4.301 1 98.75 161 LEU B CA 1
ATOM 2924 C C . LEU B 1 161 ? 1.336 -14.969 -5.48 1 98.75 161 LEU B C 1
ATOM 2926 O O . LEU B 1 161 ? 2.527 -15.227 -5.656 1 98.75 161 LEU B O 1
ATOM 2930 N N . PHE B 1 162 ? 0.385 -15.375 -6.25 1 98.75 162 PHE B N 1
ATOM 2931 C CA . PHE B 1 162 ? 0.706 -16.141 -7.449 1 98.75 162 PHE B CA 1
ATOM 2932 C C . PHE B 1 162 ? 1.697 -15.383 -8.328 1 98.75 162 PHE B C 1
ATOM 2934 O O . PHE B 1 162 ? 2.721 -15.938 -8.734 1 98.75 162 PHE B O 1
ATOM 2941 N N . SER B 1 163 ? 1.432 -14.133 -8.594 1 98.62 163 SER B N 1
ATOM 2942 C CA . SER B 1 163 ? 2.299 -13.289 -9.406 1 98.62 163 SER B CA 1
ATOM 2943 C C . SER B 1 163 ? 3.701 -13.195 -8.812 1 98.62 163 SER B C 1
ATOM 2945 O O . SER B 1 163 ? 4.695 -13.328 -9.531 1 98.62 163 SER B O 1
ATOM 2947 N N . LEU B 1 164 ? 3.789 -12.977 -7.531 1 98.56 164 LEU B N 1
ATOM 2948 C CA . LEU B 1 164 ? 5.07 -12.852 -6.848 1 98.56 164 LEU B CA 1
ATOM 2949 C C . LEU B 1 164 ? 5.875 -14.141 -6.965 1 98.56 164 LEU B C 1
ATOM 2951 O O . LEU B 1 164 ? 7.074 -14.109 -7.254 1 98.56 164 LEU B O 1
ATOM 2955 N N . LEU B 1 165 ? 5.199 -15.258 -6.738 1 98.5 165 LEU B N 1
ATOM 2956 C CA . LEU B 1 165 ? 5.887 -16.547 -6.785 1 98.5 165 LEU B CA 1
ATOM 2957 C C . LEU B 1 165 ? 6.422 -16.812 -8.188 1 98.5 165 LEU B C 1
ATOM 2959 O O . LEU B 1 165 ? 7.523 -17.359 -8.344 1 98.5 165 LEU B O 1
ATOM 2963 N N . GLU B 1 166 ? 5.66 -16.469 -9.18 1 97.5 166 GLU B N 1
ATOM 2964 C CA . GLU B 1 166 ? 6.145 -16.625 -10.547 1 97.5 166 GLU B CA 1
ATOM 2965 C C . GLU B 1 166 ? 7.352 -15.727 -10.812 1 97.5 166 GLU B C 1
ATOM 2967 O O . GLU B 1 166 ? 8.289 -16.141 -11.5 1 97.5 166 GLU B O 1
ATOM 2972 N N . ALA B 1 167 ? 7.316 -14.539 -10.32 1 96.69 167 ALA B N 1
ATOM 2973 C CA . ALA B 1 167 ? 8.453 -13.625 -10.469 1 96.69 167 ALA B CA 1
ATOM 2974 C C . ALA B 1 167 ? 9.695 -14.18 -9.789 1 96.69 167 ALA B C 1
ATOM 2976 O O . ALA B 1 167 ? 10.797 -14.125 -10.344 1 96.69 167 ALA B O 1
ATOM 2977 N N . ILE B 1 168 ? 9.531 -14.695 -8.594 1 97.31 168 ILE B N 1
ATOM 2978 C CA . ILE B 1 168 ? 10.648 -15.273 -7.848 1 97.31 168 ILE B CA 1
ATOM 2979 C C . ILE B 1 168 ? 11.234 -16.453 -8.625 1 97.31 168 ILE B C 1
ATOM 2981 O O . ILE B 1 168 ? 12.453 -16.562 -8.75 1 97.31 168 ILE B O 1
ATOM 2985 N N . ASP B 1 169 ? 10.359 -17.25 -9.164 1 95.69 169 ASP B N 1
ATOM 2986 C CA . ASP B 1 169 ? 10.82 -18.406 -9.938 1 95.69 169 ASP B CA 1
ATOM 2987 C C . ASP B 1 169 ? 11.633 -17.969 -11.148 1 95.69 169 ASP B C 1
ATOM 2989 O O . ASP B 1 169 ? 12.625 -18.609 -11.508 1 95.69 169 ASP B O 1
ATOM 2993 N N . ARG B 1 170 ? 11.242 -16.938 -11.758 1 93 170 ARG B N 1
ATOM 2994 C CA . ARG B 1 170 ? 11.922 -16.438 -12.945 1 93 170 ARG B CA 1
ATOM 2995 C C . ARG B 1 170 ? 13.281 -15.844 -12.586 1 93 170 ARG B C 1
ATOM 2997 O O . ARG B 1 170 ? 14.273 -16.078 -13.273 1 93 170 ARG B O 1
ATOM 3004 N N . GLU B 1 171 ? 13.336 -15.102 -11.5 1 92.94 171 GLU B N 1
ATOM 3005 C CA . GLU B 1 171 ? 14.539 -14.359 -11.133 1 92.94 171 GLU B CA 1
ATOM 3006 C C . GLU B 1 171 ? 15.508 -15.25 -10.359 1 92.94 171 GLU B C 1
ATOM 3008 O O . GLU B 1 171 ? 16.734 -15.062 -10.438 1 92.94 171 GLU B O 1
ATOM 3013 N N . LEU B 1 172 ? 15 -16.109 -9.586 1 94.56 172 LEU B N 1
ATOM 3014 C CA . LEU B 1 172 ? 15.781 -17 -8.734 1 94.56 172 LEU B CA 1
ATOM 3015 C C . LEU B 1 172 ? 15.281 -18.438 -8.859 1 94.56 172 LEU B C 1
ATOM 3017 O O . LEU B 1 172 ? 14.648 -18.969 -7.941 1 94.56 172 LEU B O 1
ATOM 3021 N N . PRO B 1 173 ? 15.867 -19.016 -9.883 1 91.38 173 PRO B N 1
ATOM 3022 C CA . PRO B 1 173 ? 15.422 -20.391 -10.062 1 91.38 173 PRO B CA 1
ATOM 3023 C C . PRO B 1 173 ? 15.734 -21.281 -8.859 1 91.38 173 PRO B C 1
ATOM 3025 O O . PRO B 1 173 ? 16.797 -21.141 -8.242 1 91.38 173 PRO B O 1
ATOM 3028 N N . GLN B 1 174 ? 14.812 -22.031 -8.375 1 91.88 174 GLN B N 1
ATOM 3029 C CA . GLN B 1 174 ? 14.938 -23.031 -7.32 1 91.88 174 GLN B CA 1
ATOM 3030 C C . GLN B 1 174 ? 14.734 -22.406 -5.941 1 91.88 174 GLN B C 1
ATOM 3032 O O . GLN B 1 174 ? 14.812 -23.094 -4.922 1 91.88 174 GLN B O 1
ATOM 3037 N N . ALA B 1 175 ? 14.57 -21.094 -5.898 1 96.06 175 ALA B N 1
ATOM 3038 C CA . ALA B 1 175 ? 14.375 -20.438 -4.609 1 96.06 175 ALA B CA 1
ATOM 3039 C C . ALA B 1 175 ? 13.188 -21.031 -3.857 1 96.06 175 ALA B C 1
ATOM 3041 O O . ALA B 1 175 ? 13.172 -21.047 -2.625 1 96.06 175 ALA B O 1
ATOM 3042 N N . LEU B 1 176 ? 12.234 -21.562 -4.59 1 97.56 176 LEU B N 1
ATOM 3043 C CA . LEU B 1 176 ? 11 -22.031 -3.977 1 97.56 176 LEU B CA 1
ATOM 3044 C C . LEU B 1 176 ? 11.109 -23.516 -3.645 1 97.56 176 LEU B C 1
ATOM 3046 O O . LEU B 1 176 ? 10.195 -24.094 -3.039 1 97.56 176 LEU B O 1
ATOM 3050 N N . ALA B 1 177 ? 12.211 -24.172 -3.973 1 96.69 177 ALA B N 1
ATOM 3051 C CA . ALA B 1 177 ? 12.359 -25.625 -3.869 1 96.69 177 ALA B CA 1
ATOM 3052 C C . ALA B 1 177 ? 12.148 -26.094 -2.434 1 96.69 177 ALA B C 1
ATOM 3054 O O . ALA B 1 177 ? 11.656 -27.203 -2.205 1 96.69 177 ALA B O 1
ATOM 3055 N N . THR B 1 178 ? 12.477 -25.312 -1.429 1 95.81 178 THR B N 1
ATOM 3056 C CA . THR B 1 178 ? 12.375 -25.703 -0.029 1 95.81 178 THR B CA 1
ATOM 3057 C C . THR B 1 178 ? 11.062 -25.219 0.575 1 95.81 178 THR B C 1
ATOM 3059 O O . THR B 1 178 ? 10.875 -25.266 1.793 1 95.81 178 THR B O 1
ATOM 3062 N N . PHE B 1 179 ? 10.141 -24.75 -0.234 1 97.56 179 PHE B N 1
ATOM 3063 C CA . PHE B 1 179 ? 8.844 -24.25 0.215 1 97.56 179 PHE B CA 1
ATOM 3064 C C . PHE B 1 179 ? 7.715 -24.969 -0.516 1 97.56 179 PHE B C 1
ATOM 3066 O O . PHE B 1 179 ? 6.973 -24.344 -1.28 1 97.56 179 PHE B O 1
ATOM 3073 N N . PRO B 1 180 ? 7.457 -26.219 -0.196 1 96.62 180 PRO B N 1
ATOM 3074 C CA . PRO B 1 180 ? 6.445 -26.984 -0.919 1 96.62 180 PRO B CA 1
ATOM 3075 C C . PRO B 1 180 ? 5.055 -26.359 -0.836 1 96.62 180 PRO B C 1
ATOM 3077 O O . PRO B 1 180 ? 4.262 -26.484 -1.773 1 96.62 180 PRO B O 1
ATOM 3080 N N . LEU B 1 181 ? 4.758 -25.719 0.266 1 96.5 181 LEU B N 1
ATOM 3081 C CA . LEU B 1 181 ? 3.465 -25.062 0.424 1 96.5 181 LEU B CA 1
ATOM 3082 C C . LEU B 1 181 ? 3.27 -23.984 -0.64 1 96.5 181 LEU B C 1
ATOM 3084 O O . LEU B 1 181 ? 2.184 -23.859 -1.211 1 96.5 181 LEU B O 1
ATOM 3088 N N . LEU B 1 182 ? 4.266 -23.266 -0.877 1 98.06 182 LEU B N 1
ATOM 3089 C CA . LEU B 1 182 ? 4.18 -22.172 -1.854 1 98.06 182 LEU B CA 1
ATOM 3090 C C . LEU B 1 182 ? 4.113 -22.734 -3.273 1 98.06 182 LEU B C 1
ATOM 3092 O O . LEU B 1 182 ? 3.414 -22.188 -4.125 1 98.06 182 LEU B O 1
ATOM 3096 N N . ILE B 1 183 ? 4.871 -23.781 -3.516 1 97.44 183 ILE B N 1
ATOM 3097 C CA . ILE B 1 183 ? 4.816 -24.438 -4.82 1 97.44 183 ILE B CA 1
ATOM 3098 C C . ILE B 1 183 ? 3.404 -24.953 -5.074 1 97.44 183 ILE B C 1
ATOM 3100 O O . ILE B 1 183 ? 2.838 -24.734 -6.148 1 97.44 183 ILE B O 1
ATOM 3104 N N . TYR B 1 184 ? 2.889 -25.578 -4.098 1 96.88 184 TYR B N 1
ATOM 3105 C CA . TYR B 1 184 ? 1.531 -26.109 -4.203 1 96.88 184 TYR B CA 1
ATOM 3106 C C . TYR B 1 184 ? 0.532 -24.984 -4.469 1 96.88 184 TYR B C 1
ATOM 3108 O O . TYR B 1 184 ? -0.327 -25.109 -5.344 1 96.88 184 TYR B O 1
ATOM 3116 N N . PHE B 1 185 ? 0.594 -23.938 -3.709 1 97.94 185 PHE B N 1
ATOM 3117 C CA . PHE B 1 185 ? -0.292 -22.797 -3.863 1 97.94 185 PHE B CA 1
ATOM 3118 C C . PHE B 1 185 ? -0.207 -22.219 -5.277 1 97.94 185 PHE B C 1
ATOM 3120 O O . PHE B 1 185 ? -1.229 -22.031 -5.938 1 97.94 185 PHE B O 1
ATOM 3127 N N . ARG B 1 186 ? 1.023 -21.984 -5.715 1 97.94 186 ARG B N 1
ATOM 3128 C CA . ARG B 1 186 ? 1.255 -21.438 -7.047 1 97.94 186 ARG B CA 1
ATOM 3129 C C . ARG B 1 186 ? 0.609 -22.312 -8.117 1 97.94 186 ARG B C 1
ATOM 3131 O O . ARG B 1 186 ? -0.094 -21.812 -8.992 1 97.94 186 ARG B O 1
ATOM 3138 N N . ASP B 1 187 ? 0.818 -23.609 -8.039 1 97.69 187 ASP B N 1
ATOM 3139 C CA . ASP B 1 187 ? 0.299 -24.547 -9.031 1 97.69 187 ASP B CA 1
ATOM 3140 C C . ASP B 1 187 ? -1.227 -24.594 -8.992 1 97.69 187 ASP B C 1
ATOM 3142 O O . ASP B 1 187 ? -1.878 -24.766 -10.023 1 97.69 187 ASP B O 1
ATOM 3146 N N . THR B 1 188 ? -1.769 -24.5 -7.828 1 97.44 188 THR B N 1
ATOM 3147 C CA . THR B 1 188 ? -3.217 -24.516 -7.648 1 97.44 188 THR B CA 1
ATOM 3148 C C . THR B 1 188 ? -3.852 -23.297 -8.305 1 97.44 188 THR B C 1
ATOM 3150 O O . THR B 1 188 ? -4.836 -23.406 -9.039 1 97.44 188 THR B O 1
ATOM 3153 N N . ILE B 1 189 ? -3.314 -22.125 -8.047 1 98.06 189 ILE B N 1
ATOM 3154 C CA . ILE B 1 189 ? -3.857 -20.891 -8.633 1 98.06 189 ILE B CA 1
ATOM 3155 C C . ILE B 1 189 ? -3.693 -20.922 -10.148 1 98.06 189 ILE B C 1
ATOM 3157 O O . ILE B 1 189 ? -4.594 -20.516 -10.883 1 98.06 189 ILE B O 1
ATOM 3161 N N . LYS B 1 190 ? -2.586 -21.438 -10.617 1 97.69 190 LYS B N 1
ATOM 3162 C CA . LYS B 1 190 ? -2.297 -21.516 -12.047 1 97.69 190 LYS B CA 1
ATOM 3163 C C . LYS B 1 190 ? -3.326 -22.375 -12.773 1 97.69 190 LYS B C 1
ATOM 3165 O O . LYS B 1 190 ? -3.611 -22.156 -13.953 1 97.69 190 LYS B O 1
ATOM 3170 N N . ARG B 1 191 ? -3.883 -23.266 -12.109 1 97.56 191 ARG B N 1
ATOM 3171 C CA . ARG B 1 191 ? -4.781 -24.234 -12.727 1 97.56 191 ARG B CA 1
ATOM 3172 C C . ARG B 1 191 ? -6.215 -23.719 -12.742 1 97.56 191 ARG B C 1
ATOM 3174 O O . ARG B 1 191 ? -7.082 -24.297 -13.398 1 97.56 191 ARG B O 1
ATOM 3181 N N . LEU B 1 192 ? -6.484 -22.688 -11.969 1 97.81 192 LEU B N 1
ATOM 3182 C CA . LEU B 1 192 ? -7.816 -22.109 -12.078 1 97.81 192 LEU B CA 1
ATOM 3183 C C . LEU B 1 192 ? -8.148 -21.781 -13.531 1 97.81 192 LEU B C 1
ATOM 3185 O O . LEU B 1 192 ? -7.34 -21.188 -14.242 1 97.81 192 LEU B O 1
ATOM 3189 N N . PRO B 1 193 ? -9.305 -22.125 -14 1 97.75 193 PRO B N 1
ATOM 3190 C CA . PRO B 1 193 ? -9.609 -22.062 -15.43 1 97.75 193 PRO B CA 1
ATOM 3191 C C . PRO B 1 193 ? -9.344 -20.688 -16.031 1 97.75 193 PRO B C 1
ATOM 3193 O O . PRO B 1 193 ? -8.68 -20.578 -17.062 1 97.75 193 PRO B O 1
ATOM 3196 N N . ARG B 1 194 ? -9.766 -19.656 -15.391 1 97.62 194 ARG B N 1
ATOM 3197 C CA . ARG B 1 194 ? -9.609 -18.312 -15.953 1 97.62 194 ARG B CA 1
ATOM 3198 C C . ARG B 1 194 ? -8.156 -17.859 -15.906 1 97.62 194 ARG B C 1
ATOM 3200 O O . ARG B 1 194 ? -7.695 -17.156 -16.797 1 97.62 194 ARG B O 1
ATOM 3207 N N . ILE B 1 195 ? -7.434 -18.281 -14.898 1 98.25 195 ILE B N 1
ATOM 3208 C CA . ILE B 1 195 ? -6.02 -17.938 -14.773 1 98.25 195 ILE B CA 1
ATOM 3209 C C . ILE B 1 195 ? -5.211 -18.719 -15.812 1 98.25 195 ILE B C 1
ATOM 3211 O O . ILE B 1 195 ? -4.352 -18.156 -16.484 1 98.25 195 ILE B O 1
ATOM 3215 N N . ALA B 1 196 ? -5.52 -19.969 -15.914 1 98.12 196 ALA B N 1
ATOM 3216 C CA . ALA B 1 196 ? -4.848 -20.812 -16.906 1 98.12 196 ALA B CA 1
ATOM 3217 C C . ALA B 1 196 ? -5.055 -20.266 -18.312 1 98.12 196 ALA B C 1
ATOM 3219 O O . ALA B 1 196 ? -4.105 -20.188 -19.094 1 98.12 196 ALA B O 1
ATOM 3220 N N . ALA B 1 197 ? -6.285 -19.922 -18.609 1 97.69 197 ALA B N 1
ATOM 3221 C CA . ALA B 1 197 ? -6.602 -19.375 -19.922 1 97.69 197 ALA B CA 1
ATOM 3222 C C . ALA B 1 197 ? -5.801 -18.094 -20.203 1 97.69 197 ALA B C 1
ATOM 3224 O O . ALA B 1 197 ? -5.254 -17.922 -21.281 1 97.69 197 ALA B O 1
ATOM 3225 N N . PHE B 1 198 ? -5.734 -17.25 -19.219 1 97.88 198 PHE B N 1
ATOM 3226 C CA . PHE B 1 198 ? -5 -16 -19.359 1 97.88 198 PHE B CA 1
ATOM 3227 C C . PHE B 1 198 ? -3.512 -16.266 -19.562 1 97.88 198 PHE B C 1
ATOM 3229 O O . PHE B 1 198 ? -2.889 -15.68 -20.453 1 97.88 198 PHE B O 1
ATOM 3236 N N . CYS B 1 199 ? -2.957 -17.172 -18.781 1 96.94 199 CYS B N 1
ATOM 3237 C CA . CYS B 1 199 ? -1.531 -17.484 -18.844 1 96.94 199 CYS B CA 1
ATOM 3238 C C . CYS B 1 199 ? -1.166 -18.125 -20.172 1 96.94 199 CYS B C 1
ATOM 3240 O O . CYS B 1 199 ? -0.042 -17.969 -20.656 1 96.94 199 CYS B O 1
ATOM 3242 N N . ASN B 1 200 ? -2.107 -18.719 -20.797 1 95.75 200 ASN B N 1
ATOM 3243 C CA . ASN B 1 200 ? -1.853 -19.422 -22.047 1 95.75 200 ASN B CA 1
ATOM 3244 C C . ASN B 1 200 ? -2.27 -18.562 -23.25 1 95.75 200 ASN B C 1
ATOM 3246 O O . ASN B 1 200 ? -2.105 -18.984 -24.406 1 95.75 200 ASN B O 1
ATOM 3250 N N . SER B 1 201 ? -2.791 -17.453 -23.031 1 93.88 201 SER B N 1
ATOM 3251 C CA . SER B 1 201 ? -3.391 -16.625 -24.078 1 93.88 201 SER B CA 1
ATOM 3252 C C . SER B 1 201 ? -2.324 -15.898 -24.891 1 93.88 201 SER B C 1
ATOM 3254 O O . SER B 1 201 ? -2.6 -15.406 -25.984 1 93.88 201 SER B O 1
ATOM 3256 N N . GLY B 1 202 ? -1.098 -15.742 -24.406 1 90.31 202 GLY B N 1
ATOM 3257 C CA . GLY B 1 202 ? -0.076 -14.906 -25.031 1 90.31 202 GLY B CA 1
ATOM 3258 C C . GLY B 1 202 ? -0.183 -13.445 -24.641 1 90.31 202 GLY B C 1
ATOM 3259 O O . GLY B 1 202 ? 0.663 -12.633 -25.016 1 90.31 202 GLY B O 1
ATOM 3260 N N . ARG B 1 203 ? -1.161 -13.188 -23.828 1 88.62 203 ARG B N 1
ATOM 3261 C CA . ARG B 1 203 ? -1.418 -11.805 -23.438 1 88.62 203 ARG B CA 1
ATOM 3262 C C . ARG B 1 203 ? -0.681 -11.461 -22.141 1 88.62 203 ARG B C 1
ATOM 3264 O O . ARG B 1 203 ? -0.598 -10.289 -21.766 1 88.62 203 ARG B O 1
ATOM 3271 N N . ARG B 1 204 ? -0.283 -12.523 -21.5 1 91.31 204 ARG B N 1
ATOM 3272 C CA . ARG B 1 204 ? 0.451 -12.25 -20.266 1 91.31 204 ARG B CA 1
ATOM 3273 C C . ARG B 1 204 ? 1.936 -12.047 -20.547 1 91.31 204 ARG B C 1
ATOM 3275 O O . ARG B 1 204 ? 2.59 -12.922 -21.125 1 91.31 204 ARG B O 1
ATOM 3282 N N . PHE B 1 205 ? 2.301 -10.953 -20.969 1 87.12 205 PHE B N 1
ATOM 3283 C CA . PHE B 1 205 ? 3.67 -10.531 -21.234 1 87.12 205 PHE B CA 1
ATOM 3284 C C . PHE B 1 205 ? 4.668 -11.453 -20.547 1 87.12 205 PHE B C 1
ATOM 3286 O O . PHE B 1 205 ? 4.496 -11.789 -19.375 1 87.12 205 PHE B O 1
#

Foldseek 3Di:
DPPPPQPAKEKEEAQACPLQVLVLLLCLVLVGGHHYHHDDDDPQQPDDVVSADTWIDRPVDIDHDNVVSLVVSQVVRVQCDDDPVQNVLSVVLVVLLVVLQVLLVVLPLPPPDDPVSSVVSLVCSLVVPVVVSVVVQVVQCVVDPELESGDHDHHSSLSSLLVSVVVCCVSPPCSCVVPVSSVVSNVVSCPDPSNVCSVPVVSND/DDPPPQPAKEKEEAQACPLQVLVLLLCLVLVGGHHYHHDDDDPQQPDDDVSADTWIDRPVDIDHDNVVSLVVSQVVRVQCDDDPVQNVLSVVLVVLLVVLQVLLVVLPLPPPDDPVSSVVSLVCSLVPPVVVSVVVQVVQCVVDPELESGDHDHHSSLSSLLVSVVVCCVSPPCSCVVPVSSVVSNVVSCPDPSNVCSVPVVSND

Secondary structure (DSSP, 8-state):
--------EEEEEESS-GGGHHHHHHHHHHT--EEEEEE-SS-GGGSSGGG-S-EEEETTEEEESHHHHHHHHHHHTT-S-SSHHHHHHHHHHHHHHHHHHHHHHHT-TTTT--HHHHHHHHHHHIIIIIHHHHHHHHHHHTTSSSSSSSTTS--HHHHHHHHHHHHHHHHSTTTTTT-HHHHHHHHHHHHSHHHHHHHHTT---/--------EEEEEESS-GGGHHHHHHHHHHT--EEEEEE-SS-TTSSSGGG-S-EEEETTEEEESHHHHHHHHHHHTT-S-SSHHHHHHHHHHHHHHHHHHHHHHHT-TTTT--HHHHHHHHHHHIIIIIHHHHHHHHHHHTTSSSSSSSTTS--HHHHHHHHHHHHHHHHSTTTTTT-HHHHHHHHHHHHSHHHHHHHTTT---

Sequence (410 aa):
MQDAGQQVLQLTYFGVRGSCDKVRLLLALTGLEYREIVVQGRGLKHGYEFGQLPLLEDGEIRIVQANAIVRHLARKCNVYGTTAKEMAECDMWMEQLEEVQQALWNADFMKDCSEFKEAQLKDKFLRGYLASALEGICRVMAKNRTMYLVGDKLTFVDTMLFSLLEAIDRELPQALATFPLLIYFRDTIKRLPRIAAFCNSGRRFMQDAGQQVLQLTYFGVRGSCDKVRLLLALTGLEYREIVVQGRGLKHGYEFGQLPLLEDGEIRIVQANAIVRHLARKCNVYGTTAKEMAECDMWMEQLEEVQQALWNADFMKDCSEFKEAQLKDKFLRGYLASALEGICRVMAKNRTMYLVGDKLTFVDTMLFSLLEAIDRELPQALATFPLLIYFRDTIKRLPRIAAFCNSGRRF

Radius of gyration: 21.77 Å; Cα contacts (8 Å, |Δi|>4): 511; chains: 2; bounding box: 66×54×57 Å

Organism: Acanthamoeba castellanii (strain ATCC 30010 / Neff) (NCBI:txid1257118)

InterPro domains:
  IPR004045 Glutathione S-transferase, N-terminal [PF02798] (10-75)
  IPR004045 Glutathione S-transferase, N-terminal [PS50404] (7-81)
  IPR004046 Glutathione S-transferase, C-terminal [PF14497] (115-201)
  IPR010987 Glutathione S-transferase, C-terminal-like [PS50405] (83-205)
  IPR036249 Thioredoxin-like superfamily [SSF52833] (9-77)
  IPR036282 Glutathione S-transferase, C-terminal domain superfamily [SSF47616] (80-203)
  IPR040079 Glutathione transferase family [SFLDS00019] (9-200)
  IPR050213 Glutathione S-transferase superfamily [PTHR11571] (9-200)

pLDDT: mean 91.31, std 13.06, range [25.8, 98.88]